Protein AF-A0A2W4RVA9-F1 (afdb_monomer_lite)

Foldseek 3Di:
DLLLLVLLVLLLCCQVPVPFFCLQVCPDVPNDCPDPLVVLCVVQDPPPDRPPHSVVSSVVSLVVCVVLADPVSNVVSVCSNVDHSVVSVLCSLVSNLRSVVSVCVVVPPDAAEDEAEQVCVQPPQDDPDCSCVSCVSVVSNCVSCVSHHYHYYHPDDDPCCVPPVVCPVVDPDDDPDAADLVVLVVVVVVLVVPDPLLSVLQSLQCVRPVVLSLLSSLLCVLVVVPDHDDNVLGHSHNVCSLVSSLVSDDQLLLLLLLLCLLDQKDALVVSLQSCVVVVSVDDSVCPVVSCPRPQWDQDPPRMIGGNVVNSVVSPVPDDPVSSLVSLVSLLVVLVVVVPDVPVVSLVSNLVSCCSNPVVVSVVSLVVVLVVCVVVSHNPPDDDRDDDDDDDPDDPDDDDDDDDDDDDDDDDDDDDDDDDDDDDDDDDDDDDDDDDDDDDDDDDDDDDDDDDDDDDDDDDDDDDDDDDDDDDDDDDDDDDDDDDYDDDDDDDDDDDDDDD

Sequence (499 aa):
QFSAFELAYLTYLQKVEPHKPIKEYRNVPLFDPDSVLAQVVGATLDWASEAVSVVKVINRMRDLIRDHLTRRQYAAIQELPGLEPSEILERLPYFLAADLKNWMQRHPGRPVVICLDSYEALWQRRTDGLEFETDGWVRELIAHLPEVLWVICGREKLRWHERYPEWEPALDQHLVGRMADQDMEVFLTSCGIADPAVRARIIQASEGVPFYLDLAVDTYYEIKRTKEPAPDDFTPVRGEVMDRFLRYLSEPETVTLRVLCVARWWDRSLFEHLVREFQTGYSPAAFDSLVRFSFIRQEAGGRYAMHELMRANLAATTDPELVQRIHRAIADYYAARAGDPAHWMRQEEIYHRMRCDEAAGIARFQETCEHLARLGCAHRLRGPDPRPALQPVRAGRGAGHGGRSHGPPRADPVPPGPRGTGTGRPPRAGGLVAGGAECPPGGACAEHLPGGRRGAARDRGARGPRKGARRRQPAADRAGAARGGAGRTGPEQIGQEQP

pLDDT: mean 71.74, std 26.22, range [22.7, 97.88]

Radius of gyration: 35.74 Å; chains: 1; bounding box: 87×118×91 Å

Secondary structure (DSSP, 8-state):
--HHHHHHHHHHHHHHSTT--GGGGTTSTT--TTSHHHHHHHHH--TT-S---HHHHHHHHHHHHGGGS-HHHHHHHHHGGGS-HHHHHHHHHHHHHHHHHHHHHHSTT---EEEE-SGGGGTTTS-TT-HHHHSHHHHHHHHH-TTSEEEE--SS---GGGT-GGGGGG-------PPPHHHHHHHHHHTT---HHHHHHHHHHHTT-HHHHHHHHHHHHHHHTTS---GGGS-S-GGGHHHHHHTTS-HHHHHHHHHHTTSS-B-HHHHHHHHHHTT-S--GGGHHHHTTSTTEEEETTTEEEE-HHHHHHHHHTS-HHHHHHHHHHHHHHHHTTTTS--HHHHHHHHHHHHHH-HHHHHHHHHHHHHHHHHTT-GGG--PPPPPPP--------------------------------------------------------------------------------------------------------------

Structure (mmCIF, N/CA/C/O backbone):
data_AF-A0A2W4RVA9-F1
#
_entry.id   AF-A0A2W4RVA9-F1
#
loop_
_atom_site.group_PDB
_atom_site.id
_atom_site.type_symbol
_atom_site.label_atom_id
_atom_site.label_alt_id
_atom_site.label_comp_id
_atom_site.label_asym_id
_atom_site.label_entity_id
_atom_site.label_seq_id
_atom_site.pdbx_PDB_ins_code
_atom_site.Cartn_x
_atom_site.Cartn_y
_atom_site.Cartn_z
_atom_site.occupancy
_atom_site.B_iso_or_equiv
_atom_site.auth_seq_id
_atom_site.auth_comp_id
_atom_site.auth_asym_id
_atom_site.auth_atom_id
_atom_site.pdbx_PDB_model_num
ATOM 1 N N . GLN A 1 1 ? -22.250 2.295 11.412 1.00 73.00 1 GLN A N 1
ATOM 2 C CA . GLN A 1 1 ? -22.268 3.184 12.589 1.00 73.00 1 GLN A CA 1
ATOM 3 C C . GLN A 1 1 ? -21.617 2.446 13.740 1.00 73.00 1 GLN A C 1
ATOM 5 O O . GLN A 1 1 ? -22.021 1.316 14.005 1.00 73.00 1 GLN A O 1
ATOM 10 N N . PHE A 1 2 ? -20.605 3.052 14.358 1.00 83.56 2 PHE A N 1
ATOM 11 C CA . PHE A 1 2 ? -19.820 2.455 15.440 1.00 83.56 2 PHE A CA 1
ATOM 12 C C . PHE A 1 2 ? -20.023 3.289 16.708 1.00 83.56 2 PHE A C 1
ATOM 14 O O . PHE A 1 2 ? -19.100 3.896 17.241 1.00 83.56 2 PHE A O 1
ATOM 21 N N . SER A 1 3 ? -21.279 3.405 17.138 1.00 84.25 3 SER A N 1
ATOM 22 C CA . SER A 1 3 ? -21.701 4.451 18.068 1.00 84.25 3 SER A CA 1
ATOM 23 C C . SER A 1 3 ? -21.235 4.227 19.514 1.00 84.25 3 SER A C 1
ATOM 25 O O . SER A 1 3 ? -21.084 5.202 20.253 1.00 84.25 3 SER A O 1
ATOM 27 N N . ALA A 1 4 ? -20.992 2.980 19.937 1.00 88.31 4 ALA A N 1
ATOM 28 C CA . ALA A 1 4 ? -20.363 2.694 21.227 1.00 88.31 4 ALA A CA 1
ATOM 29 C C . ALA A 1 4 ? -18.868 3.042 21.194 1.00 88.31 4 ALA A C 1
ATOM 31 O O . ALA A 1 4 ? -18.364 3.676 22.123 1.00 88.31 4 ALA A O 1
ATOM 32 N N . PHE A 1 5 ? -18.177 2.687 20.106 1.00 89.38 5 PHE A N 1
ATOM 33 C CA . PHE A 1 5 ? -16.775 3.037 19.886 1.00 89.38 5 PHE A CA 1
ATOM 34 C C . PHE A 1 5 ? -16.572 4.551 19.785 1.00 89.38 5 PHE A C 1
ATOM 36 O O . PHE A 1 5 ? -15.713 5.096 20.472 1.00 89.38 5 PHE A O 1
ATOM 43 N N . GLU A 1 6 ? -17.386 5.242 18.983 1.00 84.31 6 GLU A N 1
ATOM 44 C CA . GLU A 1 6 ? -17.390 6.703 18.841 1.00 84.31 6 GLU A CA 1
ATOM 45 C C . GLU A 1 6 ? -17.523 7.382 20.214 1.00 84.31 6 GLU A C 1
ATOM 47 O O . GLU A 1 6 ? -16.756 8.291 20.532 1.00 84.31 6 GLU A O 1
ATOM 52 N N . LEU A 1 7 ? -18.445 6.911 21.064 1.00 87.19 7 LEU A N 1
ATOM 53 C CA . LEU A 1 7 ? -18.653 7.460 22.405 1.00 87.19 7 LEU A CA 1
ATOM 54 C C . LEU A 1 7 ? -17.475 7.190 23.356 1.00 87.19 7 LEU A C 1
ATOM 56 O O . LEU A 1 7 ? -17.060 8.089 24.096 1.00 87.19 7 LEU A O 1
ATOM 60 N N . ALA A 1 8 ? -16.924 5.974 23.342 1.00 90.75 8 ALA A N 1
ATOM 61 C CA . ALA A 1 8 ? -15.754 5.621 24.144 1.00 90.75 8 ALA A CA 1
ATOM 62 C C . ALA A 1 8 ? -14.521 6.433 23.725 1.00 90.75 8 ALA A C 1
ATOM 64 O O . ALA A 1 8 ? -13.850 7.029 24.568 1.00 90.75 8 ALA A O 1
ATOM 65 N N . TYR A 1 9 ? -14.285 6.548 22.420 1.00 87.69 9 TYR A N 1
ATOM 66 C CA . TYR A 1 9 ? -13.175 7.299 21.850 1.00 87.69 9 TYR A CA 1
ATOM 67 C C . TYR A 1 9 ? -13.298 8.813 22.085 1.00 87.69 9 TYR A C 1
ATOM 69 O O . TYR A 1 9 ? -12.310 9.463 22.416 1.00 87.69 9 TYR A O 1
ATOM 77 N N . LEU A 1 10 ? -14.507 9.383 22.027 1.00 84.31 10 LEU A N 1
ATOM 78 C CA . LEU A 1 10 ? -14.747 10.764 22.462 1.00 84.31 10 LEU A CA 1
ATOM 79 C C . LEU A 1 10 ? -14.487 10.969 23.953 1.00 84.31 10 LEU A C 1
ATOM 81 O O . LEU A 1 10 ? -13.965 12.012 24.332 1.00 84.31 10 LEU A O 1
ATOM 85 N N . THR A 1 11 ? -14.846 9.999 24.797 1.00 88.44 11 THR A N 1
ATOM 86 C CA . THR A 1 11 ? -14.601 10.088 26.246 1.00 88.44 11 THR A CA 1
ATOM 87 C C . THR A 1 11 ? -13.103 10.005 26.553 1.00 88.44 11 THR A C 1
ATOM 89 O O . THR A 1 11 ? -12.607 10.766 27.382 1.00 88.44 11 THR A O 1
ATOM 92 N N . TYR A 1 12 ? -12.362 9.165 25.822 1.00 90.06 12 TYR A N 1
ATOM 93 C CA . TYR A 1 12 ? -10.898 9.146 25.821 1.00 90.06 12 TYR A CA 1
ATOM 94 C C . TYR A 1 12 ? -10.311 10.508 25.418 1.00 90.06 12 TYR A C 1
ATOM 96 O O . TYR A 1 12 ? -9.592 11.124 26.203 1.00 90.06 12 TYR A O 1
ATOM 104 N N . LEU A 1 13 ? -10.673 11.026 24.237 1.00 84.50 13 LEU A N 1
ATOM 105 C CA . LEU A 1 13 ? -10.187 12.318 23.737 1.00 84.50 13 LEU A CA 1
ATOM 106 C C . LEU A 1 13 ? -10.519 13.472 24.695 1.00 84.50 13 LEU A C 1
ATOM 108 O O . LEU A 1 13 ? -9.675 14.322 24.953 1.00 84.50 13 LEU A O 1
ATOM 112 N N . GLN A 1 14 ? -11.715 13.473 25.290 1.00 84.62 14 GLN A N 1
ATOM 113 C CA . GLN A 1 14 ? -12.134 14.467 26.280 1.00 84.62 14 GLN A CA 1
ATOM 114 C C . GLN A 1 14 ? -11.299 14.428 27.566 1.00 84.62 14 GLN A C 1
ATOM 116 O O . GLN A 1 14 ? -11.151 15.468 28.205 1.00 84.62 14 GLN A O 1
ATOM 121 N N . LYS A 1 15 ? -10.764 13.269 27.965 1.00 86.88 15 LYS A N 1
ATOM 122 C CA . LYS A 1 15 ? -9.880 13.156 29.135 1.00 86.88 15 LYS A CA 1
ATOM 123 C C . LYS A 1 15 ? -8.418 13.482 28.804 1.00 86.88 15 LYS A C 1
ATOM 125 O O . LYS A 1 15 ? -7.748 14.071 29.644 1.00 86.88 15 LYS A O 1
ATOM 130 N N . VAL A 1 16 ? -7.940 13.160 27.598 1.00 85.88 16 VAL A N 1
ATOM 131 C CA . VAL A 1 16 ? -6.572 13.499 27.145 1.00 85.88 16 VAL A CA 1
ATOM 132 C C . VAL A 1 16 ? -6.432 14.984 26.789 1.00 85.88 16 VAL A C 1
ATOM 134 O O . VAL A 1 16 ? -5.419 15.599 27.106 1.00 85.88 16 VAL A O 1
ATOM 137 N N . GLU A 1 17 ? -7.452 15.588 26.171 1.00 82.69 17 GLU A N 1
ATOM 138 C CA . GLU A 1 17 ? -7.449 16.989 25.724 1.00 82.69 17 GLU A CA 1
ATOM 139 C C . GLU A 1 17 ? -8.693 17.762 26.251 1.00 82.69 17 GLU A C 1
ATOM 141 O O . GLU A 1 17 ? -9.538 18.192 25.458 1.00 82.69 17 GLU A O 1
ATOM 146 N N . PRO A 1 18 ? -8.852 17.990 27.578 1.00 77.44 18 PRO A N 1
ATOM 147 C CA . PRO A 1 18 ? -10.113 18.481 28.166 1.00 77.44 18 PRO A CA 1
ATOM 148 C C . PRO A 1 18 ? -10.587 19.860 27.702 1.00 77.44 18 PRO A C 1
ATOM 150 O O . PRO A 1 18 ? -11.775 20.172 27.793 1.00 77.44 18 PRO A O 1
ATOM 153 N N . HIS A 1 19 ? -9.668 20.694 27.217 1.00 73.81 19 HIS A N 1
ATOM 154 C CA . HIS A 1 19 ? -9.948 22.059 26.768 1.00 73.81 19 HIS A CA 1
ATOM 155 C C . HIS A 1 19 ? -10.283 22.157 25.274 1.00 73.81 19 HIS A C 1
ATOM 157 O O . HIS A 1 19 ? -10.622 23.238 24.795 1.00 73.81 19 HIS A O 1
ATOM 163 N N . LYS A 1 20 ? -10.193 21.051 24.531 1.00 71.44 20 LYS A N 1
ATOM 164 C CA . LYS A 1 20 ? -10.323 21.042 23.075 1.00 71.44 20 LYS A CA 1
ATOM 165 C C . LYS A 1 20 ? -11.800 20.949 22.654 1.00 71.44 20 LYS A C 1
ATOM 167 O O . LYS A 1 20 ? -12.479 19.982 23.015 1.00 71.44 20 LYS A O 1
ATOM 172 N N . PRO A 1 21 ? -12.347 21.944 21.929 1.00 68.19 21 PRO A N 1
ATOM 173 C CA . PRO A 1 21 ? -13.769 21.991 21.598 1.00 68.19 21 PRO A CA 1
ATOM 174 C C . PRO A 1 21 ? -14.153 20.931 20.558 1.00 68.19 21 PRO A C 1
ATOM 176 O O . PRO A 1 21 ? -13.361 20.560 19.698 1.00 68.19 21 PRO A O 1
ATOM 179 N N . ILE A 1 22 ? -15.412 20.475 20.554 1.00 66.62 22 ILE A N 1
ATOM 180 C CA . ILE A 1 22 ? -15.810 19.336 19.703 1.00 66.62 22 ILE A CA 1
ATOM 181 C C . ILE A 1 22 ? -15.705 19.597 18.187 1.00 66.62 22 ILE A C 1
ATOM 183 O O . ILE A 1 22 ? -15.618 18.655 17.395 1.00 66.62 22 ILE A O 1
ATOM 187 N N . LYS A 1 23 ? -15.646 20.869 17.762 1.00 64.12 23 LYS A N 1
ATOM 188 C CA . LYS A 1 23 ? -15.322 21.226 16.370 1.00 64.12 23 LYS A CA 1
ATOM 189 C C . LYS A 1 23 ? -13.980 20.624 15.922 1.00 64.12 23 LYS A C 1
ATOM 191 O O . LYS A 1 23 ? -13.886 20.190 14.775 1.00 64.12 23 LYS A O 1
ATOM 196 N N . GLU A 1 24 ? -13.028 20.461 16.846 1.00 66.19 24 GLU A N 1
ATOM 197 C CA . GLU A 1 24 ? -11.731 19.818 16.604 1.00 66.19 24 GLU A CA 1
ATOM 198 C C . GLU A 1 24 ? -11.741 18.300 16.621 1.00 66.19 24 GLU A C 1
ATOM 200 O O . GLU A 1 24 ? -10.681 17.701 16.535 1.00 66.19 24 GLU A O 1
ATOM 205 N N . TYR A 1 25 ? -12.901 17.653 16.669 1.00 63.50 25 TYR A N 1
ATOM 206 C CA . TYR A 1 25 ? -12.975 16.212 16.435 1.00 63.50 25 TYR A CA 1
ATOM 207 C C . TYR A 1 25 ? -13.737 15.861 15.153 1.00 63.50 25 TYR A C 1
ATOM 209 O O . TYR A 1 25 ? -13.548 14.772 14.624 1.00 63.50 25 TYR A O 1
ATOM 217 N N . ARG A 1 26 ? -14.456 16.820 14.540 1.00 55.75 26 ARG A N 1
ATOM 218 C CA . ARG A 1 26 ? -15.253 16.668 13.294 1.00 55.75 26 ARG A CA 1
ATOM 219 C C . ARG A 1 26 ? -14.550 16.009 12.099 1.00 55.75 26 ARG A C 1
ATOM 221 O O . ARG A 1 26 ? -15.202 15.700 11.114 1.00 55.75 26 ARG A O 1
ATOM 228 N N . ASN A 1 27 ? -13.227 15.888 12.136 1.00 50.34 27 ASN A N 1
ATOM 229 C CA . ASN A 1 27 ? -12.413 15.450 11.009 1.00 50.34 27 ASN A CA 1
ATOM 230 C C . ASN A 1 27 ? -11.470 14.293 11.372 1.00 50.34 27 ASN A C 1
ATOM 232 O O . ASN A 1 27 ? -10.493 14.072 10.658 1.00 50.34 27 ASN A O 1
ATOM 236 N N . VAL A 1 28 ? -11.649 13.640 12.533 1.00 57.88 28 VAL A N 1
ATOM 237 C CA . VAL A 1 28 ? -10.911 12.392 12.790 1.00 57.88 28 VAL A CA 1
ATOM 238 C C . VAL A 1 28 ? -11.482 11.372 11.792 1.00 57.88 28 VAL A C 1
ATOM 240 O O . VAL A 1 28 ? -12.701 11.343 11.638 1.00 57.88 28 VAL A O 1
ATOM 243 N N . PRO A 1 29 ? -10.680 10.529 11.114 1.00 46.59 29 PRO A N 1
ATOM 244 C CA . PRO A 1 29 ? -11.181 9.639 10.054 1.00 46.59 29 PRO A CA 1
ATOM 245 C C . PRO A 1 29 ? -12.304 8.655 10.440 1.00 46.59 29 PRO A C 1
ATOM 247 O O . PRO A 1 29 ? -12.889 8.034 9.565 1.00 46.59 29 PRO A O 1
ATOM 250 N N . LEU A 1 30 ? -12.602 8.516 11.735 1.00 51.69 30 LEU A N 1
ATOM 251 C CA . LEU A 1 30 ? -13.702 7.722 12.294 1.00 51.69 30 LEU A CA 1
ATOM 252 C C . LEU A 1 30 ? -15.070 8.433 12.296 1.00 51.69 30 LEU A C 1
ATOM 254 O O . LEU A 1 30 ? -16.061 7.839 12.707 1.00 51.69 30 LEU A O 1
ATOM 258 N N . PHE A 1 31 ? -15.138 9.698 11.875 1.00 55.38 31 PHE A N 1
ATOM 259 C CA . PHE A 1 31 ? -16.349 10.518 11.934 1.00 55.38 31 PHE A CA 1
ATOM 260 C C . PHE A 1 31 ? -17.102 10.413 10.603 1.00 55.38 31 PHE A C 1
ATOM 262 O O . PHE A 1 31 ? -17.027 11.297 9.751 1.00 55.38 31 PHE A O 1
ATOM 269 N N . ASP A 1 32 ? -17.811 9.298 10.431 1.00 56.50 32 ASP A N 1
ATOM 270 C CA . ASP A 1 32 ? -18.764 9.081 9.339 1.00 56.50 32 ASP A CA 1
ATOM 271 C C . ASP A 1 32 ? -19.843 10.195 9.356 1.00 56.50 32 ASP A C 1
ATOM 273 O O . ASP A 1 32 ? -20.444 10.421 10.413 1.00 56.50 32 ASP A O 1
ATOM 277 N N . PRO A 1 33 ? -20.107 10.914 8.245 1.00 57.38 33 PRO A N 1
ATOM 278 C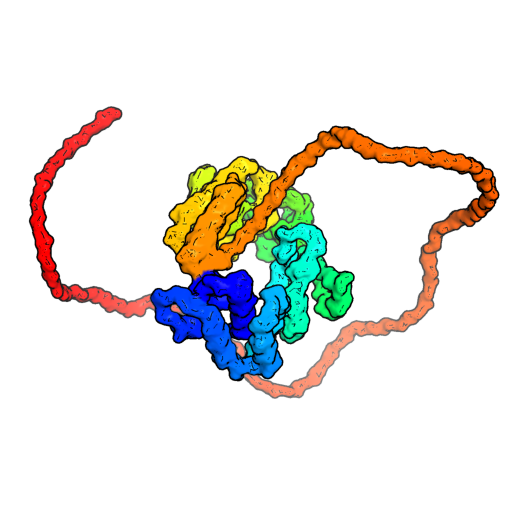 CA . PRO A 1 33 ? -21.174 11.918 8.169 1.00 57.38 33 PRO A CA 1
ATOM 279 C C . PRO A 1 33 ? -22.565 11.397 8.560 1.00 57.38 33 PRO A C 1
ATOM 281 O O . PRO A 1 33 ? -23.378 12.178 9.052 1.00 57.38 33 PRO A O 1
ATOM 284 N N . ASP A 1 34 ? -22.815 10.093 8.407 1.00 59.00 34 ASP A N 1
ATOM 285 C CA . ASP A 1 34 ? -24.081 9.442 8.763 1.00 59.00 34 ASP A CA 1
ATOM 286 C C . ASP A 1 34 ? -24.078 8.853 10.195 1.00 59.00 34 ASP A C 1
ATOM 288 O O . ASP A 1 34 ? -25.052 8.219 10.623 1.00 59.00 34 ASP A O 1
ATOM 292 N N . SER A 1 35 ? -23.004 9.054 10.971 1.00 67.44 35 SER A N 1
ATOM 293 C CA . SER A 1 35 ? -22.871 8.572 12.358 1.00 67.44 35 SER A CA 1
ATOM 294 C C . SER A 1 35 ? -23.864 9.211 13.336 1.00 67.44 35 SER A C 1
ATOM 296 O O . SER A 1 35 ? -24.345 10.331 13.150 1.00 67.44 35 SER A O 1
ATOM 298 N N . VAL A 1 36 ? -24.126 8.523 14.456 1.00 67.06 36 VAL A N 1
ATOM 299 C CA . VAL A 1 36 ? -24.904 9.100 15.570 1.00 67.06 36 VAL A CA 1
ATOM 300 C C . VAL A 1 36 ? -24.180 10.318 16.146 1.00 67.06 36 VAL A C 1
ATOM 302 O O . VAL A 1 36 ? -24.818 11.302 16.515 1.00 67.06 36 VAL A O 1
ATOM 305 N N . LEU A 1 37 ? -22.846 10.295 16.161 1.00 67.50 37 LEU A N 1
ATOM 306 C CA . LEU A 1 37 ? -22.016 11.442 16.500 1.00 67.50 37 LEU A CA 1
ATOM 307 C C . LEU A 1 37 ? -22.283 12.647 15.586 1.00 67.50 37 LEU A C 1
ATOM 309 O O . LEU A 1 37 ? -22.583 13.729 16.091 1.00 67.50 37 LEU A O 1
ATOM 313 N N . ALA A 1 38 ? -22.249 12.473 14.263 1.00 66.31 38 ALA A N 1
ATOM 314 C CA . ALA A 1 38 ? -22.553 13.538 13.308 1.00 66.31 38 ALA A CA 1
ATOM 315 C C . ALA A 1 38 ? -23.983 14.081 13.477 1.00 66.31 38 ALA A C 1
ATOM 317 O O . ALA A 1 38 ? -24.179 15.297 13.444 1.00 66.31 38 ALA A O 1
ATOM 318 N N . GLN A 1 39 ? -24.961 13.215 13.767 1.00 65.00 39 GLN A N 1
ATOM 319 C CA . GLN A 1 39 ? -26.337 13.621 14.076 1.00 65.00 39 GLN A CA 1
ATOM 320 C C . GLN A 1 39 ? -26.433 14.438 15.374 1.00 65.00 39 GLN A C 1
ATOM 322 O O . GLN A 1 39 ? -27.085 15.481 15.388 1.00 65.00 39 GLN A O 1
ATOM 327 N N . VAL A 1 40 ? -25.771 14.020 16.464 1.00 67.06 40 VAL A N 1
ATOM 328 C CA . VAL A 1 40 ? -25.763 14.785 17.727 1.00 67.06 40 VAL A CA 1
ATOM 329 C C . VAL A 1 40 ? -25.056 16.119 17.544 1.00 67.06 40 VAL A C 1
ATOM 331 O O . VAL A 1 40 ? -25.569 17.142 17.992 1.00 67.06 40 VAL A O 1
ATOM 334 N N . VAL A 1 41 ? -23.907 16.127 16.868 1.00 63.66 41 VAL A N 1
ATOM 335 C CA . VAL A 1 41 ? -23.135 17.330 16.536 1.00 63.66 41 VAL A CA 1
ATOM 336 C C . VAL A 1 41 ? -24.005 18.280 15.711 1.00 63.66 41 VAL A C 1
ATOM 338 O O . VAL A 1 41 ? -24.204 19.413 16.133 1.00 63.66 41 VAL A O 1
ATOM 341 N N . GLY A 1 42 ? -24.627 17.819 14.623 1.00 60.44 42 GLY A N 1
ATOM 342 C CA . GLY A 1 42 ? -25.533 18.628 13.801 1.00 60.44 42 GLY A CA 1
ATOM 343 C C . GLY A 1 42 ? -26.749 19.164 14.567 1.00 60.44 42 GLY A C 1
ATOM 344 O O . GLY A 1 42 ? -27.089 20.332 14.428 1.00 60.44 42 GLY A O 1
ATOM 345 N N . ALA A 1 43 ? -27.359 18.356 15.439 1.00 60.47 43 ALA A N 1
ATOM 346 C CA . ALA A 1 43 ? -28.522 18.747 16.242 1.00 60.47 43 ALA A CA 1
ATOM 347 C C . ALA A 1 43 ? -28.191 19.572 17.505 1.00 60.47 43 ALA A C 1
ATOM 349 O O . ALA A 1 43 ? -29.107 20.034 18.186 1.00 60.47 43 ALA A O 1
ATOM 350 N N . THR A 1 44 ? -26.910 19.731 17.861 1.00 56.50 44 THR A N 1
ATOM 351 C CA . THR A 1 44 ? -26.463 20.566 18.998 1.00 56.50 44 THR A CA 1
ATOM 352 C C . THR A 1 44 ? -25.683 21.809 18.574 1.00 56.50 44 THR A C 1
ATOM 354 O O . THR A 1 44 ? -25.410 22.662 19.418 1.00 56.50 44 THR A O 1
ATOM 357 N N . LEU A 1 45 ? -25.351 21.943 17.287 1.00 54.25 45 LEU A N 1
ATOM 358 C CA . LEU A 1 45 ? -24.652 23.092 16.726 1.00 54.25 45 LEU A CA 1
ATOM 359 C C . LEU A 1 45 ? -25.595 24.041 15.988 1.00 54.25 45 LEU A C 1
ATOM 361 O O . LEU A 1 45 ? -25.836 23.889 14.792 1.00 54.25 45 LEU A O 1
ATOM 365 N N . ASP A 1 46 ? -25.941 25.141 16.656 1.00 48.84 46 ASP A N 1
ATOM 366 C CA . ASP A 1 46 ? -25.934 26.415 15.942 1.00 48.84 46 ASP A CA 1
ATOM 367 C C . ASP A 1 46 ? -24.506 26.656 15.436 1.00 48.84 46 ASP A C 1
ATOM 369 O O . ASP A 1 46 ? -23.540 26.706 16.208 1.00 48.84 46 ASP A O 1
ATOM 373 N N . TRP A 1 47 ? -24.381 26.773 14.115 1.00 42.31 47 TRP A N 1
ATOM 374 C CA . TRP A 1 47 ? -23.136 26.739 13.337 1.00 42.31 47 TRP A CA 1
ATOM 375 C C . TRP A 1 47 ? -22.101 27.824 13.691 1.00 42.31 47 TRP A C 1
ATOM 377 O O . TRP A 1 47 ? -20.976 27.763 13.199 1.00 42.31 47 TRP A O 1
ATOM 387 N N . ALA A 1 48 ? -22.463 28.782 14.548 1.00 38.88 48 ALA A N 1
ATOM 388 C CA . ALA A 1 48 ? -21.652 29.931 14.938 1.00 38.88 48 ALA A CA 1
ATOM 389 C C . ALA A 1 48 ? -21.009 29.843 16.342 1.00 38.88 48 ALA A C 1
ATOM 391 O O . ALA A 1 48 ? -20.196 30.704 16.669 1.00 38.88 48 ALA A O 1
ATOM 392 N N . SER A 1 49 ? -21.348 28.861 17.194 1.00 49.78 49 SER A N 1
ATOM 393 C CA . SER A 1 49 ? -20.874 28.854 18.596 1.00 49.78 49 SER A CA 1
ATOM 394 C C . SER A 1 49 ? -19.646 27.965 18.850 1.00 49.78 49 SER A C 1
ATOM 396 O O . SER A 1 49 ? -19.619 26.780 18.519 1.00 49.78 49 SER A O 1
ATOM 398 N N . GLU A 1 50 ? -18.624 28.524 19.505 1.00 51.12 50 GLU A N 1
ATOM 399 C CA . GLU A 1 50 ? -17.396 27.797 19.880 1.00 51.12 50 GLU A CA 1
ATOM 400 C C . GLU A 1 50 ? -17.534 26.977 21.179 1.00 51.12 50 GLU A C 1
ATOM 402 O O . GLU A 1 50 ? -16.647 26.200 21.526 1.00 51.12 50 GLU A O 1
ATOM 407 N N . ALA A 1 51 ? -18.652 27.129 21.896 1.00 52.09 51 ALA A N 1
ATOM 408 C CA . ALA A 1 51 ? -18.817 26.733 23.298 1.00 52.09 51 ALA A CA 1
ATOM 409 C C . ALA A 1 51 ? -19.543 25.385 23.525 1.00 52.09 51 ALA A C 1
ATOM 411 O O . ALA A 1 51 ? -20.072 25.129 24.613 1.00 52.09 51 ALA A O 1
ATOM 412 N N . VAL A 1 52 ? -19.604 24.502 22.520 1.00 60.00 52 VAL A N 1
ATOM 413 C CA . VAL A 1 52 ? -20.254 23.186 22.670 1.00 60.00 52 VAL A CA 1
ATOM 414 C C . VAL A 1 52 ? -19.370 22.246 23.496 1.00 60.00 52 VAL A C 1
ATOM 416 O O . VAL A 1 52 ? -18.423 21.638 22.998 1.00 60.00 52 VAL A O 1
ATOM 419 N N . SER A 1 53 ? -19.707 22.122 24.782 1.00 68.44 53 SER A N 1
ATOM 420 C CA . SER A 1 53 ? -19.057 21.207 25.725 1.00 68.44 53 SER A CA 1
ATOM 421 C C . SER A 1 53 ? -19.136 19.751 25.251 1.00 68.44 53 SER A C 1
ATOM 423 O O . SER A 1 53 ? -20.229 19.206 25.077 1.00 68.44 53 SER A O 1
ATOM 425 N N . VAL A 1 54 ? -17.975 19.098 25.130 1.00 71.25 54 VAL A N 1
ATOM 426 C CA . VAL A 1 54 ? -17.852 17.681 24.742 1.00 71.25 54 VAL A CA 1
ATOM 427 C C . VAL A 1 54 ? -18.661 16.773 25.679 1.00 71.25 54 VAL A C 1
ATOM 429 O O . VAL A 1 54 ? -19.314 15.842 25.220 1.00 71.25 54 VAL A O 1
ATOM 432 N N . VAL A 1 55 ? -18.733 17.103 26.976 1.00 76.00 55 VAL A N 1
ATOM 433 C CA . VAL A 1 55 ? -19.525 16.367 27.982 1.00 76.00 55 VAL A CA 1
ATOM 434 C C . VAL A 1 55 ? -21.024 16.363 27.651 1.00 76.00 55 VAL A C 1
ATOM 436 O O . VAL A 1 55 ? -21.688 15.340 27.820 1.00 76.00 55 VAL A O 1
ATOM 439 N N . LYS A 1 56 ? -21.576 17.469 27.125 1.00 73.75 56 LYS A N 1
ATOM 440 C CA . LYS A 1 56 ? -22.986 17.520 26.691 1.00 73.75 56 LYS A CA 1
ATOM 441 C C . LYS A 1 56 ? -23.241 16.595 25.498 1.00 73.75 56 LYS A C 1
ATOM 443 O O . LYS A 1 56 ? -24.292 15.960 25.446 1.00 73.75 56 LYS A O 1
ATOM 448 N N . VAL A 1 57 ? -22.284 16.495 24.574 1.00 75.50 57 VAL A N 1
ATOM 449 C CA . VAL A 1 57 ? -22.382 15.603 23.408 1.00 75.50 57 VAL A CA 1
ATOM 450 C C . VAL A 1 57 ? -22.231 14.139 23.818 1.00 75.50 57 VAL A C 1
ATOM 452 O O . VAL A 1 57 ? -23.069 13.336 23.425 1.00 75.50 57 VAL A O 1
ATOM 455 N N . ILE A 1 58 ? -21.265 13.807 24.683 1.00 79.56 58 ILE A N 1
ATOM 456 C CA . ILE A 1 58 ? -21.108 12.468 25.282 1.00 79.56 58 ILE A CA 1
ATOM 457 C C . ILE A 1 58 ? -22.414 12.023 25.956 1.00 79.56 58 ILE A C 1
ATOM 459 O O . ILE A 1 58 ? -22.916 10.935 25.680 1.00 79.56 58 ILE A O 1
ATOM 463 N N . ASN A 1 59 ? -23.014 12.873 26.796 1.00 80.94 59 ASN A N 1
ATOM 464 C CA . ASN A 1 59 ? -24.274 12.543 27.465 1.00 80.94 59 ASN A CA 1
ATOM 465 C C . ASN A 1 59 ? -25.424 12.343 26.463 1.00 80.94 59 ASN A C 1
ATOM 467 O O . ASN A 1 59 ? -26.117 11.333 26.534 1.00 80.94 59 ASN A O 1
ATOM 471 N N . ARG A 1 60 ? -25.585 13.235 25.474 1.00 79.00 60 ARG A N 1
ATOM 472 C CA . ARG A 1 60 ? -26.667 13.114 24.484 1.00 79.00 60 ARG A CA 1
ATOM 473 C C . ARG A 1 60 ? -26.488 11.926 23.532 1.00 79.00 60 ARG A C 1
ATOM 475 O O . ARG A 1 60 ? -27.476 11.303 23.159 1.00 79.00 60 ARG A O 1
ATOM 482 N N . MET A 1 61 ? -25.254 11.577 23.169 1.00 78.00 61 MET A N 1
ATOM 483 C CA . MET A 1 61 ? -24.961 10.329 22.462 1.00 78.00 61 MET A CA 1
ATOM 484 C C . MET A 1 61 ? -25.344 9.119 23.310 1.00 78.00 61 MET A C 1
ATOM 486 O O . MET A 1 61 ? -26.053 8.254 22.805 1.00 78.00 61 MET A O 1
ATOM 490 N N . ARG A 1 62 ? -24.935 9.081 24.591 1.00 83.50 62 ARG A N 1
ATOM 491 C CA . ARG A 1 62 ? -25.288 8.002 25.531 1.00 83.50 62 ARG A CA 1
ATOM 492 C C . ARG A 1 62 ? -26.802 7.775 25.574 1.00 83.50 62 ARG A C 1
ATOM 494 O O . ARG A 1 62 ? -27.229 6.626 25.519 1.00 83.50 62 ARG A O 1
ATOM 501 N N . ASP A 1 63 ? -27.592 8.848 25.607 1.00 81.06 63 ASP A N 1
ATOM 502 C CA . ASP A 1 63 ? -29.057 8.772 25.610 1.00 81.06 63 ASP A CA 1
ATOM 503 C C . ASP A 1 63 ? -29.637 8.206 24.301 1.00 81.06 63 ASP A C 1
ATOM 505 O O . ASP A 1 63 ? -30.528 7.361 24.355 1.00 81.06 63 ASP A O 1
ATOM 509 N N . LEU A 1 64 ? -29.128 8.620 23.131 1.00 78.75 64 LEU A N 1
ATOM 510 C CA . LEU A 1 64 ? -29.606 8.126 21.827 1.00 78.75 64 LEU A CA 1
ATOM 511 C C . LEU A 1 64 ? -29.237 6.659 21.560 1.00 78.75 64 LEU A C 1
ATOM 513 O O . LEU A 1 64 ? -30.011 5.917 20.950 1.00 78.75 64 LEU A O 1
ATOM 517 N N . ILE A 1 65 ? -28.047 6.230 21.988 1.00 80.12 65 ILE A N 1
ATOM 518 C CA . ILE A 1 65 ? -27.573 4.863 21.732 1.00 80.12 65 ILE A CA 1
ATOM 519 C C . ILE A 1 65 ? -28.066 3.862 22.778 1.00 80.12 65 ILE A C 1
ATOM 521 O O . ILE A 1 65 ? -28.072 2.671 22.483 1.00 80.12 65 ILE A O 1
ATOM 525 N N . ARG A 1 66 ? -28.506 4.311 23.966 1.00 82.00 66 ARG A N 1
ATOM 526 C CA . ARG A 1 66 ? -28.951 3.458 25.088 1.00 82.00 66 ARG A CA 1
ATOM 527 C C . ARG A 1 66 ? -29.844 2.304 24.640 1.00 82.00 66 ARG A C 1
ATOM 529 O O . ARG A 1 66 ? -29.564 1.154 24.959 1.00 82.00 66 ARG A O 1
ATOM 536 N N . ASP A 1 67 ? -30.883 2.619 23.874 1.00 79.50 67 ASP A N 1
ATOM 537 C CA . ASP A 1 67 ? -31.929 1.662 23.494 1.00 79.50 67 ASP A CA 1
ATOM 538 C C . ASP A 1 67 ? -31.481 0.726 22.343 1.00 79.50 67 ASP A C 1
ATOM 540 O O . ASP A 1 67 ? -32.151 -0.255 22.025 1.00 79.50 67 ASP A O 1
ATOM 544 N N . HIS A 1 68 ? -30.308 0.990 21.752 1.00 75.56 68 HIS A N 1
ATOM 545 C CA . HIS A 1 68 ? -29.669 0.205 20.690 1.00 75.56 68 HIS A CA 1
ATOM 546 C C . HIS A 1 68 ? -28.537 -0.710 21.190 1.00 75.56 68 HIS A C 1
ATOM 548 O O . HIS A 1 68 ? -27.958 -1.448 20.383 1.00 75.56 68 HIS A O 1
ATOM 554 N N . LEU A 1 69 ? -28.217 -0.657 22.488 1.00 80.31 69 LEU A N 1
ATOM 555 C CA . LEU A 1 69 ? -27.137 -1.403 23.131 1.00 80.31 69 LEU A CA 1
ATOM 556 C C . LEU A 1 69 ? -27.666 -2.524 24.026 1.00 80.31 69 LEU A C 1
ATOM 558 O O . LEU A 1 69 ? -28.721 -2.431 24.653 1.00 80.31 69 LEU A O 1
ATOM 562 N N . THR A 1 70 ? -26.877 -3.587 24.158 1.00 81.75 70 THR A N 1
ATOM 563 C CA . THR A 1 70 ? -27.125 -4.611 25.180 1.00 81.75 70 THR A CA 1
ATOM 564 C C . THR A 1 70 ? -26.854 -4.055 26.583 1.00 81.75 70 THR A C 1
ATOM 566 O O . THR A 1 70 ? -26.022 -3.165 26.767 1.00 81.75 70 THR A O 1
ATOM 569 N N . ARG A 1 71 ? -27.482 -4.643 27.614 1.00 84.00 71 ARG A N 1
ATOM 570 C CA . ARG A 1 71 ? -27.265 -4.247 29.023 1.00 84.00 71 ARG A CA 1
ATOM 571 C C . ARG A 1 71 ? -25.782 -4.223 29.428 1.00 84.00 71 ARG A C 1
ATOM 573 O O . ARG A 1 71 ? -25.383 -3.344 30.182 1.00 84.00 71 ARG A O 1
ATOM 580 N N . ARG A 1 72 ? -24.971 -5.162 28.915 1.00 83.38 72 ARG A N 1
ATOM 581 C CA . ARG A 1 72 ? -23.521 -5.232 29.184 1.00 83.38 72 ARG A CA 1
ATOM 582 C C . ARG A 1 72 ? -22.759 -4.073 28.534 1.00 83.38 72 ARG A C 1
ATOM 584 O O . ARG A 1 72 ? -21.976 -3.419 29.210 1.00 83.38 72 ARG A O 1
ATOM 591 N N . GLN A 1 73 ? -23.035 -3.786 27.261 1.00 84.19 73 GLN A N 1
ATOM 592 C CA . GLN A 1 73 ? -22.426 -2.657 26.544 1.00 84.19 73 GLN A CA 1
ATOM 593 C C . GLN A 1 73 ? -22.788 -1.318 27.201 1.00 84.19 73 GLN A C 1
ATOM 595 O O . GLN A 1 73 ? -21.923 -0.467 27.378 1.00 84.19 73 GLN A O 1
ATOM 600 N N . TYR A 1 74 ? -24.050 -1.142 27.609 1.00 86.12 74 TYR A N 1
ATOM 601 C CA . TYR A 1 74 ? -24.482 0.083 28.281 1.00 86.12 74 TYR A CA 1
ATOM 602 C C . TYR A 1 74 ? -23.809 0.266 29.652 1.00 86.12 74 TYR A C 1
ATOM 604 O O . TYR A 1 74 ? -23.344 1.364 29.944 1.00 86.12 74 TYR A O 1
ATOM 612 N N . ALA A 1 75 ? -23.671 -0.801 30.449 1.00 87.75 75 ALA A N 1
ATOM 613 C CA . ALA A 1 75 ? -22.925 -0.758 31.711 1.00 87.75 75 ALA A CA 1
ATOM 614 C C . ALA A 1 75 ? -21.453 -0.351 31.495 1.00 87.75 75 ALA A C 1
ATOM 616 O O . ALA A 1 75 ? -20.982 0.589 32.131 1.00 87.75 75 ALA A O 1
ATOM 617 N N . ALA A 1 76 ? -20.765 -0.952 30.516 1.00 89.31 76 ALA A N 1
ATOM 618 C CA . ALA A 1 76 ? -19.391 -0.578 30.167 1.00 89.31 76 ALA A CA 1
ATOM 619 C C . ALA A 1 76 ? -19.258 0.904 29.749 1.00 89.31 76 ALA A C 1
ATOM 621 O O . ALA A 1 76 ? -18.260 1.550 30.060 1.00 89.31 76 ALA A O 1
ATOM 622 N N . ILE A 1 77 ? -20.278 1.477 29.096 1.00 90.12 77 ILE A N 1
ATOM 623 C CA . ILE A 1 77 ? -20.338 2.910 28.749 1.00 90.12 77 ILE A CA 1
ATOM 624 C C . ILE A 1 77 ? -20.610 3.809 29.969 1.00 90.12 77 ILE A C 1
ATOM 626 O O . ILE A 1 77 ? -20.203 4.976 29.981 1.00 90.12 77 ILE A O 1
ATOM 630 N N . GLN A 1 78 ? -21.301 3.302 30.992 1.00 89.19 78 GLN A N 1
ATOM 631 C CA . GLN A 1 78 ? -21.517 4.021 32.251 1.00 89.19 78 GLN A CA 1
ATOM 632 C C . GLN A 1 78 ? -20.255 4.071 33.125 1.00 89.19 78 GLN A C 1
ATOM 634 O O . GLN A 1 78 ? -20.108 5.025 33.883 1.00 89.19 78 GLN A O 1
ATOM 639 N N . GLU A 1 79 ? -19.335 3.111 32.985 1.00 92.50 79 GLU A N 1
ATOM 640 C CA . GLU A 1 79 ? -18.037 3.106 33.680 1.00 92.50 79 GLU A CA 1
ATOM 641 C C . GLU A 1 79 ? -17.048 4.143 33.118 1.00 92.50 79 GLU A C 1
ATOM 643 O O . GLU A 1 79 ? -16.295 4.740 33.885 1.00 92.50 79 GLU A O 1
ATOM 648 N N . LEU A 1 80 ? -17.086 4.418 31.804 1.00 92.00 80 LEU A N 1
ATOM 649 C CA . LEU A 1 80 ? -16.141 5.303 31.093 1.00 92.00 80 LEU A CA 1
ATOM 650 C C . LEU A 1 80 ? -15.773 6.630 31.798 1.00 92.00 80 LEU A C 1
ATOM 652 O O . LEU A 1 80 ? -14.599 6.999 31.760 1.00 92.00 80 LEU A O 1
ATOM 656 N N . PRO A 1 81 ? -16.696 7.388 32.432 1.00 89.38 81 PRO A N 1
ATOM 657 C CA . PRO A 1 81 ? -16.337 8.638 33.105 1.00 89.38 81 PRO A CA 1
ATOM 658 C C . PRO A 1 81 ? -15.383 8.446 34.293 1.00 89.38 81 PRO A C 1
ATOM 660 O O . PRO A 1 81 ? -14.611 9.359 34.590 1.00 89.38 81 PRO A O 1
ATOM 663 N N . GLY A 1 82 ? -15.427 7.284 34.953 1.00 90.94 82 GLY A N 1
ATOM 664 C CA . GLY A 1 82 ? -14.601 6.947 36.116 1.00 90.94 82 GLY A CA 1
ATOM 665 C C . GLY A 1 82 ? -13.238 6.334 35.787 1.00 90.94 82 GLY A C 1
ATOM 666 O O . GLY A 1 82 ? -12.435 6.190 36.699 1.00 90.94 82 GLY A O 1
ATOM 667 N N . LEU A 1 83 ? -12.977 5.997 34.520 1.00 94.31 83 LEU A N 1
ATOM 668 C CA . LEU A 1 83 ? -11.730 5.368 34.069 1.00 94.31 83 LEU A CA 1
ATOM 669 C C . LEU A 1 83 ? -10.663 6.397 33.673 1.00 94.31 83 LEU A C 1
ATOM 671 O O . LEU A 1 83 ? -10.987 7.477 33.168 1.00 94.31 83 LEU A O 1
ATOM 675 N N . GLU A 1 84 ? -9.394 6.046 33.828 1.00 93.94 84 GLU A N 1
ATOM 676 C CA . GLU A 1 84 ? -8.257 6.812 33.314 1.00 93.94 84 GLU A CA 1
ATOM 677 C C . GLU A 1 84 ? -8.120 6.685 31.780 1.00 93.94 84 GLU A C 1
ATOM 679 O O . GLU A 1 84 ? -8.617 5.725 31.180 1.00 93.94 84 GLU A O 1
ATOM 684 N N . PRO A 1 85 ? -7.448 7.631 31.088 1.00 91.69 85 PRO A N 1
ATOM 685 C CA . PRO A 1 85 ? -7.307 7.591 29.631 1.00 91.69 85 PRO A CA 1
ATOM 686 C C . PRO A 1 85 ? -6.716 6.286 29.085 1.00 91.69 85 PRO A C 1
ATOM 688 O O . PRO A 1 85 ? -7.176 5.803 28.053 1.00 91.69 85 PRO A O 1
ATOM 691 N N . SER A 1 86 ? -5.726 5.700 29.765 1.00 90.25 86 SER A N 1
ATOM 692 C CA . SER A 1 86 ? -5.121 4.419 29.372 1.00 90.25 86 SER A CA 1
ATOM 693 C C . SER A 1 86 ? -6.123 3.266 29.438 1.00 90.25 86 SER A C 1
ATOM 695 O O . SER A 1 86 ? -6.240 2.508 28.481 1.00 90.25 86 SER A O 1
ATOM 697 N N . GLU A 1 87 ? -6.923 3.191 30.502 1.00 93.69 87 GLU A N 1
ATOM 698 C CA . GLU A 1 87 ? -7.950 2.156 30.671 1.00 93.69 87 GLU A CA 1
ATOM 699 C C . GLU A 1 87 ? -9.057 2.267 29.610 1.00 93.69 87 GLU A C 1
ATOM 701 O O . GLU A 1 87 ? -9.599 1.262 29.152 1.00 93.69 87 GLU A O 1
ATOM 706 N N . ILE A 1 88 ? -9.405 3.488 29.182 1.00 92.56 88 ILE A N 1
ATOM 707 C CA . ILE A 1 88 ? -10.356 3.679 28.076 1.00 92.56 88 ILE A CA 1
ATOM 708 C C . ILE A 1 88 ? -9.721 3.269 26.743 1.00 92.56 88 ILE A C 1
ATOM 710 O O . ILE A 1 88 ? -10.394 2.629 25.935 1.00 92.56 88 ILE A O 1
ATOM 714 N N . LEU A 1 89 ? -8.445 3.610 26.517 1.00 89.88 89 LEU A N 1
ATOM 715 C CA . LEU A 1 89 ? -7.697 3.246 25.311 1.00 89.88 89 LEU A CA 1
ATOM 716 C C . LEU A 1 89 ? -7.630 1.720 25.134 1.00 89.88 89 LEU A C 1
ATOM 718 O O . LEU A 1 89 ? -7.931 1.217 24.052 1.00 89.88 89 LEU A O 1
ATOM 722 N N . GLU A 1 90 ? -7.319 0.995 26.211 1.00 90.94 90 GLU A N 1
ATOM 723 C CA . GLU A 1 90 ? -7.303 -0.474 26.270 1.00 90.94 90 GLU A CA 1
ATOM 724 C C . GLU A 1 90 ? -8.682 -1.096 26.001 1.00 90.94 90 GLU A C 1
ATOM 726 O O . GLU A 1 90 ? -8.770 -2.161 25.397 1.00 90.94 90 GLU A O 1
ATOM 731 N N . ARG A 1 91 ? -9.775 -0.414 26.373 1.00 93.75 91 ARG A N 1
ATOM 732 C CA . ARG A 1 91 ? -11.154 -0.867 26.115 1.00 93.75 91 ARG A CA 1
ATOM 733 C C . ARG A 1 91 ? -11.698 -0.489 24.730 1.00 93.75 91 ARG A C 1
ATOM 735 O O . ARG A 1 91 ? -12.792 -0.932 24.381 1.00 93.75 91 ARG A O 1
ATOM 742 N N . LEU A 1 92 ? -10.998 0.296 23.906 1.00 92.56 92 LEU A N 1
ATOM 743 C CA . LEU A 1 92 ? -11.498 0.653 22.566 1.00 92.56 92 LEU A CA 1
ATOM 744 C C . LEU A 1 92 ? -11.775 -0.567 21.651 1.00 92.56 92 LEU A C 1
ATOM 746 O O . LEU A 1 92 ? -12.828 -0.564 21.005 1.00 92.56 92 LEU A O 1
ATOM 750 N N . PRO A 1 93 ? -10.941 -1.630 21.612 1.00 94.38 93 PRO A N 1
ATOM 751 C CA . PRO A 1 93 ? -11.250 -2.868 20.889 1.00 94.38 93 PRO A CA 1
ATOM 752 C C . PRO A 1 93 ? -12.594 -3.497 21.286 1.00 94.38 93 PRO A C 1
ATOM 754 O O . PRO A 1 93 ? -13.353 -3.913 20.410 1.00 94.38 93 PRO A O 1
ATOM 757 N N . TYR A 1 94 ? -12.938 -3.493 22.581 1.00 94.00 94 TYR A N 1
ATOM 758 C CA . TYR A 1 94 ? -14.226 -3.987 23.083 1.00 94.00 94 TYR A CA 1
ATOM 759 C C . TYR A 1 94 ? -15.411 -3.236 22.479 1.00 94.00 94 TYR A C 1
ATOM 761 O O . TYR A 1 94 ? -16.365 -3.857 22.009 1.00 94.00 94 TYR A O 1
ATOM 769 N N . PHE A 1 95 ? -15.358 -1.903 22.455 1.00 92.88 95 PHE A N 1
ATOM 770 C CA . PHE A 1 95 ? -16.457 -1.107 21.910 1.00 92.88 95 PHE A CA 1
ATOM 771 C C . PHE A 1 95 ? -16.579 -1.248 20.384 1.00 92.88 95 PHE A C 1
ATOM 773 O O . PHE A 1 95 ? -17.697 -1.316 19.873 1.00 92.88 95 PHE A O 1
ATOM 780 N N . LEU A 1 96 ? -15.459 -1.394 19.664 1.00 92.12 96 LEU A N 1
ATOM 781 C CA . LEU A 1 96 ? -15.468 -1.671 18.222 1.00 92.12 96 LEU A CA 1
ATOM 782 C C . LEU A 1 96 ? -16.111 -3.031 17.918 1.00 92.12 96 LEU A C 1
ATOM 784 O O . LEU A 1 96 ? -16.989 -3.136 17.058 1.00 92.12 96 LEU A O 1
ATOM 788 N N . ALA A 1 97 ? -15.714 -4.064 18.666 1.00 93.62 97 ALA A N 1
ATOM 789 C CA . ALA A 1 97 ? -16.295 -5.395 18.568 1.00 93.62 97 ALA A CA 1
ATOM 790 C C . ALA A 1 97 ? -17.789 -5.402 18.918 1.00 93.62 97 ALA A C 1
ATOM 792 O O . ALA A 1 97 ? -18.589 -6.026 18.222 1.00 93.62 97 ALA A O 1
ATOM 793 N N . ALA A 1 98 ? -18.182 -4.685 19.972 1.00 91.50 98 ALA A N 1
ATOM 794 C CA . ALA A 1 98 ? -19.567 -4.556 20.407 1.00 91.50 98 ALA A CA 1
ATOM 795 C C . ALA A 1 98 ? -20.480 -4.005 19.300 1.00 91.50 98 ALA A C 1
ATOM 797 O O . ALA A 1 98 ? -21.537 -4.584 19.034 1.00 91.50 98 ALA A O 1
ATOM 798 N N . ASP A 1 99 ? -20.064 -2.928 18.632 1.00 89.69 99 ASP A N 1
ATOM 799 C CA . ASP A 1 99 ? -20.810 -2.347 17.515 1.00 89.69 99 ASP A CA 1
ATOM 800 C C . ASP A 1 99 ? -20.873 -3.291 16.305 1.00 89.69 99 ASP A C 1
ATOM 802 O O . ASP A 1 99 ? -21.945 -3.463 15.714 1.00 89.69 99 ASP A O 1
ATOM 806 N N . LEU A 1 100 ? -19.768 -3.971 15.970 1.00 90.75 100 LEU A N 1
ATOM 807 C CA . LEU A 1 100 ? -19.747 -4.937 14.869 1.00 90.75 100 LEU A CA 1
ATOM 808 C C . LEU A 1 100 ? -20.659 -6.146 15.144 1.00 90.75 100 LEU A C 1
ATOM 810 O O . LEU A 1 100 ? -21.425 -6.537 14.264 1.00 90.75 100 LEU A O 1
ATOM 814 N N . LYS A 1 101 ? -20.684 -6.685 16.371 1.00 89.88 101 LYS A N 1
ATOM 815 C CA . LYS A 1 101 ? -21.637 -7.747 16.749 1.00 89.88 101 LYS A CA 1
ATOM 816 C C . LYS A 1 101 ? -23.083 -7.283 16.669 1.00 89.88 101 LYS A C 1
ATOM 818 O O . LYS A 1 101 ? -23.927 -8.011 16.150 1.00 89.88 101 LYS A O 1
ATOM 823 N N . ASN A 1 102 ? -23.372 -6.067 17.132 1.00 87.81 102 ASN A N 1
ATOM 824 C CA . ASN A 1 102 ? -24.707 -5.480 17.026 1.00 87.81 102 ASN A CA 1
ATOM 825 C C . ASN A 1 102 ? -25.135 -5.314 15.551 1.00 87.81 102 ASN A C 1
ATOM 827 O O . ASN A 1 102 ? -26.319 -5.436 15.237 1.00 87.81 102 ASN A O 1
ATOM 831 N N . TRP A 1 103 ? -24.195 -5.059 14.633 1.00 87.50 103 TRP A N 1
ATOM 832 C CA . TRP A 1 103 ? -24.449 -5.073 13.188 1.00 87.50 103 TRP A CA 1
ATOM 833 C C . TRP A 1 103 ? -24.702 -6.496 12.664 1.00 87.50 103 TRP A C 1
ATOM 835 O O . TRP A 1 103 ? -25.731 -6.730 12.031 1.00 87.50 103 TRP A O 1
ATOM 845 N N . MET A 1 104 ? -23.838 -7.464 12.986 1.00 89.06 104 MET A N 1
ATOM 846 C CA . MET A 1 104 ? -23.973 -8.864 12.545 1.00 89.06 104 MET A CA 1
ATOM 847 C C . MET A 1 104 ? -25.303 -9.490 12.994 1.00 89.06 104 MET A C 1
ATOM 849 O O . MET A 1 104 ? -25.969 -10.158 12.207 1.00 89.06 104 MET A O 1
ATOM 853 N N . GLN A 1 105 ? -25.751 -9.207 14.222 1.00 88.69 105 GLN A N 1
ATOM 854 C CA . GLN A 1 105 ? -27.048 -9.662 14.746 1.00 88.69 105 GLN A CA 1
ATOM 855 C C . GLN A 1 105 ? -28.250 -9.088 13.978 1.00 88.69 105 GLN A C 1
ATOM 857 O O . GLN A 1 105 ? -29.264 -9.768 13.829 1.00 88.69 105 GLN A O 1
ATOM 862 N N . ARG A 1 106 ? -28.150 -7.851 13.471 1.00 88.94 106 ARG A N 1
ATOM 863 C CA . ARG A 1 106 ? -29.187 -7.211 12.636 1.00 88.94 106 ARG A CA 1
ATOM 864 C C . ARG A 1 106 ? -29.133 -7.659 11.172 1.00 88.94 106 ARG A C 1
ATOM 866 O O . ARG A 1 106 ? -30.088 -7.432 10.430 1.00 88.94 106 ARG A O 1
ATOM 873 N N . HIS A 1 107 ? -28.044 -8.303 10.759 1.00 89.06 107 HIS A N 1
ATOM 874 C CA . HIS A 1 107 ? -27.813 -8.769 9.394 1.00 89.06 107 HIS A CA 1
ATOM 875 C C . HIS A 1 107 ? -27.447 -10.265 9.347 1.00 89.06 107 HIS A C 1
ATOM 877 O O . HIS A 1 107 ? -26.384 -10.625 8.831 1.00 89.06 107 HIS A O 1
ATOM 883 N N . PRO A 1 108 ? -28.326 -11.158 9.851 1.00 89.94 108 PRO A N 1
ATOM 884 C CA . PRO A 1 108 ? -28.081 -12.596 9.830 1.00 89.94 108 PRO A CA 1
ATOM 885 C C . PRO A 1 108 ? -27.849 -13.090 8.396 1.00 89.94 108 PRO A C 1
ATOM 887 O O . PRO A 1 108 ? -28.504 -12.648 7.451 1.00 89.94 108 PRO A O 1
ATOM 890 N N . GLY A 1 109 ? -26.894 -14.007 8.234 1.00 89.00 109 GLY A N 1
ATOM 891 C CA . GLY A 1 109 ? -26.489 -14.529 6.924 1.00 89.00 109 GLY A CA 1
ATOM 892 C C . GLY A 1 109 ? -25.507 -13.647 6.142 1.00 89.00 109 GLY A C 1
ATOM 893 O O . GLY A 1 109 ? -25.155 -14.009 5.022 1.00 89.00 109 GLY A O 1
ATOM 894 N N . ARG A 1 110 ? -25.029 -12.523 6.701 1.00 90.62 110 ARG A N 1
ATOM 895 C CA . ARG A 1 110 ? -23.901 -11.755 6.143 1.00 90.62 110 ARG A CA 1
ATOM 896 C C . ARG A 1 110 ? -22.613 -12.051 6.927 1.00 90.62 110 ARG A C 1
ATOM 898 O O . ARG A 1 110 ? -22.420 -11.447 7.982 1.00 90.62 110 ARG A O 1
ATOM 905 N N . PRO A 1 111 ? -21.746 -12.972 6.462 1.00 89.31 111 PRO A N 1
ATOM 906 C CA . PRO A 1 111 ? -20.453 -13.196 7.100 1.00 89.31 111 PRO A CA 1
ATOM 907 C C . PRO A 1 111 ? -19.575 -11.947 6.973 1.00 89.31 111 PRO A C 1
ATOM 909 O O . PRO A 1 111 ? -19.661 -11.212 5.987 1.00 89.31 111 PRO A O 1
ATOM 912 N N . VAL A 1 112 ? -18.722 -11.724 7.970 1.00 89.88 112 VAL A N 1
ATOM 913 C CA . VAL A 1 112 ? -17.750 -10.627 7.988 1.00 89.88 112 VAL A CA 1
ATOM 914 C C . VAL A 1 112 ? -16.352 -11.222 7.883 1.00 89.88 112 VAL A C 1
ATOM 916 O O . VAL A 1 112 ? -16.024 -12.175 8.591 1.00 89.88 112 VAL A O 1
ATOM 919 N N . VAL A 1 113 ? -15.540 -10.642 7.002 1.00 93.31 113 VAL A N 1
ATOM 920 C CA . VAL A 1 113 ? -14.121 -10.961 6.837 1.00 93.31 113 VAL A CA 1
ATOM 921 C C . VAL A 1 113 ? -13.334 -9.676 7.065 1.00 93.31 113 VAL A C 1
ATOM 923 O O . VAL A 1 113 ? -13.693 -8.642 6.498 1.00 93.31 113 VAL A O 1
ATOM 926 N N . ILE A 1 114 ? -12.286 -9.725 7.886 1.00 92.06 114 ILE A N 1
ATOM 927 C CA . ILE A 1 114 ? -11.363 -8.603 8.086 1.00 92.06 114 ILE A CA 1
ATOM 928 C C . ILE A 1 114 ? -9.972 -9.042 7.637 1.00 92.06 114 ILE A C 1
ATOM 930 O O . ILE A 1 114 ? -9.398 -9.983 8.185 1.00 92.06 114 ILE A O 1
ATOM 934 N N . CYS A 1 115 ? -9.443 -8.339 6.636 1.00 92.31 115 CYS A N 1
ATOM 935 C CA . CYS A 1 115 ? -8.111 -8.571 6.095 1.00 92.31 115 CYS A CA 1
ATOM 936 C C . CYS A 1 115 ? -7.141 -7.505 6.618 1.00 92.31 115 CYS A C 1
ATOM 938 O O . CYS A 1 115 ? -7.386 -6.310 6.441 1.00 92.31 115 CYS A O 1
ATOM 940 N N . LEU A 1 116 ? -6.036 -7.935 7.223 1.00 90.81 116 LEU A N 1
ATOM 941 C CA . LEU A 1 116 ? -4.906 -7.088 7.598 1.00 90.81 116 LEU A CA 1
ATOM 942 C C . LEU A 1 116 ? -3.742 -7.418 6.662 1.00 90.81 116 LEU A C 1
ATOM 944 O O . LEU A 1 116 ? -3.176 -8.503 6.754 1.00 90.81 116 LEU A O 1
ATOM 948 N N . ASP A 1 117 ? -3.409 -6.506 5.751 1.00 88.38 117 ASP A N 1
ATOM 949 C CA . ASP A 1 117 ? -2.279 -6.657 4.828 1.00 88.38 117 ASP A CA 1
ATOM 950 C C . ASP A 1 117 ? -1.036 -5.911 5.336 1.00 88.38 117 ASP A C 1
ATOM 952 O O . ASP A 1 117 ? -1.150 -4.868 5.984 1.00 88.38 117 ASP A O 1
ATOM 956 N N . SER A 1 118 ? 0.148 -6.449 5.027 1.00 86.88 118 SER A N 1
ATOM 957 C CA . SER A 1 118 ? 1.455 -5.972 5.494 1.00 86.88 118 SER A CA 1
ATOM 958 C C . SER A 1 118 ? 1.499 -5.765 7.015 1.00 86.88 118 SER A C 1
ATOM 960 O O . SER A 1 118 ? 1.866 -4.690 7.493 1.00 86.88 118 SER A O 1
ATOM 962 N N . TYR A 1 119 ? 1.089 -6.784 7.782 1.00 89.06 119 TYR A N 1
ATOM 963 C CA . TYR A 1 119 ? 0.885 -6.716 9.236 1.00 89.06 119 TYR A CA 1
ATOM 964 C C . TYR A 1 119 ? 2.080 -6.129 10.012 1.00 89.06 119 TYR A C 1
ATOM 966 O O . TYR A 1 119 ? 1.888 -5.355 10.952 1.00 89.06 119 TYR A O 1
ATOM 974 N N . GLU A 1 120 ? 3.311 -6.393 9.559 1.00 84.25 120 GLU A N 1
ATOM 975 C CA . GLU A 1 120 ? 4.535 -5.842 10.152 1.00 84.25 120 GLU A CA 1
ATOM 976 C C . GLU A 1 120 ? 4.600 -4.298 10.164 1.00 84.25 120 GLU A C 1
ATOM 978 O O . GLU A 1 120 ? 5.307 -3.696 10.978 1.00 84.25 120 GLU A O 1
ATOM 983 N N . ALA A 1 121 ? 3.827 -3.618 9.308 1.00 82.88 121 ALA A N 1
ATOM 984 C CA . ALA A 1 121 ? 3.747 -2.159 9.252 1.00 82.88 121 ALA A CA 1
ATOM 985 C C . ALA A 1 121 ? 3.247 -1.519 10.564 1.00 82.88 121 ALA A C 1
ATOM 987 O O . ALA A 1 121 ? 3.460 -0.322 10.776 1.00 82.88 121 ALA A O 1
ATOM 988 N N . LEU A 1 122 ? 2.630 -2.302 11.460 1.00 81.56 122 LEU A N 1
ATOM 989 C CA . LEU A 1 122 ? 2.272 -1.870 12.812 1.00 81.56 122 LEU A CA 1
ATOM 990 C C . LEU A 1 122 ? 3.501 -1.501 13.662 1.00 81.56 122 LEU A C 1
ATOM 992 O O . LEU A 1 122 ? 3.433 -0.530 14.418 1.00 81.56 122 LEU A O 1
ATOM 996 N N . TRP A 1 123 ? 4.623 -2.220 13.523 1.00 74.88 123 TRP A N 1
ATOM 997 C CA . TRP A 1 123 ? 5.832 -2.017 14.337 1.00 74.88 123 TRP A CA 1
ATOM 998 C C . TRP A 1 123 ? 7.083 -1.586 13.561 1.00 74.88 123 TRP A C 1
ATOM 1000 O O . TRP A 1 123 ? 8.035 -1.152 14.202 1.00 74.88 123 TRP A O 1
ATOM 1010 N N . GLN A 1 124 ? 7.061 -1.534 12.220 1.00 63.12 124 GLN A N 1
ATOM 1011 C CA . GLN A 1 124 ? 8.134 -0.982 11.352 1.00 63.12 124 GLN A CA 1
ATOM 1012 C C . GLN A 1 124 ? 8.673 0.425 11.729 1.00 63.12 124 GLN A C 1
ATOM 1014 O O . GLN A 1 124 ? 9.623 0.915 11.117 1.00 63.12 124 GLN A O 1
ATOM 1019 N N . ARG A 1 125 ? 8.047 1.125 12.683 1.00 52.53 125 ARG A N 1
ATOM 1020 C CA . ARG A 1 125 ? 8.431 2.461 13.174 1.00 52.53 125 ARG A CA 1
ATOM 1021 C C . ARG A 1 125 ? 8.856 2.497 14.646 1.00 52.53 125 ARG A C 1
ATOM 1023 O O . ARG A 1 125 ? 9.073 3.587 15.165 1.00 52.53 125 ARG A O 1
ATOM 1030 N N . ARG A 1 126 ? 8.938 1.353 15.326 1.00 52.16 126 ARG A N 1
ATOM 1031 C CA . ARG A 1 126 ? 9.337 1.245 16.737 1.00 52.16 126 ARG A CA 1
ATOM 1032 C C . ARG A 1 126 ? 10.635 0.454 16.855 1.00 52.16 126 ARG A C 1
ATOM 1034 O O . ARG A 1 126 ? 10.936 -0.370 16.002 1.00 52.16 126 ARG A O 1
ATOM 1041 N N . THR A 1 127 ? 11.409 0.745 17.895 1.00 48.84 127 THR A N 1
ATOM 1042 C CA . THR A 1 127 ? 12.629 0.004 18.228 1.00 48.84 127 THR A CA 1
ATOM 1043 C C . THR A 1 127 ? 12.322 -1.447 18.591 1.00 48.84 127 THR A C 1
ATOM 1045 O O . THR A 1 127 ? 11.276 -1.747 19.172 1.00 48.84 127 THR A O 1
ATOM 1048 N N . ASP A 1 128 ? 13.265 -2.323 18.251 1.00 51.16 128 ASP A N 1
ATOM 1049 C CA . ASP A 1 128 ? 13.157 -3.777 18.358 1.00 51.16 128 ASP A CA 1
ATOM 1050 C C . ASP A 1 128 ? 12.717 -4.245 19.761 1.00 51.16 128 ASP A C 1
ATOM 1052 O O . ASP A 1 128 ? 13.219 -3.765 20.781 1.00 51.16 128 ASP A O 1
ATOM 1056 N N . GLY A 1 129 ? 11.794 -5.215 19.812 1.00 54.56 129 GLY A N 1
ATOM 1057 C CA . GLY A 1 129 ? 11.359 -5.892 21.045 1.00 54.56 129 GLY A CA 1
ATOM 1058 C C . GLY A 1 129 ? 9.957 -5.545 21.572 1.00 54.56 129 GLY A C 1
ATOM 1059 O O . GLY A 1 129 ? 9.468 -6.242 22.458 1.00 54.56 129 GLY A O 1
ATOM 1060 N N . LEU A 1 130 ? 9.273 -4.533 21.021 1.00 58.97 130 LEU A N 1
ATOM 1061 C CA . LEU A 1 130 ? 7.928 -4.097 21.460 1.00 58.97 130 LEU A CA 1
ATOM 1062 C C . LEU A 1 130 ? 6.774 -4.578 20.553 1.00 58.97 130 LEU A C 1
ATOM 1064 O O . LEU A 1 130 ? 5.687 -3.993 20.549 1.00 58.97 130 LEU A O 1
ATOM 1068 N N . GLU A 1 131 ? 6.991 -5.637 19.773 1.00 61.38 131 GLU A N 1
ATOM 1069 C CA . GLU A 1 131 ? 6.024 -6.186 18.805 1.00 61.38 131 GLU A CA 1
ATOM 1070 C C . GLU A 1 131 ? 4.720 -6.613 19.499 1.00 61.38 131 GLU A C 1
ATOM 1072 O O . GLU A 1 131 ? 3.657 -6.057 19.218 1.00 61.38 131 GLU A O 1
ATOM 1077 N N . PHE A 1 132 ? 4.833 -7.488 20.508 1.00 68.31 132 PHE A N 1
ATOM 1078 C CA . PHE A 1 132 ? 3.718 -7.984 21.329 1.00 68.31 132 PHE A CA 1
ATOM 1079 C C . PHE A 1 132 ? 2.915 -6.883 22.045 1.00 68.31 132 PHE A C 1
ATOM 1081 O O . PHE A 1 132 ? 1.759 -7.100 22.404 1.00 68.31 132 PHE A O 1
ATOM 1088 N N . GLU A 1 133 ? 3.517 -5.723 22.311 1.00 72.31 133 GLU A N 1
ATOM 1089 C CA . GLU A 1 133 ? 2.839 -4.591 22.963 1.00 72.31 133 GLU A CA 1
ATOM 1090 C C . GLU A 1 133 ? 2.170 -3.671 21.940 1.00 72.31 133 GLU A C 1
ATOM 1092 O O . GLU A 1 133 ? 1.118 -3.090 22.197 1.00 72.31 133 GLU A O 1
ATOM 1097 N N . THR A 1 134 ? 2.755 -3.567 20.748 1.00 79.31 134 THR A N 1
ATOM 1098 C CA . THR A 1 134 ? 2.224 -2.756 19.648 1.00 79.31 134 THR A CA 1
ATOM 1099 C C . THR A 1 134 ? 0.997 -3.405 19.002 1.00 79.31 134 THR A C 1
ATOM 1101 O O . THR A 1 134 ? 0.118 -2.697 18.508 1.00 79.31 134 THR A O 1
ATOM 1104 N N . ASP A 1 135 ? 0.908 -4.735 19.046 1.00 87.19 135 ASP A N 1
ATOM 1105 C CA . ASP A 1 135 ? -0.150 -5.516 18.407 1.00 87.19 135 ASP A CA 1
ATOM 1106 C C . ASP A 1 135 ? -1.271 -5.998 19.351 1.00 87.19 135 ASP A C 1
ATOM 1108 O O . ASP A 1 135 ? -2.289 -6.519 18.893 1.00 87.19 135 ASP A O 1
ATOM 1112 N N . GLY A 1 136 ? -1.136 -5.774 20.665 1.00 88.62 136 GLY A N 1
ATOM 1113 C CA . GLY A 1 136 ? -2.073 -6.281 21.676 1.00 88.62 136 GLY A CA 1
ATOM 1114 C C . GLY A 1 136 ? -3.533 -5.870 21.446 1.00 88.62 136 GLY A C 1
ATOM 1115 O O . GLY A 1 136 ? -4.436 -6.677 21.649 1.00 88.62 136 GLY A O 1
ATOM 1116 N N . TRP A 1 137 ? -3.773 -4.661 20.927 1.00 89.44 137 TRP A N 1
ATOM 1117 C CA . TRP A 1 137 ? -5.121 -4.185 20.586 1.00 89.44 137 TRP A CA 1
ATOM 1118 C C . TRP A 1 137 ? -5.774 -4.979 19.439 1.00 89.44 137 TRP A C 1
ATOM 1120 O O . TRP A 1 137 ? -6.999 -5.090 19.402 1.00 89.44 137 TRP A O 1
ATOM 1130 N N . VAL A 1 138 ? -4.978 -5.538 18.516 1.00 92.94 138 VAL A N 1
ATOM 1131 C CA . VAL A 1 138 ? -5.466 -6.410 17.435 1.00 92.94 138 VAL A CA 1
ATOM 1132 C C . VAL A 1 138 ? -5.908 -7.740 18.028 1.00 92.94 138 VAL A C 1
ATOM 1134 O O . VAL A 1 138 ? -6.996 -8.222 17.727 1.00 92.94 138 VAL A O 1
ATOM 1137 N N . ARG A 1 139 ? -5.085 -8.308 18.914 1.00 92.00 139 ARG A N 1
ATOM 1138 C CA . ARG A 1 139 ? -5.360 -9.588 19.577 1.00 92.00 139 ARG A CA 1
ATOM 1139 C C . ARG A 1 139 ? -6.604 -9.503 20.465 1.00 92.00 139 ARG A C 1
ATOM 1141 O O . ARG A 1 139 ? -7.448 -10.390 20.388 1.00 92.00 139 ARG A O 1
ATOM 1148 N N . GLU A 1 140 ? -6.788 -8.400 21.193 1.00 92.81 140 GLU A N 1
ATOM 1149 C CA . GLU A 1 140 ? -8.018 -8.132 21.956 1.00 92.81 140 GLU A CA 1
ATOM 1150 C C . GLU A 1 140 ? -9.249 -7.994 21.040 1.00 92.81 140 GLU A C 1
ATOM 1152 O O . GLU A 1 140 ? -10.308 -8.563 21.308 1.00 92.81 140 GLU A O 1
ATOM 1157 N N . LEU A 1 141 ? -9.111 -7.295 19.905 1.00 94.69 141 LEU A N 1
ATOM 1158 C CA . LEU A 1 141 ? -10.190 -7.148 18.925 1.00 94.69 141 LEU A CA 1
ATOM 1159 C C . LEU A 1 141 ? -10.609 -8.500 18.318 1.00 94.69 141 LEU A C 1
ATOM 1161 O O . LEU A 1 141 ? -11.806 -8.756 18.180 1.00 94.69 141 LEU A O 1
ATOM 1165 N N . ILE A 1 142 ? -9.644 -9.369 17.998 1.00 94.94 142 ILE A N 1
ATOM 1166 C CA . ILE A 1 142 ? -9.884 -10.734 17.503 1.00 94.94 142 ILE A CA 1
ATOM 1167 C C . ILE A 1 142 ? -10.538 -11.595 18.590 1.00 94.94 142 ILE A C 1
ATOM 1169 O O . ILE A 1 142 ? -11.544 -12.248 18.319 1.00 94.94 142 ILE A O 1
ATOM 1173 N N . ALA A 1 143 ? -10.028 -11.562 19.827 1.00 93.31 143 ALA A N 1
ATOM 1174 C CA . ALA A 1 143 ? -10.586 -12.313 20.955 1.00 93.31 143 ALA A CA 1
ATOM 1175 C C . ALA A 1 143 ? -12.041 -11.915 21.257 1.00 93.31 143 ALA A C 1
ATOM 1177 O O . ALA A 1 143 ? -12.869 -12.750 21.631 1.00 93.31 143 ALA A O 1
ATOM 1178 N N . HIS A 1 144 ? -12.389 -10.647 21.039 1.00 94.19 144 HIS A N 1
ATOM 1179 C CA . HIS A 1 144 ? -13.770 -10.193 21.099 1.00 94.19 144 HIS A CA 1
ATOM 1180 C C . HIS A 1 144 ? -14.611 -10.547 19.870 1.00 94.19 144 HIS A C 1
ATOM 1182 O O . HIS A 1 144 ? -15.831 -10.516 19.998 1.00 94.19 144 HIS A O 1
ATOM 1188 N N . LEU A 1 145 ? -14.035 -10.903 18.719 1.00 94.38 145 LEU A N 1
ATOM 1189 C CA . LEU A 1 145 ? -14.735 -11.188 17.455 1.00 94.38 145 LEU A CA 1
ATOM 1190 C C . LEU A 1 145 ? -14.418 -12.592 16.883 1.00 94.38 145 LEU A C 1
ATOM 1192 O O . LEU A 1 145 ? -13.987 -12.692 15.730 1.00 94.38 145 LEU A O 1
ATOM 1196 N N . PRO A 1 146 ? -14.675 -13.688 17.628 1.00 91.88 146 PRO A N 1
ATOM 1197 C CA . PRO A 1 146 ? -14.512 -15.054 17.122 1.00 91.88 146 PRO A CA 1
ATOM 1198 C C . PRO A 1 146 ? -15.503 -15.416 16.001 1.00 91.88 146 PRO A C 1
ATOM 1200 O O . PRO A 1 146 ? -15.337 -16.432 15.336 1.00 91.88 146 PRO A O 1
ATOM 1203 N N . GLU A 1 147 ? -16.553 -14.615 15.786 1.00 89.81 147 GLU A N 1
ATOM 1204 C CA . GLU A 1 147 ? -17.531 -14.806 14.706 1.00 89.81 147 GLU A CA 1
ATOM 1205 C C . GLU A 1 147 ? -17.074 -14.224 13.351 1.00 89.81 147 GLU A C 1
ATOM 1207 O O . GLU A 1 147 ? -17.778 -14.369 12.349 1.00 89.81 147 GLU A O 1
ATOM 1212 N N . VAL A 1 148 ? -15.933 -13.528 13.319 1.00 93.38 148 VAL A N 1
ATOM 1213 C CA . VAL A 1 148 ? -15.348 -12.893 12.129 1.00 93.38 148 VAL A CA 1
ATOM 1214 C C . VAL A 1 148 ? -14.231 -13.775 11.575 1.00 93.38 148 VAL A C 1
ATOM 1216 O O . VAL A 1 148 ? -13.398 -14.271 12.331 1.00 93.38 148 VAL A O 1
ATOM 1219 N N . LEU A 1 149 ? -14.164 -13.931 10.249 1.00 93.75 149 LEU A N 1
ATOM 1220 C CA . LEU A 1 149 ? -12.990 -14.530 9.614 1.00 93.75 149 LEU A CA 1
ATOM 1221 C C . LEU A 1 149 ? -11.873 -13.485 9.529 1.00 93.75 149 LEU A C 1
ATOM 1223 O O . LEU A 1 149 ? -12.008 -12.473 8.838 1.00 93.75 149 LEU A O 1
ATOM 1227 N N . TRP A 1 150 ? -10.766 -13.746 10.210 1.00 95.06 150 TRP A N 1
ATOM 1228 C CA . TRP A 1 150 ? -9.577 -12.903 10.174 1.00 95.06 150 TRP A CA 1
ATOM 1229 C C . TRP A 1 150 ? -8.564 -13.463 9.182 1.00 95.06 150 TRP A C 1
ATOM 1231 O O . TRP A 1 150 ? -8.222 -14.641 9.237 1.00 95.06 150 TRP A O 1
ATOM 1241 N N . VAL A 1 151 ? -8.077 -12.612 8.281 1.00 95.88 151 VAL A N 1
ATOM 1242 C CA . VAL A 1 151 ? -7.013 -12.945 7.327 1.00 95.88 151 VAL A CA 1
ATOM 1243 C C . VAL A 1 151 ? -5.870 -11.971 7.562 1.00 95.88 151 VAL A C 1
ATOM 1245 O O . VAL A 1 151 ? -6.046 -10.765 7.407 1.00 95.88 151 VAL A O 1
ATOM 1248 N N . ILE A 1 152 ? -4.707 -12.477 7.965 1.00 93.75 152 ILE A N 1
ATOM 1249 C CA . ILE A 1 152 ? -3.534 -11.651 8.263 1.00 93.75 152 ILE A CA 1
ATOM 1250 C C . ILE A 1 152 ? -2.425 -12.024 7.283 1.00 93.75 152 ILE A C 1
ATOM 1252 O O . ILE A 1 152 ? -1.967 -13.165 7.254 1.00 93.75 152 ILE A O 1
ATOM 1256 N N . CYS A 1 153 ? -2.012 -11.056 6.473 1.00 93.31 153 CYS A N 1
ATOM 1257 C CA . CYS A 1 153 ? -0.915 -11.171 5.525 1.00 93.31 153 CYS A CA 1
ATOM 1258 C C . CYS A 1 153 ? 0.269 -10.339 6.026 1.00 93.31 153 CYS A C 1
ATOM 1260 O O . CYS A 1 153 ? 0.122 -9.176 6.404 1.00 93.31 153 CYS A O 1
ATOM 1262 N N . GLY A 1 154 ? 1.457 -10.933 6.019 1.00 89.50 154 GLY A N 1
ATOM 1263 C CA . GLY A 1 154 ? 2.694 -10.288 6.442 1.00 89.50 154 GLY A CA 1
ATOM 1264 C C . GLY A 1 154 ? 3.907 -11.099 6.006 1.00 89.50 154 GLY A C 1
ATOM 1265 O O . GLY A 1 154 ? 3.774 -12.208 5.485 1.00 89.50 154 GLY A O 1
ATOM 1266 N N . ARG A 1 155 ? 5.101 -10.536 6.198 1.00 85.19 155 ARG A N 1
ATOM 1267 C CA . ARG A 1 155 ? 6.370 -11.190 5.812 1.00 85.19 155 ARG A CA 1
ATOM 1268 C C . ARG A 1 155 ? 6.812 -12.302 6.757 1.00 85.19 155 ARG A C 1
ATOM 1270 O O . ARG A 1 155 ? 7.613 -13.148 6.368 1.00 85.19 155 ARG A O 1
ATOM 1277 N N . GLU A 1 156 ? 6.318 -12.279 7.988 1.00 85.00 156 GLU A N 1
ATOM 1278 C CA . GLU A 1 156 ? 6.738 -13.163 9.071 1.00 85.00 156 GLU A CA 1
ATOM 1279 C C . GLU A 1 156 ? 5.535 -13.898 9.665 1.00 85.00 156 GLU A C 1
ATOM 1281 O O . GLU A 1 156 ? 4.401 -13.419 9.607 1.00 85.00 156 GLU A O 1
ATOM 1286 N N . LYS A 1 157 ? 5.783 -15.080 10.240 1.00 89.88 157 LYS A N 1
ATOM 1287 C CA . LYS A 1 157 ? 4.757 -15.813 10.988 1.00 89.88 157 LYS A CA 1
ATOM 1288 C C . LYS A 1 157 ? 4.388 -15.055 12.260 1.00 89.88 157 LYS A C 1
ATOM 1290 O O . LYS A 1 157 ? 5.248 -14.471 12.912 1.00 89.88 157 LYS A O 1
ATOM 1295 N N . LEU A 1 158 ? 3.124 -15.145 12.660 1.00 90.75 158 LEU A N 1
ATOM 1296 C CA . LEU A 1 158 ? 2.650 -14.640 13.941 1.00 90.75 158 LEU A CA 1
ATOM 1297 C C . LEU A 1 158 ? 3.222 -15.502 15.071 1.00 90.75 158 LEU A C 1
ATOM 1299 O O . LEU A 1 158 ? 2.994 -16.712 15.123 1.00 90.75 158 LEU A O 1
ATOM 1303 N N . ARG A 1 159 ? 3.953 -14.858 15.985 1.00 89.38 159 ARG A N 1
ATOM 1304 C CA . ARG A 1 159 ? 4.656 -15.481 17.123 1.00 89.38 159 ARG A CA 1
ATOM 1305 C C . ARG A 1 159 ? 3.879 -15.363 18.440 1.00 89.38 159 ARG A C 1
ATOM 1307 O O . ARG A 1 159 ? 4.451 -15.451 19.522 1.00 89.38 159 ARG A O 1
ATOM 1314 N N . TRP A 1 160 ? 2.563 -15.137 18.369 1.00 91.50 160 TRP A N 1
ATOM 1315 C CA . TRP A 1 160 ? 1.717 -14.842 19.534 1.00 91.50 160 TRP A CA 1
ATOM 1316 C C . TRP A 1 160 ? 1.787 -15.922 20.622 1.00 91.50 160 TRP A C 1
ATOM 1318 O O . TRP A 1 160 ? 1.818 -15.579 21.805 1.00 91.50 160 TRP A O 1
ATOM 1328 N N . HIS A 1 161 ? 1.912 -17.195 20.228 1.00 89.62 161 HIS A N 1
ATOM 1329 C CA . HIS A 1 161 ? 2.041 -18.330 21.145 1.00 89.62 161 HIS A CA 1
ATOM 1330 C C . HIS A 1 161 ? 3.239 -18.237 22.100 1.00 89.62 161 HIS A C 1
ATOM 1332 O O . HIS A 1 161 ? 3.188 -18.809 23.184 1.00 89.62 161 HIS A O 1
ATOM 1338 N N . GLU A 1 162 ? 4.312 -17.522 21.735 1.00 89.94 162 GLU A N 1
ATOM 1339 C CA . GLU A 1 162 ? 5.538 -17.459 22.547 1.00 89.94 162 GLU A CA 1
ATOM 1340 C C . GLU A 1 162 ? 5.317 -16.735 23.880 1.00 89.94 162 GLU A C 1
ATOM 1342 O O . GLU A 1 162 ? 5.989 -17.029 24.868 1.00 89.94 162 GLU A O 1
ATOM 1347 N N . ARG A 1 163 ? 4.357 -15.800 23.914 1.00 87.88 163 ARG A N 1
ATOM 1348 C CA . ARG A 1 163 ? 3.946 -15.068 25.122 1.00 87.88 163 ARG A CA 1
ATOM 1349 C C . ARG A 1 163 ? 2.534 -15.442 25.591 1.00 87.88 163 ARG A C 1
ATOM 1351 O O . ARG A 1 163 ? 2.235 -15.261 26.767 1.00 87.88 163 ARG A O 1
ATOM 1358 N N . TYR A 1 164 ? 1.698 -15.967 24.693 1.00 90.12 164 TYR A N 1
ATOM 1359 C CA . TYR A 1 164 ? 0.284 -16.280 24.916 1.00 90.12 164 TYR A CA 1
ATOM 1360 C C . TYR A 1 164 ? -0.077 -17.629 24.252 1.00 90.12 164 TYR A C 1
ATOM 1362 O O . TYR A 1 164 ? -0.640 -17.641 23.151 1.00 90.12 164 TYR A O 1
ATOM 1370 N N . PRO A 1 165 ? 0.293 -18.777 24.860 1.00 92.25 165 PRO A N 1
ATOM 1371 C CA . PRO A 1 165 ? 0.183 -20.107 24.244 1.00 92.25 165 PRO A CA 1
ATOM 1372 C C . PRO A 1 165 ? -1.226 -20.501 23.777 1.00 92.25 165 PRO A C 1
ATOM 1374 O O . PRO A 1 165 ? -1.367 -21.342 22.891 1.00 92.25 165 PRO A O 1
ATOM 1377 N N . GLU A 1 166 ? -2.270 -19.883 24.332 1.00 91.19 166 GLU A N 1
ATOM 1378 C CA . GLU A 1 166 ? -3.666 -20.063 23.932 1.00 91.19 166 GLU A CA 1
ATOM 1379 C C . GLU A 1 166 ? -3.958 -19.673 22.472 1.00 91.19 166 GLU A C 1
ATOM 1381 O O . GLU A 1 166 ? -4.956 -20.129 21.914 1.00 91.19 166 GLU A O 1
ATOM 1386 N N . TRP A 1 167 ? -3.086 -18.883 21.834 1.00 92.38 167 TRP A N 1
ATOM 1387 C CA . TRP A 1 167 ? -3.218 -18.514 20.421 1.00 92.38 167 TRP A CA 1
ATOM 1388 C C . TRP A 1 167 ? -2.753 -19.596 19.446 1.00 92.38 167 TRP A C 1
ATOM 1390 O O . TRP A 1 167 ? -3.202 -19.584 18.304 1.00 92.38 167 TRP A O 1
ATOM 1400 N N . GLU A 1 168 ? -1.905 -20.543 19.857 1.00 90.75 168 GLU A N 1
ATOM 1401 C CA . GLU A 1 168 ? -1.396 -21.586 18.952 1.00 90.75 168 GLU A CA 1
ATOM 1402 C C . GLU A 1 168 ? -2.514 -22.396 18.257 1.00 90.75 168 GLU A C 1
ATOM 1404 O O . GLU A 1 168 ? -2.504 -22.472 17.030 1.00 90.75 168 GLU A O 1
ATOM 1409 N N . PRO A 1 169 ? -3.540 -22.933 18.957 1.00 91.25 169 PRO A N 1
ATOM 1410 C CA . PRO A 1 169 ? -4.648 -23.633 18.296 1.00 91.25 169 PRO A CA 1
ATOM 1411 C C . PRO A 1 169 ? -5.611 -22.712 17.524 1.00 91.25 169 PRO A C 1
ATOM 1413 O O . PRO A 1 169 ? -6.490 -23.217 16.828 1.00 91.25 169 PRO A O 1
ATOM 1416 N N . ALA A 1 170 ? -5.490 -21.386 17.657 1.00 89.38 170 ALA A N 1
ATOM 1417 C CA . ALA A 1 170 ? -6.329 -20.405 16.965 1.00 89.38 170 ALA A CA 1
ATOM 1418 C C . ALA A 1 170 ? -5.695 -19.871 15.663 1.00 89.38 170 ALA A C 1
ATOM 1420 O O . ALA A 1 170 ? -6.358 -19.160 14.909 1.00 89.38 170 ALA A O 1
ATOM 1421 N N . LEU A 1 171 ? -4.423 -20.193 15.399 1.00 92.75 171 LEU A N 1
ATOM 1422 C CA . LEU A 1 171 ? -3.634 -19.643 14.298 1.00 92.75 171 LEU A CA 1
ATOM 1423 C C . LEU A 1 171 ? -3.349 -20.688 13.208 1.00 92.75 171 LEU A C 1
ATOM 1425 O O . LEU A 1 171 ? -2.345 -21.397 13.257 1.00 92.75 171 LEU A O 1
ATOM 1429 N N . ASP A 1 172 ? -4.182 -20.722 12.166 1.00 94.19 172 ASP A N 1
ATOM 1430 C CA . ASP A 1 172 ? -3.896 -21.492 10.948 1.00 94.19 172 ASP A CA 1
ATOM 1431 C C . ASP A 1 172 ? -2.967 -20.695 10.008 1.00 94.19 172 ASP A C 1
ATOM 1433 O O . ASP A 1 172 ? -3.396 -19.773 9.311 1.00 94.19 172 ASP A O 1
ATOM 1437 N N . GLN A 1 173 ? -1.663 -20.997 10.041 1.00 94.06 173 GLN A N 1
ATOM 1438 C CA . GLN A 1 173 ? -0.620 -20.194 9.385 1.00 94.06 173 GLN A CA 1
ATOM 1439 C C . GLN A 1 173 ? 0.045 -20.905 8.201 1.00 94.06 173 GLN A C 1
ATOM 1441 O O . GLN A 1 173 ? 0.876 -21.804 8.374 1.00 94.06 173 GLN A O 1
ATOM 1446 N N . HIS A 1 174 ? -0.216 -20.401 6.994 1.00 93.38 174 HIS A N 1
ATOM 1447 C CA . HIS A 1 174 ? 0.331 -20.926 5.739 1.00 93.38 174 HIS A CA 1
ATOM 1448 C C . HIS A 1 174 ? 1.447 -20.038 5.190 1.00 93.38 174 HIS A C 1
ATOM 1450 O O . HIS A 1 174 ? 1.298 -18.822 5.086 1.00 93.38 174 HIS A O 1
ATOM 1456 N N . LEU A 1 175 ? 2.569 -20.644 4.793 1.00 91.06 175 LEU A N 1
ATOM 1457 C CA . LEU A 1 175 ? 3.613 -19.935 4.054 1.00 91.06 175 LEU A CA 1
ATOM 1458 C C . LEU A 1 175 ? 3.206 -19.844 2.579 1.00 91.06 175 LEU A C 1
ATOM 1460 O O . LEU A 1 175 ? 3.241 -20.849 1.870 1.00 91.06 175 LEU A O 1
ATOM 1464 N N . VAL A 1 176 ? 2.888 -18.638 2.105 1.00 89.19 176 VAL A N 1
ATOM 1465 C CA . VAL A 1 176 ? 2.782 -18.361 0.665 1.00 89.19 176 VAL A CA 1
ATOM 1466 C C . VAL A 1 176 ? 4.198 -18.358 0.088 1.00 89.19 176 VAL A C 1
ATOM 1468 O O . VAL A 1 176 ? 4.922 -17.367 0.155 1.00 89.19 176 VAL A O 1
ATOM 1471 N N . GLY A 1 177 ? 4.626 -19.534 -0.367 1.00 84.94 177 GLY A N 1
ATOM 1472 C CA . GLY A 1 177 ? 5.962 -19.769 -0.899 1.00 84.94 177 GLY A CA 1
ATOM 1473 C C . GLY A 1 177 ? 6.152 -19.251 -2.326 1.00 84.94 177 GLY A C 1
ATOM 1474 O O . GLY A 1 177 ? 5.413 -18.409 -2.830 1.00 84.94 177 GLY A O 1
ATOM 1475 N N . ARG A 1 178 ? 7.174 -19.794 -2.989 1.00 91.00 178 ARG A N 1
ATOM 1476 C CA . ARG A 1 178 ? 7.435 -19.562 -4.414 1.00 91.00 178 ARG A CA 1
ATOM 1477 C C . ARG A 1 178 ? 6.313 -20.167 -5.262 1.00 91.00 178 ARG A C 1
ATOM 1479 O O . ARG A 1 178 ? 5.854 -21.269 -4.967 1.00 91.00 178 ARG A O 1
ATOM 1486 N N . MET A 1 179 ? 5.925 -19.469 -6.324 1.00 93.50 179 MET A N 1
ATOM 1487 C CA . MET A 1 179 ? 5.061 -19.995 -7.382 1.00 93.50 179 MET A CA 1
ATOM 1488 C C . MET A 1 179 ? 5.730 -21.212 -8.034 1.00 93.50 179 MET A C 1
ATOM 1490 O O . MET A 1 179 ? 6.944 -21.197 -8.247 1.00 93.50 179 MET A O 1
ATOM 1494 N N . ALA A 1 180 ? 4.968 -22.269 -8.321 1.00 94.19 180 ALA A N 1
ATOM 1495 C CA . ALA A 1 180 ? 5.525 -23.484 -8.907 1.00 94.19 180 ALA A CA 1
ATOM 1496 C C . ALA A 1 180 ? 5.858 -23.286 -10.394 1.00 94.19 180 ALA A C 1
ATOM 1498 O O . ALA A 1 180 ? 5.153 -22.573 -11.109 1.00 94.19 180 ALA A O 1
ATOM 1499 N N . ASP A 1 181 ? 6.891 -23.977 -10.883 1.00 94.44 181 ASP A N 1
ATOM 1500 C CA . ASP A 1 181 ? 7.347 -23.882 -12.279 1.00 94.44 181 ASP A CA 1
ATOM 1501 C C . ASP A 1 181 ? 6.227 -24.163 -13.294 1.00 94.44 181 ASP A C 1
ATOM 1503 O O . ASP A 1 181 ? 6.151 -23.512 -14.333 1.00 94.44 181 ASP A O 1
ATOM 1507 N N . GLN A 1 182 ? 5.311 -25.082 -12.970 1.00 95.25 182 GLN A N 1
ATOM 1508 C CA . GLN A 1 182 ? 4.151 -25.389 -13.808 1.00 95.25 182 GLN A CA 1
ATOM 1509 C C . GLN A 1 182 ? 3.148 -24.226 -13.883 1.00 95.25 182 GLN A C 1
ATOM 1511 O O . GLN A 1 182 ? 2.625 -23.946 -14.962 1.00 95.25 182 GLN A O 1
ATOM 1516 N N . ASP A 1 183 ? 2.904 -23.525 -12.775 1.00 96.56 183 ASP A N 1
ATOM 1517 C CA . ASP A 1 183 ? 2.009 -22.364 -12.755 1.00 96.56 183 ASP A CA 1
ATOM 1518 C C . ASP A 1 183 ? 2.636 -21.188 -13.515 1.00 96.56 183 ASP A C 1
ATOM 1520 O O . ASP A 1 183 ? 1.945 -20.474 -14.244 1.00 96.56 183 ASP A O 1
ATOM 1524 N N . MET A 1 184 ? 3.957 -21.009 -13.396 1.00 96.88 184 MET A N 1
ATOM 1525 C CA . MET A 1 184 ? 4.699 -20.005 -14.162 1.00 96.88 184 MET A CA 1
ATOM 1526 C C . MET A 1 184 ? 4.686 -20.301 -15.667 1.00 96.88 184 MET A C 1
ATOM 1528 O O . MET A 1 184 ? 4.494 -19.388 -16.465 1.00 96.88 184 MET A O 1
ATOM 1532 N N . GLU A 1 185 ? 4.827 -21.565 -16.071 1.00 97.19 185 GLU A N 1
ATOM 1533 C CA . GLU A 1 185 ? 4.726 -21.985 -17.475 1.00 97.19 185 GLU A CA 1
ATOM 1534 C C . GLU A 1 185 ? 3.325 -21.700 -18.052 1.00 97.19 185 GLU A C 1
ATOM 1536 O O . GLU A 1 185 ? 3.202 -21.177 -19.165 1.00 97.19 185 GLU A O 1
ATOM 1541 N N . VAL A 1 186 ? 2.263 -21.965 -17.277 1.00 97.25 186 VAL A N 1
ATOM 1542 C CA . VAL A 1 186 ? 0.875 -21.611 -17.633 1.00 97.25 186 VAL A CA 1
ATOM 1543 C C . VAL A 1 186 ? 0.707 -20.094 -17.751 1.00 97.25 186 VAL A C 1
ATOM 1545 O O . VAL A 1 186 ? 0.155 -19.620 -18.748 1.00 97.25 186 VAL A O 1
ATOM 1548 N N . PHE A 1 187 ? 1.219 -19.325 -16.785 1.00 97.12 187 PHE A N 1
ATOM 1549 C CA . PHE A 1 187 ? 1.177 -17.863 -16.803 1.00 97.12 187 PHE A CA 1
ATOM 1550 C C . PHE A 1 187 ? 1.872 -17.287 -18.045 1.00 97.12 187 PHE A C 1
ATOM 1552 O O . PHE A 1 187 ? 1.228 -16.601 -18.837 1.00 97.12 187 PHE A O 1
ATOM 1559 N N . LEU A 1 188 ? 3.140 -17.631 -18.285 1.00 97.88 188 LEU A N 1
ATOM 1560 C CA . LEU A 1 188 ? 3.925 -17.117 -19.415 1.00 97.88 188 LEU A CA 1
ATOM 1561 C C . LEU A 1 188 ? 3.324 -17.515 -20.773 1.00 97.88 188 LEU A C 1
ATOM 1563 O O . LEU A 1 188 ? 3.353 -16.729 -21.723 1.00 97.88 188 LEU A O 1
ATOM 1567 N N . THR A 1 189 ? 2.723 -18.706 -20.860 1.00 97.19 189 THR A N 1
ATOM 1568 C CA . THR A 1 189 ? 1.959 -19.133 -22.042 1.00 97.19 189 THR A CA 1
ATOM 1569 C C . THR A 1 189 ? 0.709 -18.267 -22.239 1.00 97.19 189 THR A C 1
ATOM 1571 O O . THR A 1 189 ? 0.429 -17.846 -23.362 1.00 97.19 189 THR A O 1
ATOM 1574 N N . SER A 1 190 ? -0.017 -17.937 -21.162 1.00 97.00 190 SER A N 1
ATOM 1575 C CA . SER A 1 190 ? -1.177 -17.030 -21.208 1.00 97.00 190 SER A CA 1
ATOM 1576 C C . SER A 1 190 ? -0.795 -15.592 -21.591 1.00 97.00 190 SER A C 1
ATOM 1578 O O . SER A 1 190 ? -1.547 -14.927 -22.302 1.00 97.00 190 SER A O 1
ATOM 1580 N N . CYS A 1 191 ? 0.420 -15.157 -21.238 1.00 96.38 191 CYS A N 1
ATOM 1581 C CA . CYS A 1 191 ? 1.035 -13.909 -21.696 1.00 96.38 191 CYS A CA 1
ATOM 1582 C C . CYS A 1 191 ? 1.515 -13.957 -23.161 1.00 96.38 191 CYS A C 1
ATOM 1584 O O . CYS A 1 191 ? 2.139 -13.009 -23.619 1.00 96.38 191 CYS A O 1
ATOM 1586 N N . GLY A 1 192 ? 1.274 -15.039 -23.910 1.00 96.88 192 GLY A N 1
ATOM 1587 C CA . GLY A 1 192 ? 1.628 -15.135 -25.330 1.00 96.88 192 GLY A CA 1
ATOM 1588 C C . GLY A 1 192 ? 3.113 -15.386 -25.627 1.00 96.88 192 GLY A C 1
ATOM 1589 O O . GLY A 1 192 ? 3.524 -15.280 -26.785 1.00 96.88 192 GLY A O 1
ATOM 1590 N N . ILE A 1 193 ? 3.925 -15.743 -24.625 1.00 97.25 193 ILE A N 1
ATOM 1591 C CA . ILE A 1 193 ? 5.350 -16.058 -24.805 1.00 97.25 193 ILE A CA 1
ATOM 1592 C C . ILE A 1 193 ? 5.475 -17.497 -25.321 1.00 97.25 193 ILE A C 1
ATOM 1594 O O . ILE A 1 193 ? 5.561 -18.457 -24.558 1.00 97.25 193 ILE A O 1
ATOM 1598 N N . ALA A 1 194 ? 5.438 -17.655 -26.646 1.00 93.56 194 ALA A N 1
ATOM 1599 C CA . ALA A 1 194 ? 5.328 -18.961 -27.300 1.00 93.56 194 ALA A CA 1
ATOM 1600 C C . ALA A 1 194 ? 6.608 -19.822 -27.259 1.00 93.56 194 ALA A C 1
ATOM 1602 O O . ALA A 1 194 ? 6.496 -21.049 -27.237 1.00 93.56 194 ALA A O 1
ATOM 1603 N N . ASP A 1 195 ? 7.802 -19.219 -27.220 1.00 96.44 195 ASP A N 1
ATOM 1604 C CA . ASP A 1 195 ? 9.084 -19.944 -27.212 1.00 96.44 195 ASP A CA 1
ATOM 1605 C C . ASP A 1 195 ? 9.358 -20.602 -25.835 1.00 96.44 195 ASP A C 1
ATOM 1607 O O . ASP A 1 195 ? 9.549 -19.883 -24.846 1.00 96.44 195 ASP A O 1
ATOM 1611 N N . PRO A 1 196 ? 9.423 -21.949 -25.743 1.00 96.38 196 PRO A N 1
ATOM 1612 C CA . PRO A 1 196 ? 9.721 -22.647 -24.492 1.00 96.38 196 PRO A CA 1
ATOM 1613 C C . PRO A 1 196 ? 11.113 -22.343 -23.926 1.00 96.38 196 PRO A C 1
ATOM 1615 O O . PRO A 1 196 ? 11.290 -22.360 -22.711 1.00 96.38 196 PRO A O 1
ATOM 1618 N N . ALA A 1 197 ? 12.108 -22.052 -24.771 1.00 96.31 197 ALA A N 1
ATOM 1619 C CA . ALA A 1 197 ? 13.461 -21.740 -24.316 1.00 96.31 197 ALA A CA 1
ATOM 1620 C C . ALA A 1 197 ? 13.526 -20.351 -23.660 1.00 96.31 197 ALA A C 1
ATOM 1622 O O . ALA A 1 197 ? 14.224 -20.174 -22.661 1.00 96.31 197 ALA A O 1
ATOM 1623 N N . VAL A 1 198 ? 12.745 -19.387 -24.163 1.00 96.75 198 VAL A N 1
ATOM 1624 C CA . VAL A 1 198 ? 12.549 -18.086 -23.504 1.00 96.75 198 VAL A CA 1
ATOM 1625 C C . VAL A 1 198 ? 11.813 -18.266 -22.176 1.00 96.75 198 VAL A C 1
ATOM 1627 O O . VAL A 1 198 ? 12.288 -17.769 -21.154 1.00 96.75 198 VAL A O 1
ATOM 1630 N N . ARG A 1 199 ? 10.706 -19.026 -22.143 1.00 97.06 199 ARG A N 1
ATOM 1631 C CA . ARG A 1 199 ? 9.973 -19.280 -20.887 1.00 97.06 199 ARG A CA 1
ATOM 1632 C C . ARG A 1 199 ? 10.844 -19.951 -19.827 1.00 97.06 199 ARG A C 1
ATOM 1634 O O . ARG A 1 199 ? 10.859 -19.487 -18.692 1.00 97.06 199 ARG A O 1
ATOM 1641 N N . ALA A 1 200 ? 11.638 -20.958 -20.195 1.00 95.88 200 ALA A N 1
ATOM 1642 C CA . ALA A 1 200 ? 12.553 -21.637 -19.276 1.00 95.88 200 ALA A CA 1
ATOM 1643 C C . ALA A 1 200 ? 13.579 -20.680 -18.636 1.00 95.88 200 ALA A C 1
ATOM 1645 O O . ALA A 1 200 ? 13.846 -20.775 -17.436 1.00 95.88 200 ALA A O 1
ATOM 1646 N N . ARG A 1 201 ? 14.118 -19.720 -19.404 1.00 95.56 201 ARG A N 1
ATOM 1647 C CA . ARG A 1 201 ? 15.004 -18.669 -18.870 1.00 95.56 201 ARG A CA 1
ATOM 1648 C C . ARG A 1 201 ? 14.274 -17.750 -17.896 1.00 95.56 201 ARG A C 1
ATOM 1650 O O . ARG A 1 201 ? 14.806 -17.473 -16.826 1.00 95.56 201 ARG A O 1
ATOM 1657 N N . ILE A 1 202 ? 13.064 -17.310 -18.243 1.00 95.69 202 ILE A N 1
ATOM 1658 C CA . ILE A 1 202 ? 12.243 -16.436 -17.393 1.00 95.69 202 ILE A CA 1
ATOM 1659 C C . ILE A 1 202 ? 11.865 -17.138 -16.075 1.00 95.69 202 ILE A C 1
ATOM 1661 O O . ILE A 1 202 ? 12.026 -16.554 -15.003 1.00 95.69 202 ILE A O 1
ATOM 1665 N N . ILE A 1 203 ? 11.439 -18.403 -16.138 1.00 95.75 203 ILE A N 1
ATOM 1666 C CA . ILE A 1 203 ? 11.151 -19.253 -14.972 1.00 95.75 203 ILE A CA 1
ATOM 1667 C C . ILE A 1 203 ? 12.371 -19.310 -14.047 1.00 95.75 203 ILE A C 1
ATOM 1669 O O . ILE A 1 203 ? 12.268 -18.926 -12.879 1.00 95.75 203 ILE A O 1
ATOM 1673 N N . GLN A 1 204 ? 13.539 -19.678 -14.587 1.00 93.94 204 GLN A N 1
ATOM 1674 C CA . GLN A 1 204 ? 14.793 -19.749 -13.833 1.00 93.94 204 GLN A CA 1
ATOM 1675 C C . GLN A 1 204 ? 15.146 -18.410 -13.164 1.00 93.94 204 GLN A C 1
ATOM 1677 O O . GLN A 1 204 ? 15.503 -18.385 -11.986 1.00 93.94 204 GLN A O 1
ATOM 1682 N N . ALA A 1 205 ? 15.017 -17.304 -13.899 1.00 92.12 205 ALA A N 1
ATOM 1683 C CA . ALA A 1 205 ? 15.343 -15.961 -13.429 1.00 92.12 205 ALA A CA 1
ATOM 1684 C C . ALA A 1 205 ? 14.402 -15.456 -12.328 1.00 92.12 205 ALA A C 1
ATOM 1686 O O . ALA A 1 205 ? 14.831 -14.766 -11.406 1.00 92.12 205 ALA A O 1
ATOM 1687 N N . SER A 1 206 ? 13.111 -15.780 -12.424 1.00 92.88 206 SER A N 1
ATOM 1688 C CA . SER A 1 206 ? 12.096 -15.296 -11.485 1.00 92.88 206 SER A CA 1
ATOM 1689 C C . SER A 1 206 ? 12.203 -15.931 -10.094 1.00 92.88 206 SER A C 1
ATOM 1691 O O . SER A 1 206 ? 11.753 -15.339 -9.110 1.00 92.88 206 SER A O 1
ATOM 1693 N N . GLU A 1 207 ? 12.788 -17.134 -10.001 1.00 91.44 207 GLU A N 1
ATOM 1694 C CA . GLU A 1 207 ? 12.804 -17.979 -8.799 1.00 91.44 207 GLU A CA 1
ATOM 1695 C C . GLU A 1 207 ? 11.409 -18.179 -8.155 1.00 91.44 207 GLU A C 1
ATOM 1697 O O . GLU A 1 207 ? 11.307 -18.337 -6.936 1.00 91.44 207 GLU A O 1
ATOM 1702 N N . GLY A 1 208 ? 10.325 -18.149 -8.941 1.00 91.56 208 GLY A N 1
ATOM 1703 C CA . GLY A 1 208 ? 8.960 -18.283 -8.418 1.00 91.56 208 GLY A CA 1
ATOM 1704 C C . GLY A 1 208 ? 8.427 -17.046 -7.690 1.00 91.56 208 GLY A C 1
ATOM 1705 O O . GLY A 1 208 ? 7.481 -17.158 -6.912 1.00 91.56 208 GLY A O 1
ATOM 1706 N N . VAL A 1 209 ? 9.024 -15.868 -7.900 1.00 91.44 209 VAL A N 1
ATOM 1707 C CA . VAL A 1 209 ? 8.540 -14.592 -7.350 1.00 91.44 209 VAL A CA 1
ATOM 1708 C C . VAL A 1 209 ? 7.742 -13.842 -8.430 1.00 91.44 209 VAL A C 1
ATOM 1710 O O . VAL A 1 209 ? 8.351 -13.409 -9.413 1.00 91.44 209 VAL A O 1
ATOM 1713 N N . PRO A 1 210 ? 6.423 -13.610 -8.250 1.00 92.38 210 PRO A N 1
ATOM 1714 C CA . PRO A 1 210 ? 5.566 -13.009 -9.280 1.00 92.38 210 PRO A CA 1
ATOM 1715 C C . PRO A 1 210 ? 6.087 -11.684 -9.852 1.00 92.38 210 PRO A C 1
ATOM 1717 O O . PRO A 1 210 ? 6.128 -11.518 -11.062 1.00 92.38 210 PRO A O 1
ATOM 1720 N N . PHE A 1 211 ? 6.621 -10.790 -9.011 1.00 91.94 211 PHE A N 1
ATOM 1721 C CA . PHE A 1 211 ? 7.186 -9.510 -9.462 1.00 91.94 211 PHE A CA 1
ATOM 1722 C C . PHE A 1 211 ? 8.283 -9.651 -10.536 1.00 91.94 211 PHE A C 1
ATOM 1724 O O . PHE 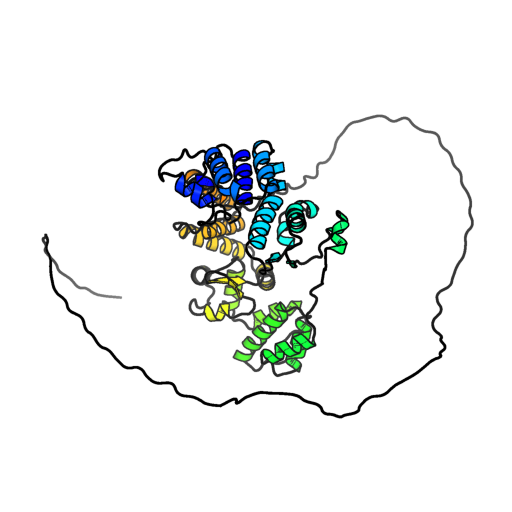A 1 211 ? 8.323 -8.862 -11.476 1.00 91.94 211 PHE A O 1
ATOM 1731 N N . TYR A 1 212 ? 9.183 -10.635 -10.417 1.00 94.12 212 TYR A N 1
ATOM 1732 C CA . TYR A 1 212 ? 10.227 -10.846 -11.431 1.00 94.12 212 TYR A CA 1
ATOM 1733 C C . TYR A 1 212 ? 9.681 -11.548 -12.680 1.00 94.12 212 TYR A C 1
ATOM 1735 O O . TYR A 1 212 ? 10.241 -11.375 -13.760 1.00 94.12 212 TYR A O 1
ATOM 1743 N N . LEU A 1 213 ? 8.595 -12.313 -12.538 1.00 94.69 213 LEU A N 1
ATOM 1744 C CA . LEU A 1 213 ? 7.887 -12.958 -13.641 1.00 94.69 213 LEU A CA 1
ATOM 1745 C C . LEU A 1 213 ? 7.185 -11.905 -14.516 1.00 94.69 213 LEU A C 1
ATOM 1747 O O . LEU A 1 213 ? 7.429 -11.852 -15.719 1.00 94.69 213 LEU A O 1
ATOM 1751 N N . ASP A 1 214 ? 6.414 -11.009 -13.897 1.00 95.00 214 ASP A N 1
ATOM 1752 C CA . ASP A 1 214 ? 5.764 -9.868 -14.550 1.00 95.00 214 ASP A CA 1
ATOM 1753 C C . ASP A 1 214 ? 6.785 -8.936 -15.231 1.00 95.00 214 ASP A C 1
ATOM 1755 O O . ASP A 1 214 ? 6.653 -8.596 -16.408 1.00 95.00 214 ASP A O 1
ATOM 1759 N N . LEU A 1 215 ? 7.874 -8.590 -14.532 1.00 95.56 215 LEU A N 1
ATOM 1760 C CA . LEU A 1 215 ? 8.934 -7.735 -15.076 1.00 95.56 215 LEU A CA 1
ATOM 1761 C C . LEU A 1 215 ? 9.667 -8.377 -16.270 1.00 95.56 215 LEU A C 1
ATOM 1763 O O . LEU A 1 215 ? 10.134 -7.680 -17.176 1.00 95.56 215 LEU A O 1
ATOM 1767 N N . ALA A 1 216 ? 9.763 -9.707 -16.302 1.00 95.56 216 ALA A N 1
ATOM 1768 C CA . ALA A 1 216 ? 10.301 -10.434 -17.445 1.00 95.56 216 ALA A CA 1
ATOM 1769 C C . ALA A 1 216 ? 9.323 -10.468 -18.636 1.00 95.56 216 ALA A C 1
ATOM 1771 O O . ALA A 1 216 ? 9.778 -10.428 -19.781 1.00 95.56 216 ALA A O 1
ATOM 1772 N N . VAL A 1 217 ? 8.005 -10.465 -18.396 1.00 96.44 217 VAL A N 1
ATOM 1773 C CA . VAL A 1 217 ? 6.987 -10.272 -19.447 1.00 96.44 217 VAL A CA 1
ATOM 1774 C C . VAL A 1 217 ? 7.072 -8.857 -20.030 1.00 96.44 217 VAL A C 1
ATOM 1776 O O . VAL A 1 217 ? 7.124 -8.719 -21.253 1.00 96.44 217 VAL A O 1
ATOM 1779 N N . ASP A 1 218 ? 7.187 -7.818 -19.194 1.00 96.12 218 ASP A N 1
ATOM 1780 C CA . ASP A 1 218 ? 7.447 -6.444 -19.662 1.00 96.12 218 ASP A CA 1
ATOM 1781 C C . ASP A 1 218 ? 8.724 -6.397 -20.522 1.00 96.12 218 ASP A C 1
ATOM 1783 O O . ASP A 1 218 ? 8.715 -5.892 -21.645 1.00 96.12 218 ASP A O 1
ATOM 1787 N N . THR A 1 219 ? 9.813 -7.009 -20.041 1.00 96.00 219 THR A N 1
ATOM 1788 C CA . THR A 1 219 ? 11.092 -7.105 -20.768 1.00 96.00 219 THR A CA 1
ATOM 1789 C C . THR A 1 219 ? 10.934 -7.789 -22.132 1.00 96.00 219 THR A C 1
ATOM 1791 O O . THR A 1 219 ? 11.444 -7.281 -23.131 1.00 96.00 219 THR A O 1
ATOM 1794 N N . TYR A 1 220 ? 10.199 -8.906 -22.204 1.00 97.25 220 TYR A N 1
ATOM 1795 C CA . TYR A 1 220 ? 9.901 -9.606 -23.459 1.00 97.25 220 TYR A CA 1
ATOM 1796 C C . TYR A 1 220 ? 9.214 -8.685 -24.470 1.00 97.25 220 TYR A C 1
ATOM 1798 O O . TYR A 1 220 ? 9.617 -8.635 -25.636 1.00 97.25 220 TYR A O 1
ATOM 1806 N N . TYR A 1 221 ? 8.213 -7.922 -24.030 1.00 96.31 221 TYR A N 1
ATOM 1807 C CA . TYR A 1 221 ? 7.490 -7.011 -24.908 1.00 96.31 221 TYR A CA 1
ATOM 1808 C C . TYR A 1 221 ? 8.314 -5.795 -25.334 1.00 96.31 221 TYR A C 1
ATOM 1810 O O . TYR A 1 221 ? 8.203 -5.398 -26.493 1.00 96.31 221 TYR A O 1
ATOM 1818 N N . GLU A 1 222 ? 9.189 -5.253 -24.482 1.00 95.12 222 GLU A N 1
ATOM 1819 C CA . GLU A 1 222 ? 10.098 -4.174 -24.888 1.00 95.12 222 GLU A CA 1
ATOM 1820 C C . GLU A 1 222 ? 11.136 -4.641 -25.917 1.00 95.12 222 GLU A C 1
ATOM 1822 O O . GLU A 1 222 ? 11.326 -3.969 -26.935 1.00 95.12 222 GLU A O 1
ATOM 1827 N N . ILE A 1 223 ? 11.720 -5.836 -25.749 1.00 95.81 223 ILE A N 1
ATOM 1828 C CA . ILE A 1 223 ? 12.595 -6.439 -26.770 1.00 95.81 223 ILE A CA 1
ATOM 1829 C C . ILE A 1 223 ? 11.838 -6.576 -28.099 1.00 95.81 223 ILE A C 1
ATOM 1831 O O . ILE A 1 223 ? 12.338 -6.141 -29.143 1.00 95.81 223 ILE A O 1
ATOM 1835 N N . LYS A 1 224 ? 10.602 -7.098 -28.047 1.00 95.31 224 LYS A N 1
ATOM 1836 C CA . LYS A 1 224 ? 9.751 -7.386 -29.215 1.00 95.31 224 LYS A CA 1
ATOM 1837 C C . LYS A 1 224 ? 9.408 -6.165 -30.075 1.00 95.31 224 LYS A C 1
ATOM 1839 O O . LYS A 1 224 ? 9.045 -6.318 -31.239 1.00 95.31 224 LYS A O 1
ATOM 1844 N N . ARG A 1 225 ? 9.575 -4.946 -29.549 1.00 92.69 225 ARG A N 1
ATOM 1845 C CA . ARG A 1 225 ? 9.451 -3.689 -30.315 1.00 92.69 225 ARG A CA 1
ATOM 1846 C C . ARG A 1 225 ? 10.593 -3.474 -31.315 1.00 92.69 225 ARG A C 1
ATOM 1848 O O . ARG A 1 225 ? 10.439 -2.663 -32.224 1.00 92.69 225 ARG A O 1
ATOM 1855 N N . THR A 1 226 ? 11.732 -4.146 -31.130 1.00 92.56 226 THR A N 1
ATOM 1856 C CA . THR A 1 226 ? 12.974 -3.914 -31.895 1.00 92.56 226 THR A CA 1
ATOM 1857 C C . THR A 1 226 ? 13.508 -5.161 -32.601 1.00 92.56 226 THR A C 1
ATOM 1859 O O . THR A 1 226 ? 14.062 -5.046 -33.693 1.00 92.56 226 THR A O 1
ATOM 1862 N N . LYS A 1 227 ? 13.323 -6.351 -32.018 1.00 95.06 227 LYS A N 1
ATOM 1863 C CA . LYS A 1 227 ? 13.698 -7.656 -32.587 1.00 95.06 227 LYS A CA 1
ATOM 1864 C C . LYS A 1 227 ? 12.859 -8.773 -31.964 1.00 95.06 227 LYS A C 1
ATOM 1866 O O . LYS A 1 227 ? 12.277 -8.571 -30.905 1.00 95.06 227 LYS A O 1
ATOM 1871 N N . GLU A 1 228 ? 12.833 -9.965 -32.558 1.00 95.88 228 GLU A N 1
ATOM 1872 C CA . GLU A 1 228 ? 12.213 -11.109 -31.875 1.00 95.88 228 GLU A CA 1
ATOM 1873 C C . GLU A 1 228 ? 13.047 -11.488 -30.626 1.00 95.88 228 GLU A C 1
ATOM 1875 O O . GLU A 1 228 ? 14.276 -11.585 -30.742 1.00 95.88 228 GLU A O 1
ATOM 1880 N N . PRO A 1 229 ? 12.436 -11.666 -29.437 1.00 96.25 229 PRO A N 1
ATOM 1881 C CA . PRO A 1 229 ? 13.178 -11.983 -28.216 1.00 96.25 229 PRO A CA 1
ATOM 1882 C C . PRO A 1 229 ? 13.786 -13.389 -28.255 1.00 96.25 229 PRO A C 1
ATOM 1884 O O . PRO A 1 229 ? 13.098 -14.350 -28.593 1.00 96.25 229 PRO A O 1
ATOM 1887 N N . ALA A 1 230 ? 15.056 -13.514 -27.862 1.00 95.50 230 ALA A N 1
ATOM 1888 C CA . ALA A 1 230 ? 15.772 -14.789 -27.800 1.00 95.50 230 ALA A CA 1
ATOM 1889 C C . ALA A 1 230 ? 16.100 -15.180 -26.343 1.00 95.50 230 ALA A C 1
ATOM 1891 O O . ALA A 1 230 ? 16.167 -14.303 -25.481 1.00 95.50 230 ALA A O 1
ATOM 1892 N N . PRO A 1 231 ? 16.375 -16.463 -26.035 1.00 93.94 231 PRO A N 1
ATOM 1893 C CA . PRO A 1 231 ? 16.679 -16.902 -24.668 1.00 93.94 231 PRO A CA 1
ATOM 1894 C C . PRO A 1 231 ? 17.834 -16.143 -23.994 1.00 93.94 231 PRO A C 1
ATOM 1896 O O . PRO A 1 231 ? 17.790 -15.919 -22.790 1.00 93.94 231 PRO A O 1
ATOM 1899 N N . ASP A 1 232 ? 18.845 -15.710 -24.751 1.00 93.25 232 ASP A N 1
ATOM 1900 C CA . ASP A 1 232 ? 20.015 -14.996 -24.213 1.00 93.25 232 ASP A CA 1
ATOM 1901 C C . ASP A 1 232 ? 19.770 -13.496 -23.946 1.00 93.25 232 ASP A C 1
ATOM 1903 O O . ASP A 1 232 ? 20.605 -12.824 -23.333 1.00 93.25 232 ASP A O 1
ATOM 1907 N N . ASP A 1 233 ? 18.606 -12.963 -24.337 1.00 92.19 233 ASP A N 1
ATOM 1908 C CA . ASP A 1 233 ? 18.134 -11.665 -23.841 1.00 92.19 233 ASP A CA 1
ATOM 1909 C C . ASP A 1 233 ? 17.722 -11.734 -22.359 1.00 92.19 233 ASP A C 1
ATOM 1911 O O . ASP A 1 233 ? 17.688 -10.709 -21.679 1.00 92.19 233 ASP A O 1
ATOM 1915 N N . PHE A 1 234 ? 17.468 -12.933 -21.827 1.00 92.88 234 PHE A N 1
ATOM 1916 C CA . PHE A 1 234 ? 17.047 -13.151 -20.447 1.00 92.88 234 PHE A CA 1
ATOM 1917 C C . PHE A 1 234 ? 18.204 -13.717 -19.619 1.00 92.88 234 PHE A C 1
ATOM 1919 O O . PHE A 1 234 ? 18.806 -14.742 -19.934 1.00 92.88 234 PHE A O 1
ATOM 1926 N N . THR A 1 235 ? 18.524 -13.031 -18.524 1.00 86.38 235 THR A N 1
ATOM 1927 C CA . THR A 1 235 ? 19.506 -13.509 -17.543 1.00 86.38 235 THR A CA 1
ATOM 1928 C C . THR A 1 235 ? 18.898 -14.618 -16.683 1.00 86.38 235 THR A C 1
ATOM 1930 O O . THR A 1 235 ? 17.762 -14.457 -16.252 1.00 86.38 235 THR A O 1
ATOM 1933 N N . PRO A 1 236 ? 19.614 -15.716 -16.377 1.00 81.88 236 PRO A N 1
ATOM 1934 C CA . PRO A 1 236 ? 19.154 -16.719 -15.416 1.00 81.88 236 PRO A CA 1
ATOM 1935 C C . PRO A 1 236 ? 19.322 -16.269 -13.952 1.00 81.88 236 PRO A C 1
ATOM 1937 O O . PRO A 1 236 ? 18.976 -17.018 -13.042 1.00 81.88 236 PRO A O 1
ATOM 1940 N N . VAL A 1 237 ? 19.898 -15.085 -13.702 1.00 84.75 237 VAL A N 1
ATOM 1941 C CA . VAL A 1 237 ? 20.225 -14.581 -12.362 1.00 84.75 237 VAL A CA 1
ATOM 1942 C C . VAL A 1 237 ? 19.166 -13.577 -11.910 1.00 84.75 237 VAL A C 1
ATOM 1944 O O . VAL A 1 237 ? 19.099 -12.464 -12.426 1.00 84.75 237 VAL A O 1
ATOM 1947 N N . ARG A 1 238 ? 18.384 -13.926 -10.881 1.00 80.81 238 ARG A N 1
ATOM 1948 C CA . ARG A 1 238 ? 17.302 -13.079 -10.339 1.00 80.81 238 ARG A CA 1
ATOM 1949 C C . ARG A 1 238 ? 17.713 -11.634 -10.051 1.00 80.81 238 ARG A C 1
ATOM 1951 O O . ARG A 1 238 ? 16.966 -10.708 -10.350 1.00 80.81 238 ARG A O 1
ATOM 1958 N N . GLY A 1 239 ? 18.906 -11.439 -9.486 1.00 79.00 239 GLY A N 1
ATOM 1959 C CA . GLY A 1 239 ? 19.434 -10.110 -9.155 1.00 79.00 239 GLY A CA 1
ATOM 1960 C C . GLY A 1 239 ? 19.636 -9.192 -10.367 1.00 79.00 239 GLY A C 1
ATOM 1961 O O . GLY A 1 239 ? 19.601 -7.979 -10.210 1.00 79.00 239 GLY A O 1
ATOM 1962 N N . GLU A 1 240 ? 19.787 -9.752 -11.568 1.00 86.56 240 GLU A N 1
ATOM 1963 C CA . GLU A 1 240 ? 20.019 -9.004 -12.807 1.00 86.56 240 GLU A CA 1
ATOM 1964 C C . GLU A 1 240 ? 18.737 -8.732 -13.615 1.00 86.56 240 GLU A C 1
ATOM 1966 O O . GLU A 1 240 ? 18.800 -8.028 -14.624 1.00 86.56 240 GLU A O 1
ATOM 1971 N N . VAL A 1 241 ? 17.577 -9.290 -13.233 1.00 89.62 241 VAL A N 1
ATOM 1972 C CA . VAL A 1 241 ? 16.318 -9.165 -14.006 1.00 89.62 241 VAL A CA 1
ATOM 1973 C C . VAL A 1 241 ? 15.920 -7.696 -14.180 1.00 89.62 241 VAL A C 1
ATOM 1975 O O . VAL A 1 241 ? 15.496 -7.277 -15.255 1.00 89.62 241 VAL A O 1
ATOM 1978 N N . MET A 1 242 ? 16.133 -6.891 -13.142 1.00 90.88 242 MET A N 1
ATOM 1979 C CA . MET A 1 242 ? 15.807 -5.464 -13.132 1.00 90.88 242 MET A CA 1
ATOM 1980 C C . MET A 1 242 ? 16.762 -4.662 -14.020 1.00 90.88 242 MET A C 1
ATOM 1982 O O . MET A 1 242 ? 16.324 -3.914 -14.891 1.00 90.88 242 MET A O 1
ATOM 1986 N N . ASP A 1 243 ? 18.066 -4.907 -13.891 1.00 88.88 243 ASP A N 1
ATOM 1987 C CA . ASP A 1 243 ? 19.092 -4.303 -14.745 1.00 88.88 243 ASP A CA 1
ATOM 1988 C C . ASP A 1 243 ? 18.950 -4.752 -16.210 1.00 88.88 243 ASP A C 1
ATOM 1990 O O . ASP A 1 243 ? 19.394 -4.074 -17.138 1.00 88.88 243 ASP A O 1
ATOM 1994 N N . ARG A 1 244 ? 18.360 -5.930 -16.456 1.00 89.88 244 ARG A N 1
ATOM 1995 C CA . ARG A 1 244 ? 18.004 -6.394 -17.800 1.00 89.88 244 ARG A CA 1
ATOM 1996 C C . ARG A 1 244 ? 16.826 -5.608 -18.365 1.00 89.88 244 ARG A C 1
ATOM 1998 O O . ARG A 1 244 ? 16.960 -5.114 -19.478 1.00 89.88 244 ARG A O 1
ATOM 2005 N N . PHE A 1 245 ? 15.747 -5.433 -17.604 1.00 93.75 245 PHE A N 1
ATOM 2006 C CA . PHE A 1 245 ? 14.607 -4.605 -18.006 1.00 93.75 245 PHE A CA 1
ATOM 2007 C C . PHE A 1 245 ? 15.038 -3.170 -18.358 1.00 93.75 245 PHE A C 1
ATOM 2009 O O . PHE A 1 245 ? 14.777 -2.698 -19.464 1.00 93.75 245 PHE A O 1
ATOM 2016 N N . LEU A 1 246 ? 15.784 -2.505 -17.465 1.00 92.25 246 LEU A N 1
ATOM 2017 C CA . LEU A 1 246 ? 16.221 -1.115 -17.661 1.00 92.25 246 LEU A CA 1
ATOM 2018 C C . LEU A 1 246 ? 17.106 -0.920 -18.906 1.00 92.25 246 LEU A C 1
ATOM 2020 O O . LEU A 1 246 ? 17.108 0.165 -19.478 1.00 92.25 246 LEU A O 1
ATOM 2024 N N . ARG A 1 247 ? 17.818 -1.958 -19.373 1.00 92.00 247 ARG A N 1
ATOM 2025 C CA . ARG A 1 247 ? 18.635 -1.904 -20.604 1.00 92.00 247 ARG A CA 1
ATOM 2026 C C . ARG A 1 247 ? 17.830 -1.837 -21.905 1.00 92.00 247 ARG A C 1
ATOM 2028 O O . ARG A 1 247 ? 18.409 -1.461 -22.920 1.00 92.00 247 ARG A O 1
ATOM 2035 N N . TYR A 1 248 ? 16.549 -2.211 -21.898 1.00 92.56 248 TYR A N 1
ATOM 2036 C CA . TYR A 1 248 ? 15.674 -2.105 -23.077 1.00 92.56 248 TYR A CA 1
ATOM 2037 C C . TYR A 1 248 ? 14.785 -0.857 -23.057 1.00 92.56 248 TYR A C 1
ATOM 2039 O O . TYR A 1 248 ? 14.129 -0.563 -24.055 1.00 92.56 248 TYR A O 1
ATOM 2047 N N . LEU A 1 249 ? 14.790 -0.099 -21.957 1.00 93.38 249 LEU A N 1
ATOM 2048 C CA . LEU A 1 249 ? 14.166 1.217 -21.906 1.00 93.38 249 LEU A CA 1
ATOM 2049 C C . LEU A 1 249 ? 15.037 2.267 -22.591 1.00 93.38 249 LEU A C 1
ATOM 2051 O O . LEU A 1 249 ? 16.266 2.187 -22.600 1.00 93.38 249 LEU A O 1
ATOM 2055 N N . SER A 1 250 ? 14.395 3.313 -23.105 1.00 93.38 250 SER A N 1
ATOM 2056 C CA . SER A 1 250 ? 15.123 4.511 -23.510 1.00 93.38 250 SER A CA 1
ATOM 2057 C C . SER A 1 250 ? 15.742 5.222 -22.293 1.00 93.38 250 SER A C 1
ATOM 2059 O O . SER A 1 250 ? 15.248 5.120 -21.163 1.00 93.38 250 SER A O 1
ATOM 2061 N N . GLU A 1 251 ? 16.821 5.980 -22.508 1.00 94.31 251 GLU A N 1
ATOM 2062 C CA . GLU A 1 251 ? 17.421 6.813 -21.457 1.00 94.31 251 GLU A CA 1
ATOM 2063 C C . GLU A 1 251 ? 16.388 7.778 -20.830 1.00 94.31 251 GLU A C 1
ATOM 2065 O O . GLU A 1 251 ? 16.275 7.779 -19.601 1.00 94.31 251 GLU A O 1
ATOM 2070 N N . PRO A 1 252 ? 15.5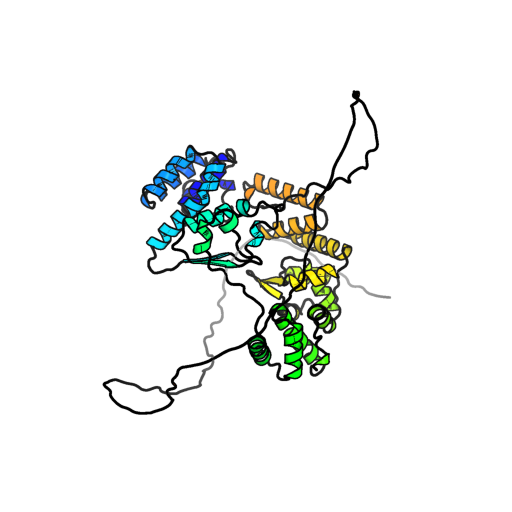35 8.485 -21.605 1.00 96.25 252 PRO A N 1
ATOM 2071 C CA . PRO A 1 252 ? 14.443 9.279 -21.047 1.00 96.25 252 PRO A CA 1
ATOM 2072 C C . PRO A 1 252 ? 13.462 8.517 -20.147 1.00 96.25 252 PRO A C 1
ATOM 2074 O O . PRO A 1 252 ? 13.063 9.031 -19.099 1.00 96.25 252 PRO A O 1
ATOM 2077 N N . GLU A 1 253 ? 13.071 7.292 -20.514 1.00 95.44 253 GLU A N 1
ATOM 2078 C CA . GLU A 1 253 ? 12.208 6.449 -19.670 1.00 95.44 253 GLU A CA 1
ATOM 2079 C C . GLU A 1 253 ? 12.907 6.085 -18.362 1.00 95.44 253 GLU A C 1
ATOM 2081 O O . GLU A 1 253 ? 12.325 6.240 -17.289 1.00 95.44 253 GLU A O 1
ATOM 2086 N N . THR A 1 254 ? 14.175 5.679 -18.432 1.00 94.69 254 THR A N 1
ATOM 2087 C CA . THR A 1 254 ? 14.976 5.320 -17.254 1.00 94.69 254 THR A CA 1
ATOM 2088 C C . THR A 1 254 ? 15.154 6.509 -16.307 1.00 94.69 254 THR A C 1
ATOM 2090 O O . THR A 1 254 ? 14.956 6.370 -15.098 1.00 94.69 254 THR A O 1
ATOM 2093 N N . VAL A 1 255 ? 15.472 7.696 -16.833 1.00 95.00 255 VAL A N 1
ATOM 2094 C CA . VAL A 1 255 ? 15.585 8.931 -16.038 1.00 95.00 255 VAL A CA 1
ATOM 2095 C C . VAL A 1 255 ? 14.232 9.308 -15.425 1.00 95.00 255 VAL A C 1
ATOM 2097 O O . VAL A 1 255 ? 14.164 9.632 -14.241 1.00 95.00 255 VAL A O 1
ATOM 2100 N N . THR A 1 256 ? 13.136 9.187 -16.177 1.00 96.88 256 THR A N 1
ATOM 2101 C CA . THR A 1 256 ? 11.781 9.451 -15.662 1.00 96.88 256 THR A CA 1
ATOM 2102 C C . THR A 1 256 ? 11.396 8.495 -14.534 1.00 96.88 256 THR A C 1
ATOM 2104 O O . THR A 1 256 ? 10.889 8.942 -13.507 1.00 96.88 256 THR A O 1
ATOM 2107 N N . LEU A 1 257 ? 11.675 7.194 -14.667 1.00 96.19 257 LEU A N 1
ATOM 2108 C CA . LEU A 1 257 ? 11.410 6.213 -13.610 1.00 96.19 257 LEU A CA 1
ATOM 2109 C C . LEU A 1 257 ? 12.218 6.507 -12.337 1.00 96.19 257 LEU A C 1
ATOM 2111 O O . LEU A 1 257 ? 11.661 6.426 -11.243 1.00 96.19 257 LEU A O 1
ATOM 2115 N N . ARG A 1 258 ? 13.487 6.921 -12.464 1.00 95.56 258 ARG A N 1
ATOM 2116 C CA . ARG A 1 258 ? 14.330 7.364 -11.332 1.00 95.56 258 ARG A CA 1
ATOM 2117 C C . ARG A 1 258 ? 13.784 8.613 -10.638 1.00 95.56 258 ARG A C 1
ATOM 2119 O O . ARG A 1 258 ? 13.860 8.718 -9.419 1.00 95.56 258 ARG A O 1
ATOM 2126 N N . VAL A 1 259 ? 13.195 9.547 -11.386 1.00 96.50 259 VAL A N 1
ATOM 2127 C CA . VAL A 1 259 ? 12.527 10.718 -10.797 1.00 96.50 259 VAL A CA 1
ATOM 2128 C C . VAL A 1 259 ? 11.239 10.310 -10.070 1.00 96.50 259 VAL A C 1
ATOM 2130 O O . VAL A 1 259 ? 11.010 10.718 -8.930 1.00 96.50 259 VAL A O 1
ATOM 2133 N N . LEU A 1 260 ? 10.408 9.462 -10.682 1.00 96.50 260 LEU A N 1
ATOM 2134 C CA . LEU A 1 260 ? 9.135 9.035 -10.092 1.00 96.50 260 LEU A CA 1
ATOM 2135 C C . LEU A 1 260 ? 9.298 8.101 -8.887 1.00 96.50 260 LEU A C 1
ATOM 2137 O O . LEU A 1 260 ? 8.456 8.141 -7.993 1.00 96.50 260 LEU A O 1
ATOM 2141 N N . CYS A 1 261 ? 10.372 7.305 -8.801 1.00 95.31 261 CYS A N 1
ATOM 2142 C CA . CYS A 1 261 ? 10.576 6.384 -7.676 1.00 95.31 261 CYS A CA 1
ATOM 2143 C C . CYS A 1 261 ? 10.753 7.103 -6.322 1.00 95.31 261 CYS A C 1
ATOM 2145 O O . CYS A 1 261 ? 10.590 6.492 -5.265 1.00 95.31 261 CYS A O 1
ATOM 2147 N N . VAL A 1 262 ? 11.044 8.407 -6.316 1.00 95.06 262 VAL A N 1
ATOM 2148 C CA . VAL A 1 262 ? 11.092 9.215 -5.087 1.00 95.06 262 VAL A CA 1
ATOM 2149 C C . VAL A 1 262 ? 9.681 9.496 -4.549 1.00 95.06 262 VAL A C 1
ATOM 2151 O O . VAL A 1 262 ? 9.467 9.475 -3.332 1.00 95.06 262 VAL A O 1
ATOM 2154 N N . ALA A 1 263 ? 8.696 9.699 -5.429 1.00 93.62 263 ALA A N 1
ATOM 2155 C CA . ALA A 1 263 ? 7.301 9.915 -5.052 1.00 93.62 263 ALA A CA 1
ATOM 2156 C C . ALA A 1 263 ? 6.683 8.649 -4.429 1.00 93.62 263 ALA A C 1
ATOM 2158 O O . ALA A 1 263 ? 6.942 7.529 -4.865 1.00 93.62 263 ALA A O 1
ATOM 2159 N N . ARG A 1 264 ? 5.842 8.815 -3.397 1.00 90.44 264 ARG A N 1
ATOM 2160 C CA . ARG A 1 264 ? 5.052 7.696 -2.838 1.00 90.44 264 ARG A CA 1
ATOM 2161 C C . ARG A 1 264 ? 3.896 7.299 -3.752 1.00 90.44 264 ARG A C 1
ATOM 2163 O O . ARG A 1 264 ? 3.547 6.128 -3.839 1.00 90.44 264 ARG A O 1
ATOM 2170 N N . TRP A 1 265 ? 3.324 8.293 -4.418 1.00 91.50 265 TRP A N 1
ATOM 2171 C CA . TRP A 1 265 ? 2.355 8.165 -5.493 1.00 91.50 265 TRP A CA 1
ATOM 2172 C C . TRP A 1 265 ? 2.396 9.428 -6.350 1.00 91.50 265 TRP A C 1
ATOM 2174 O O . TRP A 1 265 ? 2.797 10.496 -5.879 1.00 91.50 265 TRP A O 1
ATOM 2184 N N . TRP A 1 266 ? 1.934 9.323 -7.588 1.00 94.06 266 TRP A N 1
ATOM 2185 C CA . TRP A 1 266 ? 1.801 10.452 -8.502 1.00 94.06 266 TRP A CA 1
ATOM 2186 C C . TRP A 1 266 ? 0.498 10.363 -9.296 1.00 94.06 266 TRP A C 1
ATOM 2188 O O . TRP A 1 266 ? -0.019 9.280 -9.564 1.00 94.06 266 TRP A O 1
ATOM 2198 N N . ASP A 1 267 ? -0.053 11.513 -9.663 1.00 93.38 267 ASP A N 1
ATOM 2199 C CA . ASP A 1 267 ? -1.059 11.635 -10.713 1.00 93.38 267 ASP A CA 1
ATOM 2200 C C . ASP A 1 267 ? -0.386 12.127 -12.009 1.00 93.38 267 ASP A C 1
ATOM 2202 O O . ASP A 1 267 ? 0.831 12.344 -12.060 1.00 93.38 267 ASP A O 1
ATOM 2206 N N . ARG A 1 268 ? -1.172 12.321 -13.074 1.00 94.88 268 ARG A N 1
ATOM 2207 C CA . ARG A 1 268 ? -0.659 12.909 -14.322 1.00 94.88 268 ARG A CA 1
ATOM 2208 C C . ARG A 1 268 ? -0.074 14.310 -14.089 1.00 94.88 268 ARG A C 1
ATOM 2210 O O . ARG A 1 268 ? 0.956 14.635 -14.666 1.00 94.88 268 ARG A O 1
ATOM 2217 N N . SER A 1 269 ? -0.681 15.112 -13.216 1.00 94.31 269 SER A N 1
ATOM 2218 C CA . SER A 1 269 ? -0.267 16.492 -12.932 1.00 94.31 269 SER A CA 1
ATOM 2219 C C . SER A 1 269 ? 1.138 16.578 -12.318 1.00 94.31 269 SER A C 1
ATOM 2221 O O . SER A 1 269 ? 1.963 17.377 -12.769 1.00 94.31 269 SER A O 1
ATOM 2223 N N . LEU A 1 270 ? 1.433 15.735 -11.320 1.00 95.25 270 LEU A N 1
ATOM 2224 C CA . LEU A 1 270 ? 2.755 15.648 -10.696 1.00 95.25 270 LEU A CA 1
ATOM 2225 C C . LEU A 1 270 ? 3.780 15.051 -11.664 1.00 95.25 270 LEU A C 1
ATOM 2227 O O . LEU A 1 270 ? 4.892 15.565 -11.755 1.00 95.25 270 LEU A O 1
ATOM 2231 N N . PHE A 1 271 ? 3.404 14.019 -12.425 1.00 97.06 271 PHE A N 1
ATOM 2232 C CA . PHE A 1 271 ? 4.253 13.466 -13.482 1.00 97.06 271 PHE A CA 1
ATOM 2233 C C . PHE A 1 271 ? 4.676 14.540 -14.494 1.00 97.06 271 PHE A C 1
ATOM 2235 O O . PHE A 1 271 ? 5.868 14.712 -14.739 1.00 97.06 271 PHE A O 1
ATOM 2242 N N . GLU A 1 272 ? 3.727 15.304 -15.044 1.00 96.75 272 GLU A N 1
ATOM 2243 C CA . GLU A 1 272 ? 4.024 16.347 -16.029 1.00 96.75 272 GLU A CA 1
ATOM 2244 C C . GLU A 1 272 ? 4.914 17.454 -15.455 1.00 96.75 272 GLU A C 1
ATOM 2246 O O . GLU A 1 272 ? 5.753 18.003 -16.170 1.00 96.75 272 GLU A O 1
ATOM 2251 N N . HIS A 1 273 ? 4.737 17.793 -14.176 1.00 96.69 273 HIS A N 1
ATOM 2252 C CA . HIS A 1 273 ? 5.608 18.741 -13.492 1.00 96.69 273 HIS A CA 1
ATOM 2253 C C . HIS A 1 273 ? 7.036 18.197 -13.363 1.00 96.69 273 HIS A C 1
ATOM 2255 O O . HIS A 1 273 ? 7.968 18.862 -13.806 1.00 96.69 273 HIS A O 1
ATOM 2261 N N . LEU A 1 274 ? 7.208 16.984 -12.832 1.00 97.38 274 LEU A N 1
ATOM 2262 C CA . LEU A 1 274 ? 8.524 16.380 -12.608 1.00 97.38 274 LEU A CA 1
ATOM 2263 C C . LEU A 1 274 ? 9.287 16.110 -13.913 1.00 97.38 274 LEU A C 1
ATOM 2265 O O . LEU A 1 274 ? 10.488 16.362 -13.982 1.00 97.38 274 LEU A O 1
ATOM 2269 N N . VAL A 1 275 ? 8.596 15.667 -14.969 1.00 97.06 275 VAL A N 1
ATOM 2270 C CA . VAL A 1 275 ? 9.184 15.464 -16.305 1.00 97.06 275 VAL A CA 1
ATOM 2271 C C . VAL A 1 275 ? 9.768 16.763 -16.871 1.00 97.06 275 VAL A C 1
ATOM 2273 O O . VAL A 1 275 ? 10.847 16.727 -17.468 1.00 97.06 275 VAL A O 1
ATOM 2276 N N . ARG A 1 276 ? 9.078 17.897 -16.666 1.00 95.94 276 ARG A N 1
ATOM 2277 C CA . ARG A 1 276 ? 9.520 19.236 -17.098 1.00 95.94 276 ARG A CA 1
ATOM 2278 C C . ARG A 1 276 ? 10.639 19.784 -16.209 1.00 95.94 276 ARG A C 1
ATOM 2280 O O . ARG A 1 276 ? 11.644 20.242 -16.741 1.00 95.94 276 ARG A O 1
ATOM 2287 N N . GLU A 1 277 ? 10.477 19.704 -14.889 1.00 96.56 277 GLU A N 1
ATOM 2288 C CA . GLU A 1 277 ? 11.416 20.225 -13.882 1.00 96.56 277 GLU A CA 1
ATOM 2289 C C . GLU A 1 277 ? 12.798 19.565 -13.991 1.00 96.56 277 GLU A C 1
ATOM 2291 O O . GLU A 1 277 ? 13.821 20.242 -14.049 1.00 96.56 277 GLU A O 1
ATOM 2296 N N . PHE A 1 278 ? 12.831 18.233 -14.094 1.00 96.25 278 PHE A N 1
ATOM 2297 C CA . PHE A 1 278 ? 14.073 17.462 -14.207 1.00 96.25 278 PHE A CA 1
ATOM 2298 C C . PHE A 1 278 ? 14.529 17.245 -15.653 1.00 96.25 278 PHE A C 1
ATOM 2300 O O . PHE A 1 278 ? 15.481 16.502 -15.876 1.00 96.25 278 PHE A O 1
ATOM 2307 N N . GLN A 1 279 ? 13.860 17.876 -16.629 1.00 95.38 279 GLN A N 1
ATOM 2308 C CA . GLN A 1 279 ? 14.194 17.829 -18.059 1.00 95.38 279 GLN A CA 1
ATOM 2309 C C . GLN A 1 279 ? 14.493 16.410 -18.570 1.00 95.38 279 GLN A C 1
ATOM 2311 O O . GLN A 1 279 ? 15.400 16.191 -19.365 1.00 95.38 279 GLN A O 1
ATOM 2316 N N . THR A 1 280 ? 13.698 15.437 -18.120 1.00 94.81 280 THR A N 1
ATOM 2317 C CA . THR A 1 280 ? 13.953 13.990 -18.284 1.00 94.81 280 THR A CA 1
ATOM 2318 C C . THR A 1 280 ? 14.009 13.495 -19.738 1.00 94.81 280 THR A C 1
ATOM 2320 O O . THR A 1 280 ? 14.250 12.319 -19.975 1.00 94.81 280 THR A O 1
ATOM 2323 N N . GLY A 1 281 ? 13.723 14.355 -20.721 1.00 93.75 281 GLY A N 1
ATOM 2324 C CA . GLY A 1 281 ? 13.618 14.017 -22.142 1.00 93.75 281 GLY A CA 1
ATOM 2325 C C . GLY A 1 281 ? 12.350 13.241 -22.519 1.00 93.75 281 GLY A C 1
ATOM 2326 O O . GLY A 1 281 ? 12.057 13.094 -23.705 1.00 93.75 281 GLY A O 1
ATOM 2327 N N . TYR A 1 282 ? 11.582 12.748 -21.543 1.00 95.94 282 TYR A N 1
ATOM 2328 C CA . TYR A 1 282 ? 10.392 11.947 -21.803 1.00 95.94 282 TYR A CA 1
ATOM 2329 C C . TYR A 1 282 ? 9.192 12.826 -22.155 1.00 95.94 282 TYR A C 1
ATOM 2331 O O . TYR A 1 282 ? 9.039 13.940 -21.655 1.00 95.94 282 TYR A O 1
ATOM 2339 N N . SER A 1 283 ? 8.316 12.333 -23.031 1.00 94.69 283 SER A N 1
ATOM 2340 C CA . SER A 1 283 ? 7.160 13.109 -23.480 1.00 94.69 283 SER A CA 1
ATOM 2341 C C . SER A 1 283 ? 6.057 13.128 -22.413 1.00 94.69 283 SER A C 1
ATOM 2343 O O . SER A 1 283 ? 5.556 12.060 -22.055 1.00 94.69 283 SER A O 1
ATOM 2345 N N . PRO A 1 284 ? 5.568 14.307 -21.976 1.00 91.56 284 PRO A N 1
ATOM 2346 C CA . PRO A 1 284 ? 4.393 14.409 -21.105 1.00 91.56 284 PRO A CA 1
ATOM 2347 C C . PRO A 1 284 ? 3.140 13.719 -21.677 1.00 91.56 284 PRO A C 1
ATOM 2349 O O . PRO A 1 284 ? 2.291 13.231 -20.933 1.00 91.56 284 PRO A O 1
ATOM 2352 N N . ALA A 1 285 ? 3.030 13.630 -23.008 1.00 92.25 285 ALA A N 1
ATOM 2353 C CA . ALA A 1 285 ? 1.928 12.939 -23.673 1.00 92.25 285 ALA A CA 1
ATOM 2354 C C . ALA A 1 285 ? 2.027 11.402 -23.577 1.00 92.25 285 ALA A C 1
ATOM 2356 O O . ALA A 1 285 ? 1.017 10.723 -23.729 1.00 92.25 285 ALA A O 1
ATOM 2357 N N . ALA A 1 286 ? 3.211 10.848 -23.293 1.00 93.06 286 ALA A N 1
ATOM 2358 C CA . ALA A 1 286 ? 3.457 9.406 -23.209 1.00 93.06 286 ALA A CA 1
ATOM 2359 C C . ALA A 1 286 ? 3.167 8.801 -21.818 1.00 93.06 286 ALA A C 1
ATOM 2361 O O . ALA A 1 286 ? 3.549 7.664 -21.556 1.00 93.06 286 ALA A O 1
ATOM 2362 N N . PHE A 1 287 ? 2.470 9.521 -20.930 1.00 94.69 287 PHE A N 1
ATOM 2363 C CA . PHE A 1 287 ? 2.087 9.031 -19.598 1.00 94.69 287 PHE A CA 1
ATOM 2364 C C . PHE A 1 287 ? 1.443 7.637 -19.619 1.00 94.69 287 PHE A C 1
ATOM 2366 O O . PHE A 1 287 ? 1.841 6.774 -18.843 1.00 94.69 287 PHE A O 1
ATOM 2373 N N . ASP A 1 288 ? 0.487 7.409 -20.527 1.00 92.50 288 ASP A N 1
ATOM 2374 C CA . ASP A 1 288 ? -0.244 6.137 -20.631 1.00 92.50 288 ASP A CA 1
ATOM 2375 C C . ASP A 1 288 ? 0.653 4.992 -21.121 1.00 92.50 288 ASP A C 1
ATOM 2377 O O . ASP A 1 288 ? 0.419 3.833 -20.790 1.00 92.50 288 ASP A O 1
ATOM 2381 N N . SER A 1 289 ? 1.725 5.317 -21.853 1.00 91.81 289 SER A N 1
ATOM 2382 C CA . SER A 1 289 ? 2.793 4.362 -22.136 1.00 91.81 289 SER A CA 1
ATOM 2383 C C . SER A 1 289 ? 3.576 4.058 -20.863 1.00 91.81 289 SER A C 1
ATOM 2385 O O . SER A 1 289 ? 3.823 2.892 -20.588 1.00 91.81 289 SER A O 1
ATOM 2387 N N . LEU A 1 290 ? 3.972 5.053 -20.066 1.00 93.38 290 LEU A N 1
ATOM 2388 C CA . LEU A 1 290 ? 4.778 4.798 -18.869 1.00 93.38 290 LEU A CA 1
ATOM 2389 C C . LEU A 1 290 ? 4.027 3.958 -17.827 1.00 93.38 290 LEU A C 1
ATOM 2391 O O . LEU A 1 290 ? 4.584 2.992 -17.322 1.00 93.38 290 LEU A O 1
ATOM 2395 N N . VAL A 1 291 ? 2.760 4.271 -17.539 1.00 93.62 291 VAL A N 1
ATOM 2396 C CA . VAL A 1 291 ? 1.960 3.526 -16.544 1.00 93.62 291 VAL A CA 1
ATOM 2397 C C . VAL A 1 291 ? 1.475 2.151 -17.033 1.00 93.62 291 VAL A C 1
ATOM 2399 O O . VAL A 1 291 ? 0.716 1.499 -16.323 1.00 93.62 291 VAL A O 1
ATOM 2402 N N . ARG A 1 292 ? 1.910 1.692 -18.221 1.00 93.06 292 ARG A N 1
ATOM 2403 C CA . ARG A 1 292 ? 1.617 0.343 -18.746 1.00 93.06 292 ARG A CA 1
ATOM 2404 C C . ARG A 1 292 ? 2.344 -0.772 -17.997 1.00 93.06 292 ARG A C 1
ATOM 2406 O O . ARG A 1 292 ? 1.890 -1.908 -18.044 1.00 93.06 292 ARG A O 1
ATOM 2413 N N . PHE A 1 293 ? 3.499 -0.461 -17.404 1.00 94.75 293 PHE A N 1
ATOM 2414 C CA . PHE A 1 293 ? 4.394 -1.468 -16.843 1.00 94.75 293 PHE A CA 1
ATOM 2415 C C . PHE A 1 293 ? 3.786 -2.128 -15.607 1.00 94.75 293 PHE A C 1
ATOM 2417 O O . PHE A 1 293 ? 3.225 -1.451 -14.745 1.00 94.75 293 PHE A O 1
ATOM 2424 N N . SER A 1 294 ? 3.979 -3.439 -15.482 1.00 93.25 294 SER A N 1
ATOM 2425 C CA . SER A 1 294 ? 3.427 -4.279 -14.410 1.00 93.25 294 SER A CA 1
ATOM 2426 C C . SER A 1 294 ? 3.731 -3.782 -12.989 1.00 93.25 294 SER A C 1
ATOM 2428 O O . SER A 1 294 ? 2.915 -3.908 -12.076 1.00 93.25 294 SER A O 1
ATOM 2430 N N . PHE A 1 295 ? 4.898 -3.164 -12.796 1.00 94.56 295 PHE A N 1
ATOM 2431 C CA . PHE A 1 295 ? 5.341 -2.616 -11.515 1.00 94.56 295 PHE A CA 1
ATOM 2432 C C . PHE A 1 295 ? 4.746 -1.237 -11.176 1.00 94.56 295 PHE A C 1
ATOM 2434 O O . PHE A 1 295 ? 5.097 -0.675 -10.136 1.00 94.56 295 PHE A O 1
ATOM 2441 N N . ILE A 1 296 ? 3.876 -0.668 -12.015 1.00 95.81 296 ILE A N 1
ATOM 2442 C CA . ILE A 1 296 ? 3.146 0.574 -11.735 1.00 95.81 296 ILE A CA 1
ATOM 2443 C C . ILE A 1 296 ? 1.676 0.228 -11.503 1.00 95.81 296 ILE A C 1
ATOM 2445 O O . ILE A 1 296 ? 0.932 -0.104 -12.421 1.00 95.81 296 ILE A O 1
ATOM 2449 N N . ARG A 1 297 ? 1.238 0.333 -10.248 1.00 93.12 297 ARG A N 1
ATOM 2450 C CA . ARG A 1 297 ? -0.144 0.037 -9.859 1.00 93.12 297 ARG A CA 1
ATOM 2451 C C . ARG A 1 297 ? -0.990 1.297 -9.927 1.00 93.12 297 ARG A C 1
ATOM 2453 O O . ARG A 1 297 ? -0.552 2.354 -9.471 1.00 93.12 297 ARG A O 1
ATOM 2460 N N . GLN A 1 298 ? -2.215 1.175 -10.429 1.00 91.44 298 GLN A N 1
ATOM 2461 C CA . GLN A 1 298 ? -3.215 2.231 -10.314 1.00 91.44 298 GLN A CA 1
ATOM 2462 C C . GLN A 1 298 ? -3.867 2.183 -8.924 1.00 91.44 298 GLN A C 1
ATOM 2464 O O . GLN A 1 298 ? -4.405 1.162 -8.505 1.00 91.44 298 GLN A O 1
ATOM 2469 N N . GLU A 1 299 ? -3.822 3.309 -8.224 1.00 86.44 299 GLU A N 1
ATOM 2470 C CA . GLU A 1 299 ? -4.351 3.515 -6.879 1.00 86.44 299 GLU A CA 1
ATOM 2471 C C . GLU A 1 299 ? -5.648 4.346 -6.925 1.00 86.44 299 GLU A C 1
ATOM 2473 O O . GLU A 1 299 ? -5.943 5.068 -7.888 1.00 86.44 299 GLU A O 1
ATOM 2478 N N . ALA A 1 300 ? -6.434 4.297 -5.846 1.00 78.69 300 ALA A N 1
ATOM 2479 C CA . ALA A 1 300 ? -7.704 5.017 -5.767 1.00 78.69 300 ALA A CA 1
ATOM 2480 C C . ALA A 1 300 ? -7.546 6.541 -5.982 1.00 78.69 300 ALA A C 1
ATOM 2482 O O . ALA A 1 300 ? -6.680 7.201 -5.388 1.00 78.69 300 ALA A O 1
ATOM 2483 N N . GLY A 1 301 ? -8.436 7.108 -6.804 1.00 80.38 301 GLY A N 1
ATOM 2484 C CA . GLY A 1 301 ? -8.443 8.531 -7.160 1.00 80.38 301 GLY A CA 1
ATOM 2485 C C . GLY A 1 301 ? -7.569 8.903 -8.364 1.00 80.38 301 GLY A C 1
ATOM 2486 O O . GLY A 1 301 ? -7.159 10.053 -8.462 1.00 80.38 301 GLY A O 1
ATOM 2487 N N . GLY A 1 302 ? -7.259 7.957 -9.261 1.00 86.12 302 GLY A N 1
ATOM 2488 C CA . GLY A 1 302 ? -6.491 8.232 -10.488 1.00 86.12 302 GLY A CA 1
ATOM 2489 C C . GLY A 1 302 ? -4.995 8.466 -10.252 1.00 86.12 302 GLY A C 1
ATOM 2490 O O . GLY A 1 302 ? -4.327 9.092 -11.075 1.00 86.12 302 GLY A O 1
ATOM 2491 N N . ARG A 1 303 ? -4.485 7.981 -9.116 1.00 91.12 303 ARG A N 1
ATOM 2492 C CA . ARG A 1 303 ? -3.069 8.026 -8.741 1.00 91.12 303 ARG A CA 1
ATOM 2493 C C . ARG A 1 303 ? -2.389 6.716 -9.126 1.00 91.12 303 ARG A C 1
ATOM 2495 O O . ARG A 1 303 ? -3.056 5.718 -9.376 1.00 91.12 303 ARG A O 1
ATOM 2502 N N . TYR A 1 304 ? -1.067 6.724 -9.139 1.00 95.06 304 TYR A N 1
ATOM 2503 C CA . TYR A 1 304 ? -0.230 5.577 -9.460 1.00 95.06 304 TYR A CA 1
ATOM 2504 C C . TYR A 1 304 ? 0.887 5.453 -8.429 1.00 95.06 304 TYR A C 1
ATOM 2506 O O . TYR A 1 304 ? 1.360 6.469 -7.914 1.00 95.06 304 TYR A O 1
ATOM 2514 N N . ALA A 1 305 ? 1.299 4.225 -8.130 1.00 94.00 305 ALA A N 1
ATOM 2515 C CA . ALA A 1 305 ? 2.389 3.924 -7.209 1.00 94.00 305 ALA A CA 1
ATOM 2516 C C . ALA A 1 305 ? 3.345 2.889 -7.815 1.00 94.00 305 ALA A C 1
ATOM 2518 O O . ALA A 1 305 ? 2.925 1.971 -8.521 1.00 94.00 305 ALA A O 1
ATOM 2519 N N . MET A 1 306 ? 4.639 3.035 -7.523 1.00 95.06 306 MET A N 1
ATOM 2520 C CA . MET A 1 306 ? 5.668 2.088 -7.951 1.00 95.06 306 MET A CA 1
ATOM 2521 C C . MET A 1 306 ? 5.748 0.915 -6.975 1.00 95.06 306 MET A C 1
ATOM 2523 O O . MET A 1 306 ? 5.754 1.121 -5.762 1.00 95.06 306 MET A O 1
ATOM 2527 N N . HIS A 1 307 ? 5.875 -0.306 -7.489 1.00 92.81 307 HIS A N 1
ATOM 2528 C CA . HIS A 1 307 ? 6.148 -1.484 -6.677 1.00 92.81 307 HIS A CA 1
ATOM 2529 C C . HIS A 1 307 ? 7.475 -1.322 -5.919 1.00 92.81 307 HIS A C 1
ATOM 2531 O O . HIS A 1 307 ? 8.494 -0.951 -6.507 1.00 92.81 307 HIS A O 1
ATOM 2537 N N . GLU A 1 308 ? 7.474 -1.632 -4.621 1.00 88.56 308 GLU A N 1
ATOM 2538 C CA . GLU A 1 308 ? 8.571 -1.277 -3.710 1.00 88.56 308 GLU A CA 1
ATOM 2539 C C . GLU A 1 308 ? 9.916 -1.909 -4.111 1.00 88.56 308 GLU A C 1
ATOM 2541 O O . GLU A 1 308 ? 10.954 -1.278 -3.940 1.00 88.56 308 GLU A O 1
ATOM 2546 N N . LEU A 1 309 ? 9.921 -3.101 -4.728 1.00 90.00 309 LEU A N 1
ATOM 2547 C CA . LEU A 1 309 ? 11.156 -3.699 -5.259 1.00 90.00 309 LEU A CA 1
ATOM 2548 C C . LEU A 1 309 ? 11.777 -2.848 -6.382 1.00 90.00 309 LEU A C 1
ATOM 2550 O O . LEU A 1 309 ? 12.967 -2.541 -6.312 1.00 90.00 309 LEU A O 1
ATOM 2554 N N . MET A 1 310 ? 10.979 -2.407 -7.368 1.00 93.25 310 MET A N 1
ATOM 2555 C CA . MET A 1 310 ? 11.446 -1.504 -8.435 1.00 93.25 310 MET A CA 1
ATOM 2556 C C . MET A 1 310 ? 11.935 -0.182 -7.852 1.00 93.25 310 MET A C 1
ATOM 2558 O O . MET A 1 310 ? 13.022 0.294 -8.178 1.00 93.25 310 MET A O 1
ATOM 2562 N N . ARG A 1 311 ? 11.157 0.365 -6.918 1.00 93.31 311 ARG A N 1
ATOM 2563 C CA . ARG A 1 311 ? 11.475 1.610 -6.229 1.00 93.31 311 ARG A CA 1
ATOM 2564 C C . ARG A 1 311 ? 12.815 1.544 -5.491 1.00 93.31 311 ARG A C 1
ATOM 2566 O O . ARG A 1 311 ? 13.618 2.463 -5.620 1.00 93.31 311 ARG A O 1
ATOM 2573 N N . ALA A 1 312 ? 13.068 0.459 -4.758 1.00 89.50 312 ALA A N 1
ATOM 2574 C CA . ALA A 1 312 ? 14.290 0.260 -3.989 1.00 89.50 312 ALA A CA 1
ATOM 2575 C C . ALA A 1 312 ? 15.534 0.111 -4.883 1.00 89.50 312 ALA A C 1
ATOM 2577 O O . ALA A 1 312 ? 16.555 0.732 -4.598 1.00 89.50 312 ALA A O 1
ATOM 2578 N N . ASN A 1 313 ? 15.450 -0.648 -5.982 1.00 91.06 313 ASN A N 1
ATOM 2579 C CA . ASN A 1 313 ? 16.546 -0.793 -6.952 1.00 91.06 313 ASN A CA 1
ATOM 2580 C C . ASN A 1 313 ? 16.882 0.542 -7.649 1.00 91.06 313 ASN A C 1
ATOM 2582 O O . ASN A 1 313 ? 18.049 0.940 -7.705 1.00 91.06 313 ASN A O 1
ATOM 2586 N N . LEU A 1 314 ? 15.864 1.278 -8.113 1.00 93.44 314 LEU A N 1
ATOM 2587 C CA . LEU A 1 314 ? 16.061 2.591 -8.731 1.00 93.44 314 LEU A CA 1
ATOM 2588 C C . LEU A 1 314 ? 16.640 3.602 -7.737 1.00 93.44 314 LEU A C 1
ATOM 2590 O O . LEU A 1 314 ? 17.592 4.304 -8.074 1.00 93.44 314 LEU A O 1
ATOM 2594 N N . ALA A 1 315 ? 16.130 3.648 -6.503 1.00 89.25 315 ALA A N 1
ATOM 2595 C CA . ALA A 1 315 ? 16.647 4.535 -5.464 1.00 89.25 315 ALA A CA 1
ATOM 2596 C C . ALA A 1 315 ? 18.100 4.199 -5.082 1.00 89.25 315 ALA A C 1
ATOM 2598 O O . ALA A 1 315 ? 18.919 5.107 -4.979 1.00 89.25 315 ALA A O 1
ATOM 2599 N N . ALA A 1 316 ? 18.446 2.914 -4.939 1.00 87.81 316 ALA A N 1
ATOM 2600 C CA . ALA A 1 316 ? 19.798 2.471 -4.587 1.00 87.81 316 ALA A CA 1
ATOM 2601 C C . ALA A 1 316 ? 20.856 2.796 -5.656 1.00 87.81 316 ALA A C 1
ATOM 2603 O O . ALA A 1 316 ? 22.038 2.894 -5.334 1.00 87.81 316 ALA A O 1
ATOM 2604 N N . THR A 1 317 ? 20.446 2.968 -6.917 1.00 86.94 317 THR A N 1
ATOM 2605 C CA . THR A 1 317 ? 21.341 3.340 -8.025 1.00 86.94 317 THR A CA 1
ATOM 2606 C C . THR A 1 317 ? 21.216 4.807 -8.442 1.00 86.94 317 THR A C 1
ATOM 2608 O O . THR A 1 317 ? 21.800 5.191 -9.455 1.00 86.94 317 THR A O 1
ATOM 2611 N N . THR A 1 318 ? 20.428 5.628 -7.739 1.00 90.81 318 THR A N 1
ATOM 2612 C CA . THR A 1 318 ? 20.235 7.054 -8.055 1.00 90.81 318 THR A CA 1
ATOM 2613 C C . THR A 1 318 ? 21.050 7.922 -7.103 1.00 90.81 318 THR A C 1
ATOM 2615 O O . THR A 1 318 ? 21.124 7.652 -5.908 1.00 90.81 318 THR A O 1
ATOM 2618 N N . ASP A 1 319 ? 21.665 8.971 -7.648 1.00 92.31 319 ASP A N 1
ATOM 2619 C CA . ASP A 1 319 ? 22.456 9.939 -6.891 1.00 92.31 319 ASP A CA 1
ATOM 2620 C C . ASP A 1 319 ? 21.660 10.540 -5.702 1.00 92.31 319 ASP A C 1
ATOM 2622 O O . ASP A 1 319 ? 20.561 11.070 -5.911 1.00 92.31 319 ASP A O 1
ATOM 2626 N N . PRO A 1 320 ? 22.190 10.491 -4.462 1.00 91.25 320 PRO A N 1
ATOM 2627 C CA . PRO A 1 320 ? 21.549 11.084 -3.293 1.00 91.25 320 PRO A CA 1
ATOM 2628 C C . PRO A 1 320 ? 21.236 12.582 -3.425 1.00 91.25 320 PRO A C 1
ATOM 2630 O O . PRO A 1 320 ? 20.201 13.016 -2.913 1.00 91.25 320 PRO A O 1
ATOM 2633 N N . GLU A 1 321 ? 22.067 13.374 -4.115 1.00 92.38 321 GLU A N 1
ATOM 2634 C CA . GLU A 1 321 ? 21.796 14.809 -4.302 1.00 92.38 321 GLU A CA 1
ATOM 2635 C C . GLU A 1 321 ? 20.589 15.026 -5.227 1.00 92.38 321 GLU A C 1
ATOM 2637 O O . GLU A 1 321 ? 19.692 15.820 -4.922 1.00 92.38 321 GLU A O 1
ATOM 2642 N N . LEU A 1 322 ? 20.499 14.265 -6.322 1.00 92.38 322 LEU A N 1
ATOM 2643 C CA . LEU A 1 322 ? 19.318 14.215 -7.180 1.00 92.38 322 LEU A CA 1
ATOM 2644 C C . LEU A 1 322 ? 18.065 13.778 -6.401 1.00 92.38 322 LEU A C 1
ATOM 2646 O O . LEU A 1 322 ? 17.032 14.440 -6.513 1.00 92.38 322 LEU A O 1
ATOM 2650 N N . VAL A 1 323 ? 18.141 12.742 -5.558 1.00 93.88 323 VAL A N 1
ATOM 2651 C CA . VAL A 1 323 ? 17.013 12.317 -4.700 1.00 93.88 323 VAL A CA 1
ATOM 2652 C C . VAL A 1 323 ? 16.566 13.447 -3.762 1.00 93.88 323 VAL A C 1
ATOM 2654 O O . VAL A 1 323 ? 15.364 13.703 -3.634 1.00 93.88 323 VAL A O 1
ATOM 2657 N N . GLN A 1 324 ? 17.504 14.180 -3.152 1.00 93.31 324 GLN A N 1
ATOM 2658 C CA . GLN A 1 324 ? 17.197 15.330 -2.294 1.00 93.31 324 GLN A CA 1
ATOM 2659 C C . GLN A 1 324 ? 16.521 16.469 -3.079 1.00 93.31 324 GLN A C 1
ATOM 2661 O O . GLN A 1 324 ? 15.545 17.060 -2.602 1.00 93.31 324 GLN A O 1
ATOM 2666 N N . ARG A 1 325 ? 16.990 16.751 -4.303 1.00 95.38 325 ARG A N 1
ATOM 2667 C CA . ARG A 1 325 ? 16.381 17.734 -5.217 1.00 95.38 325 ARG A CA 1
ATOM 2668 C C . ARG A 1 325 ? 14.962 17.339 -5.626 1.00 95.38 325 ARG A C 1
ATOM 2670 O O . ARG A 1 325 ? 14.083 18.196 -5.621 1.00 95.38 325 ARG A O 1
ATOM 2677 N N . ILE A 1 326 ? 14.714 16.062 -5.925 1.00 96.88 326 ILE A N 1
ATOM 2678 C CA . ILE A 1 326 ? 13.373 15.561 -6.266 1.00 96.88 326 ILE A CA 1
ATOM 2679 C C . ILE A 1 326 ? 12.433 15.663 -5.059 1.00 96.88 326 ILE A C 1
ATOM 2681 O O . ILE A 1 326 ? 11.304 16.129 -5.205 1.00 96.88 326 ILE A O 1
ATOM 2685 N N . HIS A 1 327 ? 12.891 15.316 -3.850 1.00 95.94 327 HIS A N 1
ATOM 2686 C CA . HIS A 1 327 ? 12.109 15.548 -2.633 1.00 95.94 327 HIS A CA 1
ATOM 2687 C C . HIS A 1 327 ? 11.732 17.030 -2.466 1.00 95.94 327 HIS A C 1
ATOM 2689 O O . HIS A 1 327 ? 10.566 17.321 -2.203 1.00 95.94 327 HIS A O 1
ATOM 2695 N N . ARG A 1 328 ? 12.660 17.967 -2.703 1.00 95.94 328 ARG A N 1
ATOM 2696 C CA . ARG A 1 328 ? 12.366 19.410 -2.659 1.00 95.94 328 ARG A CA 1
ATOM 2697 C C . ARG A 1 328 ? 11.325 19.827 -3.704 1.00 95.94 328 ARG A C 1
ATOM 2699 O O . ARG A 1 328 ? 10.320 20.427 -3.338 1.00 95.94 328 ARG A O 1
ATOM 2706 N N . ALA A 1 329 ? 11.505 19.435 -4.966 1.00 96.88 329 ALA A N 1
ATOM 2707 C CA . ALA A 1 329 ? 10.568 19.757 -6.045 1.00 96.88 329 ALA A CA 1
ATOM 2708 C C . ALA A 1 329 ? 9.145 19.232 -5.772 1.00 96.88 329 ALA A C 1
ATOM 2710 O O . ALA A 1 329 ? 8.170 19.957 -5.963 1.00 96.88 329 ALA A O 1
ATOM 2711 N N . ILE A 1 330 ? 9.005 18.002 -5.256 1.00 96.00 330 ILE A N 1
ATOM 2712 C CA . ILE A 1 330 ? 7.689 17.452 -4.893 1.00 96.00 330 ILE A CA 1
ATOM 2713 C C . ILE A 1 330 ? 7.074 18.220 -3.711 1.00 96.00 330 ILE A C 1
ATOM 2715 O O . ILE A 1 330 ? 5.873 18.497 -3.723 1.00 96.00 330 ILE A O 1
ATOM 2719 N N . ALA A 1 331 ? 7.871 18.597 -2.706 1.00 93.38 331 ALA A N 1
ATOM 2720 C CA . ALA A 1 331 ? 7.382 19.414 -1.598 1.00 93.38 331 ALA A CA 1
ATOM 2721 C C . ALA A 1 331 ? 6.855 20.771 -2.092 1.00 93.38 331 ALA A C 1
ATOM 2723 O O . ALA A 1 331 ? 5.735 21.155 -1.759 1.00 93.38 331 ALA A O 1
ATOM 2724 N N . ASP A 1 332 ? 7.617 21.460 -2.941 1.00 93.81 332 ASP A N 1
ATOM 2725 C CA . ASP A 1 332 ? 7.261 22.785 -3.453 1.00 93.81 332 ASP A CA 1
ATOM 2726 C C . ASP A 1 332 ? 6.060 22.728 -4.420 1.00 93.81 332 ASP A C 1
ATOM 2728 O O . ASP A 1 332 ? 5.179 23.593 -4.372 1.00 93.81 332 ASP A O 1
ATOM 2732 N N . TYR A 1 333 ? 5.938 21.655 -5.214 1.00 93.81 333 TYR A N 1
ATOM 2733 C CA . TYR A 1 333 ? 4.757 21.363 -6.034 1.00 93.81 333 TYR A CA 1
ATOM 2734 C C . TYR A 1 333 ? 3.464 21.304 -5.210 1.00 93.81 333 TYR A C 1
ATOM 2736 O O . TYR A 1 333 ? 2.445 21.873 -5.627 1.00 93.81 333 TYR A O 1
ATOM 2744 N N . TYR A 1 334 ? 3.494 20.615 -4.063 1.00 89.94 334 TYR A N 1
ATOM 2745 C CA . TYR A 1 334 ? 2.339 20.497 -3.173 1.00 89.94 334 TYR A CA 1
ATOM 2746 C C . TYR A 1 334 ? 2.110 21.769 -2.351 1.00 89.94 334 TYR A C 1
ATOM 2748 O O . TYR A 1 334 ? 0.961 22.191 -2.225 1.00 89.94 334 TYR A O 1
ATOM 2756 N N . ALA A 1 335 ? 3.169 22.437 -1.880 1.00 87.88 335 ALA A N 1
ATOM 2757 C CA . ALA A 1 335 ? 3.075 23.719 -1.178 1.00 87.88 335 ALA A CA 1
ATOM 2758 C C . ALA A 1 335 ? 2.341 24.777 -2.022 1.00 87.88 335 ALA A C 1
ATOM 2760 O O . ALA A 1 335 ? 1.404 25.419 -1.545 1.00 87.88 335 ALA A O 1
ATOM 2761 N N . ALA A 1 336 ? 2.683 24.885 -3.312 1.00 88.19 336 ALA A N 1
ATOM 2762 C CA . ALA A 1 336 ? 2.030 25.790 -4.263 1.00 88.19 336 ALA A CA 1
ATOM 2763 C C . ALA A 1 336 ? 0.547 25.457 -4.544 1.00 88.19 336 ALA A C 1
ATOM 2765 O O . ALA A 1 336 ? -0.173 26.280 -5.108 1.00 88.19 336 ALA A O 1
ATOM 2766 N N . ARG A 1 337 ? 0.079 24.258 -4.167 1.00 80.44 337 ARG A N 1
ATOM 2767 C CA . ARG A 1 337 ? -1.295 23.758 -4.384 1.00 80.44 337 ARG A CA 1
ATOM 2768 C C . ARG A 1 337 ? -2.093 23.581 -3.088 1.00 80.44 337 ARG A C 1
ATOM 2770 O O . ARG A 1 337 ? -3.283 23.287 -3.143 1.00 80.44 337 ARG A O 1
ATOM 2777 N N . ALA A 1 338 ? -1.493 23.837 -1.923 1.00 64.19 338 ALA A N 1
ATOM 2778 C CA . ALA A 1 338 ? -2.104 23.653 -0.600 1.00 64.19 338 ALA A CA 1
ATOM 2779 C C . ALA A 1 338 ? -3.255 24.636 -0.258 1.00 64.19 338 ALA A C 1
ATOM 2781 O O . ALA A 1 338 ? -3.791 24.589 0.859 1.00 64.19 338 ALA A O 1
ATOM 2782 N N . GLY A 1 339 ? -3.625 25.511 -1.204 1.00 55.47 339 GLY A N 1
ATOM 2783 C CA . GLY A 1 339 ? -4.749 26.451 -1.124 1.00 55.47 339 GLY A CA 1
ATOM 2784 C C . GLY A 1 339 ? -6.141 25.811 -1.215 1.00 55.47 339 GLY A C 1
ATOM 2785 O O . GLY A 1 339 ? -7.122 26.487 -0.923 1.00 55.47 339 GLY A O 1
ATOM 2786 N N . ASP A 1 340 ? -6.230 24.523 -1.555 1.00 51.22 340 ASP A N 1
ATOM 2787 C CA . ASP A 1 340 ? -7.459 23.718 -1.500 1.00 51.22 340 ASP A CA 1
ATOM 2788 C C . ASP A 1 340 ? -7.370 22.724 -0.311 1.00 51.22 340 ASP A C 1
ATOM 2790 O O . ASP A 1 340 ? -6.266 22.275 0.023 1.00 51.22 340 ASP A O 1
ATOM 2794 N N . PRO A 1 341 ? -8.463 22.358 0.397 1.00 47.75 341 PRO A N 1
ATOM 2795 C CA . PRO A 1 341 ? -8.393 21.672 1.695 1.00 47.75 341 PRO A CA 1
ATOM 2796 C C . PRO A 1 341 ? -8.112 20.158 1.591 1.00 47.75 341 PRO A C 1
ATOM 2798 O O . PRO A 1 341 ? -8.458 19.386 2.491 1.00 47.75 341 PRO A O 1
ATOM 2801 N N . ALA A 1 342 ? -7.454 19.723 0.514 1.00 58.34 342 ALA A N 1
ATOM 2802 C CA . ALA A 1 342 ? -6.995 18.360 0.290 1.00 58.34 342 ALA A CA 1
ATOM 2803 C C . ALA A 1 342 ? -5.891 17.986 1.297 1.00 58.34 342 ALA A C 1
ATOM 2805 O O . ALA A 1 342 ? -4.696 18.077 1.023 1.00 58.34 342 ALA A O 1
ATOM 2806 N N . HIS A 1 343 ? -6.308 17.539 2.484 1.00 64.38 343 HIS A N 1
ATOM 2807 C CA . HIS A 1 343 ? -5.445 17.183 3.615 1.00 64.38 343 HIS A CA 1
ATOM 2808 C C . HIS A 1 343 ? -4.242 16.293 3.236 1.00 64.38 343 HIS A C 1
ATOM 2810 O O . HIS A 1 343 ? -3.147 16.480 3.763 1.00 64.38 343 HIS A O 1
ATOM 2816 N N . TRP A 1 344 ? -4.421 15.378 2.279 1.00 71.31 344 TRP A N 1
ATOM 2817 C CA . TRP A 1 344 ? -3.365 14.492 1.788 1.00 71.31 344 TRP A CA 1
ATOM 2818 C C . TRP A 1 344 ? -2.234 15.227 1.043 1.00 71.31 344 TRP A C 1
ATOM 2820 O O . TRP A 1 344 ? -1.086 14.810 1.146 1.00 71.31 344 TRP A O 1
ATOM 2830 N N . MET A 1 345 ? -2.502 16.344 0.353 1.00 78.38 345 MET A N 1
ATOM 2831 C CA . MET A 1 345 ? -1.450 17.118 -0.329 1.00 78.38 345 MET A CA 1
ATOM 2832 C C . MET A 1 345 ? -0.483 17.752 0.675 1.00 78.38 345 MET A C 1
ATOM 2834 O O . MET A 1 345 ? 0.722 17.750 0.453 1.00 78.38 345 MET A O 1
ATOM 2838 N N . ARG A 1 346 ? -0.992 18.227 1.822 1.00 80.19 346 ARG A N 1
ATOM 2839 C CA . ARG A 1 346 ? -0.151 18.749 2.917 1.00 80.19 346 ARG A CA 1
ATOM 2840 C C . ARG A 1 346 ? 0.663 17.642 3.586 1.00 80.19 346 ARG A C 1
ATOM 2842 O O . ARG A 1 346 ? 1.791 17.882 4.001 1.00 80.19 346 ARG A O 1
ATOM 2849 N N . GLN A 1 347 ? 0.125 16.422 3.665 1.00 78.81 347 GLN A N 1
ATOM 2850 C CA . GLN A 1 347 ? 0.890 15.263 4.138 1.00 78.81 347 GLN A CA 1
ATOM 2851 C C . GLN A 1 347 ? 2.045 14.915 3.188 1.00 78.81 347 GLN A C 1
ATOM 2853 O O . GLN A 1 347 ? 3.129 14.588 3.671 1.00 78.81 347 GLN A O 1
ATOM 2858 N N . GLU A 1 348 ? 1.852 15.031 1.868 1.00 86.44 348 GLU A N 1
ATOM 2859 C CA . GLU A 1 348 ? 2.948 14.874 0.905 1.00 86.44 348 GLU A CA 1
ATOM 2860 C C . GLU A 1 348 ? 3.956 16.019 0.977 1.00 86.44 348 GLU A C 1
ATOM 2862 O O . GLU A 1 348 ? 5.152 15.741 1.023 1.00 86.44 348 GLU A O 1
ATOM 2867 N N . GLU A 1 349 ? 3.501 17.274 1.066 1.00 88.56 349 GLU A N 1
ATOM 2868 C CA . GLU A 1 349 ? 4.367 18.442 1.277 1.00 88.56 349 GLU A CA 1
ATOM 2869 C C . GLU A 1 349 ? 5.302 18.219 2.475 1.00 88.56 349 GLU A C 1
ATOM 2871 O O . GLU A 1 349 ? 6.523 18.269 2.329 1.00 88.56 349 GLU A O 1
ATOM 2876 N N . ILE A 1 350 ? 4.736 17.914 3.647 1.00 82.88 350 ILE A N 1
ATOM 2877 C CA . ILE A 1 350 ? 5.486 17.717 4.893 1.00 82.88 350 ILE A CA 1
ATOM 2878 C C . ILE A 1 350 ? 6.448 16.529 4.773 1.00 82.88 350 ILE A C 1
ATOM 2880 O O . ILE A 1 350 ? 7.621 16.668 5.110 1.00 82.88 350 ILE A O 1
ATOM 2884 N N . TYR A 1 351 ? 5.989 15.377 4.268 1.00 85.44 351 TYR A N 1
ATOM 2885 C CA . TYR A 1 351 ? 6.836 14.189 4.114 1.00 85.44 351 TYR A CA 1
ATOM 2886 C C . TYR A 1 351 ? 8.018 14.444 3.174 1.00 85.44 351 TYR A C 1
ATOM 2888 O O . TYR A 1 351 ? 9.158 14.126 3.514 1.00 85.44 351 TYR A O 1
ATOM 2896 N N . HIS A 1 352 ? 7.763 15.024 1.999 1.00 90.56 352 HIS A N 1
ATOM 2897 C CA . HIS A 1 352 ? 8.814 15.305 1.029 1.00 90.56 352 HIS A CA 1
ATOM 2898 C C . HIS A 1 352 ? 9.764 16.396 1.540 1.00 90.56 352 HIS A C 1
ATOM 2900 O O . HIS A 1 352 ? 10.976 16.245 1.390 1.00 90.56 352 HIS A O 1
ATOM 2906 N N . ARG A 1 353 ? 9.252 17.419 2.241 1.00 90.56 353 ARG A N 1
ATOM 2907 C CA . ARG A 1 353 ? 10.083 18.464 2.848 1.00 90.56 353 ARG A CA 1
ATOM 2908 C C . ARG A 1 353 ? 10.978 17.906 3.953 1.00 90.56 353 ARG A C 1
ATOM 2910 O O . ARG A 1 353 ? 12.180 18.113 3.880 1.00 90.56 353 ARG A O 1
ATOM 2917 N N . MET A 1 354 ? 10.449 17.091 4.872 1.00 84.88 354 MET A N 1
ATOM 2918 C CA . MET A 1 354 ? 11.242 16.393 5.902 1.00 84.88 354 MET A CA 1
ATOM 2919 C C . MET A 1 354 ? 12.366 15.522 5.320 1.00 84.88 354 MET A C 1
ATOM 2921 O O . MET A 1 354 ? 13.395 15.342 5.962 1.00 84.88 354 MET A O 1
ATOM 2925 N N . ARG A 1 355 ? 12.188 14.975 4.109 1.00 87.38 355 ARG A N 1
ATOM 2926 C CA . ARG A 1 355 ? 13.209 14.165 3.429 1.00 87.38 355 ARG A CA 1
ATOM 2927 C C . ARG A 1 355 ? 14.296 14.979 2.723 1.00 87.38 355 ARG A C 1
ATOM 2929 O O . ARG A 1 355 ? 15.371 14.428 2.508 1.00 87.38 355 ARG A O 1
ATOM 2936 N N . CYS A 1 356 ? 14.055 16.245 2.368 1.00 88.50 356 CYS A N 1
ATOM 2937 C CA . CYS A 1 356 ? 15.092 17.119 1.802 1.00 88.50 356 CYS A CA 1
ATOM 2938 C C . CYS A 1 356 ? 15.706 18.104 2.809 1.00 88.50 356 CYS A C 1
ATOM 2940 O O . CYS A 1 356 ? 16.846 18.522 2.617 1.00 88.50 356 CYS A O 1
ATOM 2942 N N . ASP A 1 357 ? 14.953 18.489 3.839 1.00 88.00 357 ASP A N 1
ATOM 2943 C CA . ASP A 1 357 ? 15.326 19.402 4.920 1.00 88.00 357 ASP A CA 1
ATOM 2944 C C . ASP A 1 357 ? 14.438 19.088 6.140 1.00 88.00 357 ASP A C 1
ATOM 2946 O O . ASP A 1 357 ? 13.271 19.486 6.218 1.00 88.00 357 ASP A O 1
ATOM 2950 N N . GLU A 1 358 ? 14.983 18.318 7.084 1.00 81.38 358 GLU A N 1
ATOM 2951 C CA . GLU A 1 358 ? 14.254 17.856 8.269 1.00 81.38 358 GLU A CA 1
ATOM 2952 C C . GLU A 1 358 ? 13.741 19.028 9.121 1.00 81.38 358 GLU A C 1
ATOM 2954 O O . GLU A 1 358 ? 12.591 19.007 9.563 1.00 81.38 358 GLU A O 1
ATOM 2959 N N . ALA A 1 359 ? 14.539 20.089 9.280 1.00 77.69 359 ALA A N 1
ATOM 2960 C CA . ALA A 1 359 ? 14.172 21.256 10.076 1.00 77.69 359 ALA A CA 1
ATOM 2961 C C . ALA A 1 359 ? 13.025 22.046 9.426 1.00 77.69 359 ALA A C 1
ATOM 2963 O O . ALA A 1 359 ? 12.039 22.362 10.096 1.00 77.69 359 ALA A O 1
ATOM 2964 N N . ALA A 1 360 ? 13.096 22.304 8.116 1.00 82.12 360 ALA A N 1
ATOM 2965 C CA . ALA A 1 360 ? 12.007 22.947 7.379 1.00 82.12 360 ALA A CA 1
ATOM 2966 C C . ALA A 1 360 ? 10.740 22.073 7.335 1.00 82.12 360 ALA A C 1
ATOM 2968 O O . ALA A 1 360 ? 9.622 22.591 7.354 1.00 82.12 360 ALA A O 1
ATOM 2969 N N . GLY A 1 361 ? 10.897 20.747 7.300 1.00 76.69 361 GLY A N 1
ATOM 2970 C CA . GLY A 1 361 ? 9.796 19.790 7.368 1.00 76.69 361 GLY A CA 1
ATOM 2971 C C . GLY A 1 361 ? 9.088 19.785 8.726 1.00 76.69 361 GLY A C 1
ATOM 2972 O O . GLY A 1 361 ? 7.858 19.835 8.773 1.00 76.69 361 GLY A O 1
ATOM 2973 N N . ILE A 1 362 ? 9.846 19.792 9.828 1.00 68.81 362 ILE A N 1
ATOM 2974 C CA . ILE A 1 362 ? 9.319 19.914 11.197 1.00 68.81 362 ILE A CA 1
ATOM 2975 C C . ILE A 1 362 ? 8.625 21.267 11.388 1.00 68.81 362 ILE A C 1
ATOM 2977 O O . ILE A 1 362 ? 7.489 21.296 11.859 1.00 68.81 362 ILE A O 1
ATOM 2981 N N . ALA A 1 363 ? 9.249 22.371 10.966 1.00 74.12 363 ALA A N 1
ATOM 2982 C CA . ALA A 1 363 ? 8.653 23.704 11.058 1.00 74.12 363 ALA A CA 1
ATOM 2983 C C . ALA A 1 363 ? 7.329 23.790 10.279 1.00 74.12 363 ALA A C 1
ATOM 2985 O O . ALA A 1 363 ? 6.336 24.308 10.788 1.00 74.12 363 ALA A O 1
ATOM 2986 N N . ARG A 1 364 ? 7.267 23.209 9.073 1.00 79.75 364 ARG A N 1
ATOM 2987 C CA . ARG A 1 364 ? 6.036 23.167 8.270 1.00 79.75 364 ARG A CA 1
ATOM 2988 C C . ARG A 1 364 ? 4.961 22.258 8.872 1.00 79.75 364 ARG A C 1
ATOM 2990 O O . ARG A 1 364 ? 3.774 22.580 8.802 1.00 79.75 364 ARG A O 1
ATOM 2997 N N . PHE A 1 365 ? 5.351 21.146 9.496 1.00 72.62 365 PHE A N 1
ATOM 2998 C CA . PHE A 1 365 ? 4.435 20.312 10.278 1.00 72.62 365 PHE A CA 1
ATOM 2999 C C . PHE A 1 365 ? 3.852 21.093 11.463 1.00 72.62 365 PHE A C 1
ATOM 3001 O O . PHE A 1 365 ? 2.635 21.110 11.624 1.00 72.62 365 PHE A O 1
ATOM 3008 N N . GLN A 1 366 ? 4.690 21.795 12.231 1.00 69.81 366 GLN A N 1
ATOM 3009 C CA . GLN A 1 366 ? 4.272 22.649 13.348 1.00 69.81 366 GLN A CA 1
ATOM 3010 C C . GLN A 1 366 ? 3.326 23.765 12.889 1.00 69.81 366 GLN A C 1
ATOM 3012 O O . GLN A 1 366 ? 2.236 23.886 13.439 1.00 69.81 366 GLN A O 1
ATOM 3017 N N . GLU A 1 367 ? 3.668 24.503 11.829 1.00 72.81 367 GLU A N 1
ATOM 3018 C CA . GLU A 1 367 ? 2.804 25.532 11.236 1.00 72.81 367 GLU A CA 1
ATOM 3019 C C . GLU A 1 367 ? 1.446 24.953 10.810 1.00 72.81 367 GLU A C 1
ATOM 3021 O O . GLU A 1 367 ? 0.399 25.551 11.059 1.00 72.81 367 GLU A O 1
ATOM 3026 N N . THR A 1 368 ? 1.433 23.759 10.208 1.00 69.81 368 THR A N 1
ATOM 3027 C CA . THR A 1 368 ? 0.180 23.117 9.792 1.00 69.81 368 THR A CA 1
ATOM 3028 C C . THR A 1 368 ? -0.625 22.639 11.005 1.00 69.81 368 THR A C 1
ATOM 3030 O O . THR A 1 368 ? -1.844 22.803 11.013 1.00 69.81 368 THR A O 1
ATOM 3033 N N . CYS A 1 369 ? 0.021 22.123 12.055 1.00 60.72 369 CYS A N 1
ATOM 3034 C CA . CYS A 1 369 ? -0.612 21.805 13.338 1.00 60.72 369 CYS A CA 1
ATOM 30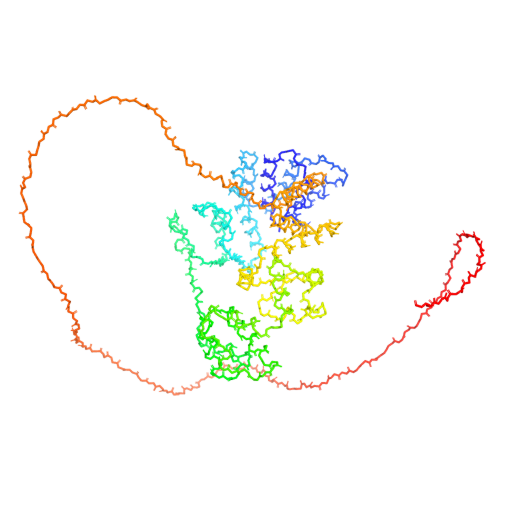35 C C . CYS A 1 369 ? -1.200 23.053 14.012 1.00 60.72 369 CYS A C 1
ATOM 3037 O O . CYS A 1 369 ? -2.340 23.004 14.462 1.00 60.72 369 CYS A O 1
ATOM 3039 N N . GLU A 1 370 ? -0.485 24.181 14.029 1.00 63.59 370 GLU A N 1
ATOM 3040 C CA . GLU A 1 370 ? -0.970 25.459 14.561 1.00 63.59 370 GLU A CA 1
ATOM 3041 C C . GLU A 1 370 ? -2.126 26.034 13.743 1.00 63.59 370 GLU A C 1
ATOM 3043 O O . GLU A 1 370 ? -3.130 26.462 14.306 1.00 63.59 370 GLU A O 1
ATOM 3048 N N . HIS A 1 371 ? -2.016 26.047 12.415 1.00 62.41 371 HIS A N 1
ATOM 3049 C CA . HIS A 1 371 ? -3.082 26.505 11.529 1.00 62.41 371 HIS A CA 1
ATOM 3050 C C . HIS A 1 371 ? -4.336 25.642 11.699 1.00 62.41 371 HIS A C 1
ATOM 3052 O O . HIS A 1 371 ? -5.444 26.167 11.813 1.00 62.41 371 HIS A O 1
ATOM 3058 N N . LEU A 1 372 ? -4.168 24.319 11.791 1.00 58.00 372 LEU A N 1
ATOM 3059 C CA . LEU A 1 372 ? -5.264 23.414 12.102 1.00 58.00 372 LEU A CA 1
ATOM 3060 C C . LEU A 1 372 ? -5.798 23.635 13.524 1.00 58.00 372 LEU A C 1
ATOM 3062 O O . LEU A 1 372 ? -7.010 23.624 13.675 1.00 58.00 372 LEU A O 1
ATOM 3066 N N . ALA A 1 373 ? -4.975 23.899 14.540 1.00 48.34 373 ALA A N 1
ATOM 3067 C CA . ALA A 1 373 ? -5.438 24.243 15.891 1.00 48.34 373 ALA A CA 1
ATOM 3068 C C . ALA A 1 373 ? -6.249 25.553 15.908 1.00 48.34 373 ALA A C 1
ATOM 3070 O O . ALA A 1 373 ? -7.329 25.603 16.483 1.00 48.34 373 ALA A O 1
ATOM 3071 N N . ARG A 1 374 ? -5.810 26.591 15.183 1.00 52.69 374 ARG A N 1
ATOM 3072 C CA . ARG A 1 374 ? -6.556 27.857 15.017 1.00 52.69 374 ARG A CA 1
ATOM 3073 C C . ARG A 1 374 ? -7.891 27.657 14.283 1.00 52.69 374 ARG A C 1
ATOM 3075 O O . ARG A 1 374 ? -8.868 28.328 14.597 1.00 52.69 374 ARG A O 1
ATOM 3082 N N . LEU A 1 375 ? -7.956 26.712 13.341 1.00 52.34 375 LEU A N 1
ATOM 3083 C CA . LEU A 1 375 ? -9.201 26.265 12.695 1.00 52.34 375 LEU A CA 1
ATOM 3084 C C . LEU A 1 375 ? -9.986 25.226 13.516 1.00 52.34 375 LEU A C 1
ATOM 3086 O O . LEU A 1 375 ? -11.044 24.768 13.082 1.00 52.34 375 LEU A O 1
ATOM 3090 N N . GLY A 1 376 ? -9.473 24.833 14.680 1.00 45.97 376 GLY A N 1
ATOM 3091 C CA . GLY A 1 376 ? -9.986 23.753 15.502 1.00 45.97 376 GLY A CA 1
ATOM 3092 C C . GLY A 1 376 ? -10.041 22.412 14.769 1.00 45.97 376 GLY A C 1
ATOM 3093 O O . GLY A 1 376 ? -11.126 21.946 14.431 1.00 45.97 376 GLY A O 1
ATOM 3094 N N . CYS A 1 377 ? -8.881 21.833 14.445 1.00 47.38 377 CYS A N 1
ATOM 3095 C CA . CYS A 1 377 ? -8.694 20.686 13.544 1.00 47.38 377 CYS A CA 1
ATOM 3096 C C . CYS A 1 377 ? -7.342 19.941 13.729 1.00 47.38 377 CYS A C 1
ATOM 3098 O O . CYS A 1 377 ? -6.937 19.199 12.828 1.00 47.38 377 CYS A O 1
ATOM 3100 N N . ALA A 1 378 ? -6.597 20.169 14.819 1.00 41.53 378 ALA A N 1
ATOM 3101 C CA . ALA A 1 378 ? -5.173 19.791 14.941 1.00 41.53 378 ALA A CA 1
ATOM 3102 C C . ALA A 1 378 ? -4.863 18.283 14.788 1.00 41.53 378 ALA A C 1
ATOM 3104 O O . ALA A 1 378 ? -3.787 17.889 14.352 1.00 41.53 378 ALA A O 1
ATOM 3105 N N . HIS A 1 379 ? -5.832 17.430 15.106 1.00 47.06 379 HIS A N 1
ATOM 3106 C CA . HIS A 1 379 ? -5.761 15.964 15.131 1.00 47.06 379 HIS A CA 1
ATOM 3107 C C . HIS A 1 379 ? -5.651 15.269 13.763 1.00 47.06 379 HIS A C 1
ATOM 3109 O O . HIS A 1 379 ? -5.490 14.049 13.723 1.00 47.06 379 HIS A O 1
ATOM 3115 N N . ARG A 1 380 ? -5.808 15.981 12.636 1.00 43.12 380 ARG A N 1
ATOM 3116 C CA . ARG A 1 380 ? -5.786 15.328 11.310 1.00 43.12 380 ARG A CA 1
ATOM 3117 C C . ARG A 1 380 ? -4.384 14.840 10.915 1.00 43.12 380 ARG A C 1
ATOM 3119 O O . ARG A 1 380 ? -4.258 13.854 10.189 1.00 43.12 380 ARG A O 1
ATOM 3126 N N . LEU A 1 381 ? -3.332 15.499 11.403 1.00 40.41 381 LEU A N 1
ATOM 3127 C CA . LEU A 1 381 ? -1.948 15.190 11.050 1.00 40.41 381 LEU A CA 1
ATOM 3128 C C . LEU A 1 381 ? -1.354 14.106 11.961 1.00 40.41 381 LEU A C 1
ATOM 3130 O O . LEU A 1 381 ? -1.108 14.335 13.141 1.00 40.41 381 LEU A O 1
ATOM 3134 N N . ARG A 1 382 ? -1.022 12.943 11.387 1.00 41.81 382 ARG A N 1
ATOM 3135 C CA . ARG A 1 382 ? -0.049 12.013 11.984 1.00 41.81 382 ARG A CA 1
ATOM 3136 C C . ARG A 1 382 ? 1.346 12.370 11.471 1.00 41.81 382 ARG A C 1
ATOM 3138 O O . ARG A 1 382 ? 1.630 12.144 10.295 1.00 41.81 382 ARG A O 1
ATOM 3145 N N . GLY A 1 383 ? 2.194 12.927 12.332 1.00 38.78 383 GLY A N 1
ATOM 3146 C CA . GLY A 1 383 ? 3.606 13.157 12.016 1.00 38.78 383 GLY A CA 1
ATOM 3147 C C . GLY A 1 383 ? 4.416 11.850 12.006 1.00 38.78 383 GLY A C 1
ATOM 3148 O O . GLY A 1 383 ? 4.020 10.881 12.661 1.00 38.78 383 GLY A O 1
ATOM 3149 N N . PRO A 1 384 ? 5.535 11.780 11.265 1.00 34.44 384 PRO A N 1
ATOM 3150 C CA . PRO A 1 384 ? 6.607 10.846 11.578 1.00 34.44 384 PRO A CA 1
ATOM 3151 C C . PRO A 1 384 ? 7.376 11.337 12.817 1.00 34.44 384 PRO A C 1
ATOM 3153 O O . PRO A 1 384 ? 7.525 12.539 13.026 1.00 34.44 384 PRO A O 1
ATOM 3156 N N . ASP A 1 385 ? 7.850 10.397 13.628 1.00 35.16 385 ASP A N 1
ATOM 3157 C CA . ASP A 1 385 ? 8.594 10.671 14.860 1.00 35.16 385 ASP A CA 1
ATOM 3158 C C . ASP A 1 385 ? 10.016 11.184 14.532 1.00 35.16 385 ASP A C 1
ATOM 3160 O O . ASP A 1 385 ? 10.727 10.504 13.777 1.00 35.16 385 ASP A O 1
ATOM 3164 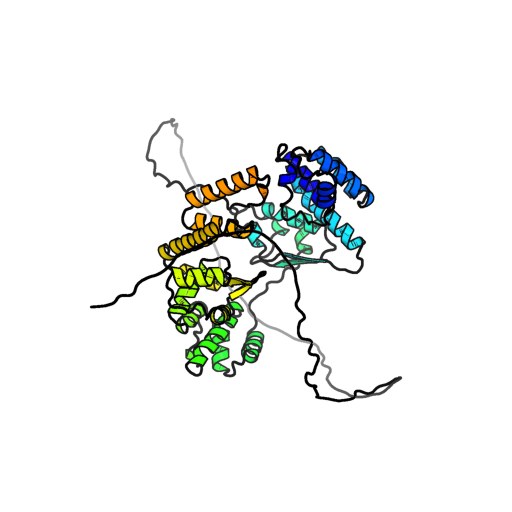N N . PRO A 1 386 ? 10.447 12.367 15.018 1.00 33.16 386 PRO A N 1
ATOM 3165 C CA . PRO A 1 386 ? 11.814 12.839 14.820 1.00 33.16 386 PRO A CA 1
ATOM 3166 C C . PRO A 1 386 ? 12.792 11.951 15.597 1.00 33.16 386 PRO A C 1
ATOM 3168 O O . PRO A 1 386 ? 12.696 11.805 16.816 1.00 33.16 386 PRO A O 1
ATOM 3171 N N . ARG A 1 387 ? 13.774 11.367 14.902 1.00 30.80 387 ARG A N 1
ATOM 3172 C CA . ARG A 1 387 ? 14.800 10.552 15.567 1.00 30.80 387 ARG A CA 1
ATOM 3173 C C . ARG A 1 387 ? 15.628 11.435 16.511 1.00 30.80 387 ARG A C 1
ATOM 3175 O O . ARG A 1 387 ? 16.054 12.514 16.098 1.00 30.80 387 ARG A O 1
ATOM 3182 N N . PRO A 1 388 ? 15.975 10.975 17.726 1.00 29.88 388 PRO A N 1
ATOM 3183 C CA . PRO A 1 388 ? 17.030 11.626 18.486 1.00 29.88 388 PRO A CA 1
ATOM 3184 C C . PRO A 1 388 ? 18.342 11.504 17.700 1.00 29.88 388 PRO A C 1
ATOM 3186 O O . PRO A 1 388 ? 18.756 10.405 17.321 1.00 29.88 388 PRO A O 1
ATOM 3189 N N . ALA A 1 389 ? 18.990 12.640 17.437 1.00 29.52 389 ALA A N 1
ATOM 3190 C CA . ALA A 1 389 ? 20.263 12.673 16.731 1.00 29.52 389 ALA A CA 1
ATOM 3191 C C . ALA A 1 389 ? 21.312 11.832 17.478 1.00 29.52 389 ALA A C 1
ATOM 3193 O O . ALA A 1 389 ? 21.583 12.063 18.660 1.00 29.52 389 ALA A O 1
ATOM 3194 N N . LEU A 1 390 ? 21.924 10.872 16.777 1.00 29.53 390 LEU A N 1
ATOM 3195 C CA . LEU A 1 390 ? 23.028 10.074 17.305 1.00 29.53 390 LEU A CA 1
ATOM 3196 C C . LEU A 1 390 ? 24.209 10.996 17.631 1.00 29.53 390 LEU A C 1
ATOM 3198 O O . LEU A 1 390 ? 24.922 11.452 16.736 1.00 29.53 390 LEU A O 1
ATOM 3202 N N . GLN A 1 391 ? 24.427 11.269 18.919 1.00 28.89 391 GLN A N 1
ATOM 3203 C CA . GLN A 1 391 ? 25.626 11.979 19.350 1.00 28.89 391 GLN A CA 1
ATOM 3204 C C . GLN A 1 391 ? 26.862 11.104 19.089 1.00 28.89 391 GLN A C 1
ATOM 3206 O O . GLN A 1 391 ? 26.855 9.919 19.435 1.00 28.89 391 GLN A O 1
ATOM 3211 N N . PRO A 1 392 ? 27.949 11.657 18.522 1.00 28.77 392 PRO A N 1
ATOM 3212 C CA . PRO A 1 392 ? 29.182 10.907 18.347 1.00 28.77 392 PRO A CA 1
ATOM 3213 C C . PRO A 1 392 ? 29.792 10.582 19.715 1.00 28.77 392 PRO A C 1
ATOM 3215 O O . PRO A 1 392 ? 30.086 11.478 20.511 1.00 28.77 392 PRO A O 1
ATOM 3218 N N . VAL A 1 393 ? 30.015 9.291 19.974 1.00 29.55 393 VAL A N 1
ATOM 3219 C CA . VAL A 1 393 ? 30.661 8.802 21.198 1.00 29.55 393 VAL A CA 1
ATOM 3220 C C . VAL A 1 393 ? 32.076 9.380 21.290 1.00 29.55 393 VAL A C 1
ATOM 3222 O O . VAL A 1 393 ? 32.994 8.952 20.589 1.00 29.55 393 VAL A O 1
ATOM 3225 N N . ARG A 1 394 ? 32.270 10.365 22.173 1.00 27.33 394 ARG A N 1
ATOM 3226 C CA . ARG A 1 394 ? 33.600 10.894 22.492 1.00 27.33 394 ARG A CA 1
ATOM 3227 C C . ARG A 1 394 ? 34.379 9.867 23.309 1.00 27.33 394 ARG A C 1
ATOM 3229 O O . ARG A 1 394 ? 33.998 9.542 24.430 1.00 27.33 394 ARG A O 1
ATOM 3236 N N . ALA A 1 395 ? 35.519 9.427 22.783 1.00 33.81 395 ALA A N 1
ATOM 3237 C CA . ALA A 1 395 ? 36.494 8.647 23.535 1.00 33.81 395 ALA A CA 1
ATOM 3238 C C . ALA A 1 395 ? 37.118 9.505 24.658 1.00 33.81 395 ALA A C 1
ATOM 3240 O O . ALA A 1 395 ? 38.025 10.303 24.420 1.00 33.81 395 ALA A O 1
ATOM 3241 N N . GLY A 1 396 ? 36.615 9.354 25.886 1.00 27.81 396 GLY A N 1
ATOM 3242 C CA . GLY A 1 396 ? 37.119 10.036 27.080 1.00 27.81 396 GLY A CA 1
ATOM 3243 C C . GLY A 1 396 ? 38.192 9.222 27.806 1.00 27.81 396 GLY A C 1
ATOM 3244 O O . GLY A 1 396 ? 37.913 8.144 28.324 1.00 27.81 396 GLY A O 1
ATOM 3245 N N . ARG A 1 397 ? 39.423 9.742 27.874 1.00 30.59 397 ARG A N 1
ATOM 3246 C CA . ARG A 1 397 ? 40.505 9.179 28.699 1.00 30.59 397 ARG A CA 1
ATOM 3247 C C . ARG A 1 397 ? 40.441 9.714 30.139 1.00 30.59 397 ARG A C 1
ATOM 3249 O O . ARG A 1 397 ? 40.526 10.921 30.315 1.00 30.59 397 ARG A O 1
ATOM 3256 N N . GLY A 1 398 ? 40.532 8.811 31.119 1.00 27.89 398 GLY A N 1
ATOM 3257 C CA . GLY A 1 398 ? 41.434 8.964 32.275 1.00 27.89 398 GLY A CA 1
ATOM 3258 C C . GLY A 1 398 ? 40.937 9.640 33.570 1.00 27.89 398 GLY A C 1
ATOM 3259 O O . GLY A 1 398 ? 40.270 10.663 33.538 1.00 27.89 398 GLY A O 1
ATOM 3260 N N . ALA A 1 399 ? 41.439 9.088 34.691 1.00 29.91 399 ALA A N 1
ATOM 3261 C CA . ALA A 1 399 ? 41.365 9.541 36.096 1.00 29.91 399 ALA A CA 1
ATOM 3262 C C . ALA A 1 399 ? 39.976 9.497 36.790 1.00 29.91 399 ALA A C 1
ATOM 3264 O O . ALA A 1 399 ? 38.961 9.796 36.181 1.00 29.91 399 ALA A O 1
ATOM 3265 N N . GLY A 1 400 ? 39.863 9.144 38.080 1.00 27.66 400 GLY A N 1
ATOM 3266 C CA . GLY A 1 400 ? 40.876 8.678 39.045 1.00 27.66 400 GLY A CA 1
ATOM 3267 C C . GLY A 1 400 ? 40.317 8.575 40.484 1.00 27.66 400 GLY A C 1
ATOM 3268 O O . GLY A 1 400 ? 39.261 9.130 40.759 1.00 27.66 400 GLY A O 1
ATOM 3269 N N . HIS A 1 401 ? 41.061 7.913 41.390 1.00 29.69 401 HIS A N 1
ATOM 3270 C CA . HIS A 1 401 ? 40.715 7.572 42.797 1.00 29.69 401 HIS A CA 1
ATOM 3271 C C . HIS A 1 401 ? 39.632 6.478 42.987 1.00 29.69 401 HIS A C 1
ATOM 3273 O O . HIS A 1 401 ? 38.662 6.422 42.250 1.00 29.69 401 HIS A O 1
ATOM 3279 N N . GLY A 1 402 ? 39.717 5.572 43.973 1.00 27.02 402 GLY A N 1
ATOM 3280 C CA . GLY A 1 402 ? 40.806 5.282 44.921 1.00 27.02 402 GLY A CA 1
ATOM 3281 C C . GLY A 1 402 ? 40.319 4.451 46.126 1.00 27.02 402 GLY A C 1
ATOM 3282 O O . GLY A 1 402 ? 39.360 4.838 46.780 1.00 27.02 402 GLY A O 1
ATOM 3283 N N . GLY A 1 403 ? 40.975 3.330 46.449 1.00 26.62 403 GLY A N 1
ATOM 3284 C CA . GLY A 1 403 ? 40.613 2.447 47.575 1.00 26.62 403 GLY A CA 1
ATOM 3285 C C . GLY A 1 403 ? 41.625 1.306 47.739 1.00 26.62 403 GLY A C 1
ATOM 3286 O O . GLY A 1 403 ? 42.212 0.879 46.748 1.00 26.62 403 GLY A O 1
ATOM 3287 N N . ARG A 1 404 ? 41.923 0.880 48.976 1.00 29.11 404 ARG A N 1
ATOM 3288 C CA . ARG A 1 404 ? 43.149 0.118 49.304 1.00 29.11 404 ARG A CA 1
ATOM 3289 C C . ARG A 1 404 ? 42.952 -1.390 49.512 1.00 29.11 404 ARG A C 1
ATOM 3291 O O . ARG A 1 404 ? 41.891 -1.863 49.894 1.00 29.11 404 ARG A O 1
ATOM 3298 N N . SER A 1 405 ? 44.052 -2.106 49.298 1.00 27.42 405 SER A N 1
ATOM 3299 C CA . SER A 1 405 ? 44.261 -3.553 49.410 1.00 27.42 405 SER A CA 1
ATOM 3300 C C . SER A 1 405 ? 44.481 -4.077 50.837 1.00 27.42 405 SER A C 1
ATOM 3302 O O . SER A 1 405 ? 45.183 -3.432 51.614 1.00 27.42 405 SER A O 1
ATOM 3304 N N . HIS A 1 406 ? 44.098 -5.334 51.084 1.00 31.34 406 HIS A N 1
ATOM 3305 C CA . HIS A 1 406 ? 44.826 -6.252 51.976 1.00 31.34 406 HIS A CA 1
ATOM 3306 C C . HIS A 1 406 ? 45.009 -7.624 51.298 1.00 31.34 406 HIS A C 1
ATOM 3308 O O . HIS A 1 406 ? 44.209 -8.009 50.449 1.00 31.34 406 HIS A O 1
ATOM 3314 N N . GLY A 1 407 ? 46.122 -8.299 51.612 1.00 27.66 407 GLY A N 1
ATOM 3315 C CA . GLY A 1 407 ? 46.631 -9.484 50.904 1.00 27.66 407 GLY A CA 1
ATOM 3316 C C . GLY A 1 407 ? 46.298 -10.853 51.535 1.00 27.66 407 GLY A C 1
ATOM 3317 O O . GLY A 1 407 ? 45.534 -10.912 52.494 1.00 27.66 407 GLY A O 1
ATOM 3318 N N . PRO A 1 408 ? 46.862 -11.951 50.983 1.00 49.75 408 PRO A N 1
ATOM 3319 C CA . PRO A 1 408 ? 46.289 -13.306 51.050 1.00 49.75 408 PRO A CA 1
ATOM 3320 C C . PRO A 1 408 ? 47.050 -14.278 51.981 1.00 49.75 408 PRO A C 1
ATOM 3322 O O . PRO A 1 408 ? 48.034 -13.898 52.617 1.00 49.75 408 PRO A O 1
ATOM 3325 N N . PRO A 1 409 ? 46.689 -15.577 51.951 1.00 39.66 409 PRO A N 1
ATOM 3326 C CA . PRO A 1 409 ? 47.709 -16.626 51.814 1.00 39.66 409 PRO A CA 1
ATOM 3327 C C . PRO A 1 409 ? 47.428 -17.658 50.691 1.00 39.66 409 PRO A C 1
ATOM 3329 O O . PRO A 1 409 ? 46.415 -17.602 50.000 1.00 39.66 409 PRO A O 1
ATOM 3332 N N . ARG A 1 410 ? 48.398 -18.561 50.470 1.00 30.12 410 ARG A N 1
ATOM 3333 C CA . ARG A 1 410 ? 48.537 -19.501 49.330 1.00 30.12 410 ARG A CA 1
ATOM 3334 C C . ARG A 1 410 ? 48.125 -20.951 49.671 1.00 30.12 410 ARG A C 1
ATOM 3336 O O . ARG A 1 410 ? 48.234 -21.315 50.837 1.00 30.12 410 ARG A O 1
ATOM 3343 N N . ALA A 1 411 ? 47.886 -21.772 48.632 1.00 29.17 411 ALA A N 1
ATOM 3344 C CA . ALA A 1 411 ? 48.553 -23.070 48.333 1.00 29.17 411 ALA A CA 1
ATOM 3345 C C . ALA A 1 411 ? 47.634 -24.238 47.872 1.00 29.17 411 ALA A C 1
ATOM 3347 O O . ALA A 1 411 ? 46.590 -24.501 48.459 1.00 29.17 411 ALA A O 1
ATOM 3348 N N . ASP A 1 412 ? 48.101 -24.925 46.820 1.00 32.31 412 ASP A N 1
ATOM 3349 C CA . ASP A 1 412 ? 47.598 -26.120 46.093 1.00 32.31 412 ASP A CA 1
ATOM 3350 C C . ASP A 1 412 ? 47.736 -27.455 46.907 1.00 32.31 412 ASP A C 1
ATOM 3352 O O . ASP A 1 412 ? 48.304 -27.364 48.001 1.00 32.31 412 ASP A O 1
ATOM 3356 N N . PRO A 1 413 ? 47.327 -28.691 46.455 1.00 39.78 413 PRO A N 1
ATOM 3357 C CA . PRO A 1 413 ? 47.153 -29.148 45.052 1.00 39.78 413 PRO A CA 1
ATOM 3358 C C . PRO A 1 413 ? 46.100 -30.250 44.677 1.00 39.78 413 PRO A C 1
ATOM 3360 O O . PRO A 1 413 ? 45.426 -30.851 45.507 1.00 39.78 413 PRO A O 1
ATOM 3363 N N . VAL A 1 414 ? 46.031 -30.533 43.360 1.00 35.62 414 VAL A N 1
ATOM 3364 C CA . VAL A 1 414 ? 45.464 -31.719 42.631 1.00 35.62 414 VAL A CA 1
ATOM 3365 C C . VAL A 1 414 ? 46.488 -32.894 42.561 1.00 35.62 414 VAL A C 1
ATOM 3367 O O . VAL A 1 414 ? 47.610 -32.641 43.005 1.00 35.62 414 VAL A O 1
ATOM 3370 N N . PRO A 1 415 ? 46.247 -34.137 42.019 1.00 47.53 415 PRO A N 1
ATOM 3371 C CA . PRO A 1 415 ? 45.268 -34.652 41.009 1.00 47.53 415 PRO A CA 1
ATOM 3372 C C . PRO A 1 415 ? 44.635 -36.033 41.437 1.00 47.53 415 PRO A C 1
ATOM 3374 O O . PRO A 1 415 ? 44.480 -36.189 42.646 1.00 47.53 415 PRO A O 1
ATOM 3377 N N . PRO A 1 416 ? 44.315 -37.079 40.602 1.00 45.66 416 PRO A N 1
ATOM 3378 C CA . PRO A 1 416 ? 44.095 -37.232 39.139 1.00 45.66 416 PRO A CA 1
ATOM 3379 C C . PRO A 1 416 ? 42.818 -38.037 38.709 1.00 45.66 416 PRO A C 1
ATOM 3381 O O . PRO A 1 416 ? 42.086 -38.572 39.534 1.00 45.66 416 PRO A O 1
ATOM 3384 N N . GLY A 1 417 ? 42.575 -38.167 37.389 1.00 29.97 417 GLY A N 1
ATOM 3385 C CA . GLY A 1 417 ? 41.537 -39.040 36.776 1.00 29.97 417 GLY A CA 1
ATOM 3386 C C . GLY A 1 417 ? 42.050 -40.408 36.263 1.00 29.97 417 GLY A C 1
ATOM 3387 O O . GLY A 1 417 ? 43.211 -40.745 36.496 1.00 29.97 417 GLY A O 1
ATOM 3388 N N . PRO A 1 418 ? 41.218 -41.199 35.546 1.00 39.06 418 PRO A N 1
ATOM 3389 C CA . PRO A 1 418 ? 41.443 -41.484 34.103 1.00 39.06 418 PRO A CA 1
ATOM 3390 C C . PRO A 1 418 ? 40.127 -41.462 33.270 1.00 39.06 418 PRO A C 1
ATOM 3392 O O . PRO A 1 418 ? 39.059 -41.719 33.806 1.00 39.06 418 PRO A O 1
ATOM 3395 N N . ARG A 1 419 ? 40.053 -40.990 32.011 1.00 31.23 419 ARG A N 1
ATOM 3396 C CA . ARG A 1 419 ? 40.638 -41.413 30.706 1.00 31.23 419 ARG A CA 1
ATOM 3397 C C . ARG A 1 419 ? 40.001 -42.646 30.022 1.00 31.23 419 ARG A C 1
ATOM 3399 O O . ARG A 1 419 ? 40.252 -43.767 30.440 1.00 31.23 419 ARG A O 1
ATOM 3406 N N . GLY A 1 420 ? 39.413 -42.383 28.839 1.00 28.25 420 GLY A N 1
ATOM 3407 C CA . GLY A 1 420 ? 39.256 -43.301 27.687 1.00 28.25 420 GLY A CA 1
ATOM 3408 C C . GLY A 1 420 ? 38.052 -44.254 27.729 1.00 28.25 420 GLY A C 1
ATOM 3409 O O . GLY A 1 420 ? 37.531 -44.503 28.806 1.00 28.25 420 GLY A O 1
ATOM 3410 N N . THR A 1 421 ? 37.546 -44.825 26.625 1.00 29.38 421 THR A N 1
ATOM 3411 C CA . THR A 1 421 ? 37.614 -44.592 25.145 1.00 29.38 421 THR A CA 1
ATOM 3412 C C . THR A 1 421 ? 36.315 -45.209 24.545 1.00 29.38 421 THR A C 1
ATOM 3414 O O . THR A 1 421 ? 35.554 -45.805 25.299 1.00 29.38 421 THR A O 1
ATOM 3417 N N . GLY A 1 422 ? 35.904 -45.152 23.267 1.00 26.58 422 GLY A N 1
ATOM 3418 C CA . GLY A 1 422 ? 36.366 -44.624 21.971 1.00 26.58 422 GLY A CA 1
ATOM 3419 C C . GLY A 1 422 ? 35.642 -45.396 20.830 1.00 26.58 422 GLY A C 1
ATOM 3420 O O . GLY A 1 422 ? 35.237 -46.525 21.063 1.00 26.58 422 GLY A O 1
ATOM 3421 N N . THR A 1 423 ? 35.531 -44.803 19.627 1.00 29.14 423 THR A N 1
ATOM 3422 C CA . THR A 1 423 ? 35.104 -45.397 18.318 1.00 29.14 423 THR A CA 1
ATOM 3423 C C . THR A 1 423 ? 33.647 -45.893 18.105 1.00 29.14 423 THR A C 1
ATOM 3425 O O . THR A 1 423 ? 32.985 -46.388 19.005 1.00 29.14 423 THR A O 1
ATOM 3428 N N . GLY A 1 424 ? 33.156 -45.777 16.851 1.00 25.83 424 GLY A N 1
ATOM 3429 C CA . GLY A 1 424 ? 31.951 -46.475 16.347 1.00 25.83 424 GLY A CA 1
ATOM 3430 C C . GLY A 1 424 ? 30.921 -45.615 15.584 1.00 25.83 424 GLY A C 1
ATOM 3431 O O . GLY A 1 424 ? 30.092 -44.950 16.194 1.00 25.83 424 GLY A O 1
ATOM 3432 N N . ARG A 1 425 ? 30.918 -45.672 14.241 1.00 27.78 425 ARG A N 1
ATOM 3433 C CA . ARG A 1 425 ? 29.858 -45.134 13.344 1.00 27.78 425 ARG A CA 1
ATOM 3434 C C . ARG A 1 425 ? 29.283 -46.299 12.492 1.00 27.78 425 ARG A C 1
ATOM 3436 O O . ARG A 1 425 ? 29.830 -47.395 12.551 1.00 27.78 425 ARG A O 1
ATOM 3443 N N . PRO A 1 426 ? 28.222 -46.074 11.698 1.00 43.59 426 PRO A N 1
ATOM 3444 C CA . PRO A 1 426 ? 26.858 -46.592 11.873 1.00 43.59 426 PRO A CA 1
ATOM 3445 C C . PRO A 1 426 ? 26.570 -47.933 11.143 1.00 43.59 426 PRO A C 1
ATOM 3447 O O . PRO A 1 426 ? 27.404 -48.393 10.366 1.00 43.59 426 PRO A O 1
ATOM 3450 N N . PRO A 1 427 ? 25.350 -48.497 11.257 1.00 33.44 427 PRO A N 1
ATOM 3451 C CA . PRO A 1 427 ? 24.834 -49.501 10.322 1.00 33.44 427 PRO A CA 1
ATOM 3452 C C . PRO A 1 427 ? 23.744 -48.966 9.366 1.00 33.44 427 PRO A C 1
ATOM 3454 O O . PRO A 1 427 ? 23.086 -47.957 9.625 1.00 33.44 427 PRO A O 1
ATOM 3457 N N . ARG A 1 428 ? 23.538 -49.684 8.252 1.00 28.95 428 ARG A N 1
ATOM 3458 C CA . ARG A 1 428 ? 22.536 -49.432 7.198 1.00 28.95 428 ARG A CA 1
ATOM 3459 C C . ARG A 1 428 ? 21.780 -50.741 6.892 1.00 28.95 428 ARG A C 1
ATOM 3461 O O . ARG A 1 428 ? 22.441 -51.751 6.707 1.00 28.95 428 ARG A O 1
ATOM 3468 N N . ALA A 1 429 ? 20.458 -50.642 6.707 1.00 27.95 429 ALA A N 1
ATOM 3469 C CA . ALA A 1 429 ? 19.580 -51.474 5.853 1.00 27.95 429 ALA A CA 1
ATOM 3470 C C . ALA A 1 429 ? 19.353 -52.995 6.110 1.00 27.95 429 ALA A C 1
ATOM 3472 O O . ALA A 1 429 ? 20.256 -53.744 6.457 1.00 27.95 429 ALA A O 1
ATOM 3473 N N . GLY A 1 430 ? 18.118 -53.432 5.785 1.00 24.58 430 GLY A N 1
ATOM 3474 C CA . GLY A 1 430 ? 17.625 -54.826 5.714 1.00 24.58 430 GLY A CA 1
ATOM 3475 C C . GLY A 1 430 ? 16.635 -55.189 6.842 1.00 24.58 430 GLY A C 1
ATOM 3476 O O . GLY A 1 430 ? 16.969 -54.991 8.001 1.00 24.58 430 GLY A O 1
ATOM 3477 N N . GLY A 1 431 ? 15.410 -55.700 6.632 1.00 23.05 431 GLY A N 1
ATOM 3478 C CA . GLY A 1 431 ? 14.632 -55.988 5.410 1.00 23.05 431 GLY A CA 1
ATOM 3479 C C . GLY A 1 431 ? 14.026 -57.408 5.415 1.00 23.05 431 GLY A C 1
ATOM 3480 O O . GLY A 1 431 ? 14.810 -58.344 5.472 1.00 23.05 431 GLY A O 1
ATOM 3481 N N . LEU A 1 432 ? 12.681 -57.543 5.368 1.00 24.98 432 LEU A N 1
ATOM 3482 C CA . LEU A 1 432 ? 11.806 -58.717 5.040 1.00 24.98 432 LEU A CA 1
ATOM 3483 C C . LEU A 1 432 ? 10.365 -58.378 5.546 1.00 24.98 432 LEU A C 1
ATOM 3485 O O . LEU A 1 432 ? 10.225 -58.058 6.719 1.00 24.98 432 LEU A O 1
ATOM 3489 N N . VAL A 1 433 ? 9.319 -58.144 4.729 1.00 25.62 433 VAL A N 1
ATOM 3490 C CA . VAL A 1 433 ? 8.492 -59.028 3.852 1.00 25.62 433 VAL A CA 1
ATOM 3491 C C . VAL A 1 433 ? 7.367 -59.796 4.582 1.00 25.62 433 VAL A C 1
ATOM 3493 O O . VAL A 1 433 ? 7.671 -60.726 5.320 1.00 25.62 433 VAL A O 1
ATOM 3496 N N . ALA A 1 434 ? 6.088 -59.465 4.289 1.00 25.36 434 ALA A N 1
ATOM 3497 C CA . ALA A 1 434 ? 4.999 -60.388 3.865 1.00 25.36 434 ALA A CA 1
ATOM 3498 C C . ALA A 1 434 ? 3.582 -59.735 3.860 1.00 25.36 434 ALA A C 1
ATOM 3500 O O . ALA A 1 434 ? 3.230 -59.036 4.803 1.00 25.36 434 ALA A O 1
ATOM 3501 N N . GLY A 1 435 ? 2.754 -60.054 2.844 1.00 24.58 435 GLY A N 1
ATOM 3502 C CA . GLY A 1 435 ? 1.320 -59.685 2.705 1.00 24.58 435 GLY A CA 1
ATOM 3503 C C . GLY A 1 435 ? 1.079 -58.319 2.031 1.00 24.58 435 GLY A C 1
ATOM 3504 O O . GLY A 1 435 ? 1.589 -57.317 2.509 1.00 24.58 435 GLY A O 1
ATOM 3505 N N . GLY A 1 436 ? 0.367 -58.163 0.905 1.00 23.33 436 GLY A N 1
ATOM 3506 C CA . GLY A 1 436 ? -0.698 -58.977 0.289 1.00 23.33 436 GLY A CA 1
ATOM 3507 C C . GLY A 1 436 ? -2.064 -58.312 0.565 1.00 23.33 436 GLY A C 1
ATOM 3508 O O . GLY A 1 436 ? -2.367 -58.085 1.727 1.00 23.33 436 GLY A O 1
ATOM 3509 N N . ALA A 1 437 ? -2.920 -57.953 -0.400 1.00 25.08 437 ALA A N 1
ATOM 3510 C CA . ALA A 1 437 ? -2.987 -58.317 -1.821 1.00 25.08 437 ALA A CA 1
ATOM 3511 C C . ALA A 1 437 ? -3.547 -57.178 -2.713 1.00 25.08 437 ALA A C 1
ATOM 3513 O O . ALA A 1 437 ? -4.064 -56.177 -2.221 1.00 25.08 437 ALA A O 1
ATOM 3514 N N . GLU A 1 438 ? -3.441 -57.358 -4.031 1.00 23.69 438 GLU A N 1
ATOM 3515 C CA . GLU A 1 438 ? -3.956 -56.466 -5.081 1.00 23.69 438 GLU A CA 1
ATOM 3516 C C . GLU A 1 438 ? -5.477 -56.609 -5.290 1.00 23.69 438 GLU A C 1
ATOM 3518 O O . GLU A 1 438 ? -6.045 -57.672 -5.032 1.00 23.69 438 GLU A O 1
ATOM 3523 N N . CYS A 1 439 ? -6.121 -55.589 -5.875 1.00 25.25 439 CYS A N 1
ATOM 3524 C CA . CYS A 1 439 ? -7.330 -55.758 -6.696 1.00 25.25 439 CYS A CA 1
ATOM 3525 C C . CYS A 1 439 ? -7.433 -54.670 -7.796 1.00 25.25 439 CYS A C 1
ATOM 3527 O O . CYS A 1 439 ? -6.825 -53.608 -7.643 1.00 25.25 439 CYS A O 1
ATOM 3529 N N . PRO A 1 440 ? -8.136 -54.932 -8.922 1.00 30.58 440 PRO A N 1
ATOM 3530 C CA . PRO A 1 440 ? -7.797 -54.355 -10.232 1.00 30.58 440 PRO A CA 1
ATOM 3531 C C . PRO A 1 440 ? -8.874 -53.391 -10.806 1.00 30.58 440 PRO A C 1
ATOM 3533 O O . PRO A 1 440 ? -9.891 -53.153 -10.152 1.00 30.58 440 PRO A O 1
ATOM 3536 N N . PRO A 1 441 ? -8.679 -52.805 -12.012 1.00 37.16 441 PRO A N 1
ATOM 3537 C CA . PRO A 1 441 ? -9.527 -51.724 -12.527 1.00 37.16 441 PRO A CA 1
ATOM 3538 C C . PRO A 1 441 ? -10.587 -52.148 -13.567 1.00 37.16 441 PRO A C 1
ATOM 3540 O O . PRO A 1 441 ? -10.393 -53.095 -14.324 1.00 37.16 441 PRO A O 1
ATOM 3543 N N . GLY A 1 442 ? -11.627 -51.313 -13.707 1.00 25.08 442 GLY A N 1
ATOM 3544 C CA . GLY A 1 442 ? -12.457 -51.187 -14.918 1.00 25.08 442 GLY A CA 1
ATOM 3545 C C . GLY A 1 442 ? -13.729 -52.051 -14.989 1.00 25.08 442 GLY A C 1
ATOM 3546 O O . GLY A 1 442 ? -13.702 -53.248 -14.738 1.00 25.08 442 GLY A O 1
ATOM 3547 N N . GLY A 1 443 ? -14.849 -51.445 -15.404 1.00 22.70 443 GLY A N 1
ATOM 3548 C CA . GLY A 1 443 ? -16.112 -52.148 -15.681 1.00 22.70 443 GLY A CA 1
ATOM 3549 C C . GLY A 1 443 ? -17.305 -51.195 -15.827 1.00 22.70 443 GLY A C 1
ATOM 3550 O O . GLY A 1 443 ? -17.473 -50.296 -15.010 1.00 22.70 443 GLY A O 1
ATOM 3551 N N . ALA A 1 444 ? -18.097 -51.353 -16.890 1.00 23.19 444 ALA A N 1
ATOM 3552 C CA . ALA A 1 444 ? -19.196 -50.453 -17.269 1.00 23.19 444 ALA A CA 1
ATOM 3553 C C . ALA A 1 444 ? -20.584 -50.898 -16.741 1.00 23.19 444 ALA A C 1
ATOM 3555 O O . ALA A 1 444 ? -20.692 -51.918 -16.066 1.00 23.19 444 ALA A O 1
ATOM 3556 N N . CYS A 1 445 ? -21.630 -50.170 -17.178 1.00 23.28 445 CYS A N 1
ATOM 3557 C CA . CYS A 1 445 ? -23.076 -50.470 -17.072 1.00 23.28 445 CYS A CA 1
ATOM 3558 C C . CYS A 1 445 ? -23.751 -50.181 -15.708 1.00 23.28 445 CYS A C 1
ATOM 3560 O O . CYS A 1 445 ? -23.115 -50.270 -14.669 1.00 23.28 445 CYS A O 1
ATOM 3562 N N . ALA A 1 446 ? -25.054 -49.869 -15.619 1.00 23.97 446 ALA A N 1
ATOM 3563 C CA . ALA A 1 446 ? -26.028 -49.296 -16.570 1.00 23.97 446 ALA A CA 1
ATOM 3564 C C . ALA A 1 446 ? -27.319 -48.895 -15.798 1.00 23.97 446 ALA A C 1
ATOM 3566 O O . ALA A 1 446 ? -27.555 -49.400 -14.709 1.00 23.97 446 ALA A O 1
ATOM 3567 N N . GLU A 1 447 ? -28.148 -48.020 -16.386 1.00 24.88 447 GLU A N 1
ATOM 3568 C CA . GLU A 1 447 ? -29.611 -47.880 -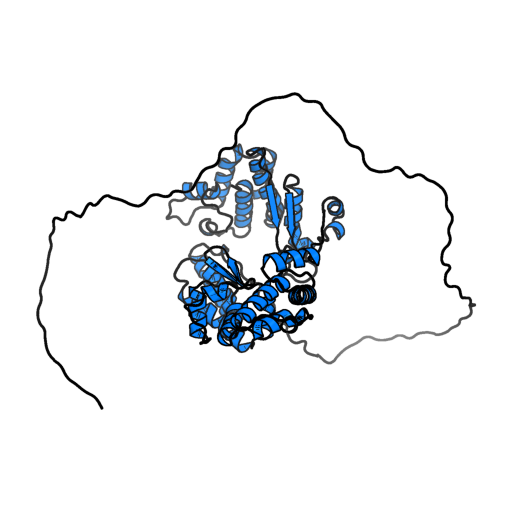16.168 1.00 24.88 447 GLU A CA 1
ATOM 3569 C C . GLU A 1 447 ? -30.222 -47.899 -14.738 1.00 24.88 447 GLU A C 1
ATOM 3571 O O . GLU A 1 447 ? -30.469 -48.961 -14.174 1.00 24.88 447 GLU A O 1
ATOM 3576 N N . HIS A 1 448 ? -30.751 -46.753 -14.272 1.00 25.78 448 HIS A N 1
ATOM 3577 C CA . HIS A 1 448 ? -32.214 -46.507 -14.310 1.00 25.78 448 HIS A CA 1
ATOM 3578 C C . HIS A 1 448 ? -32.611 -45.054 -13.956 1.00 25.78 448 HIS A C 1
ATOM 3580 O O . HIS A 1 448 ? -32.122 -44.455 -13.003 1.00 25.78 448 HIS A O 1
ATOM 3586 N N . LEU A 1 449 ? -33.542 -44.505 -14.742 1.00 25.62 449 LEU A N 1
ATOM 3587 C CA . LEU A 1 449 ? -34.270 -43.236 -14.541 1.00 25.62 449 LEU A CA 1
ATOM 3588 C C . LEU A 1 449 ? -35.591 -43.519 -13.779 1.00 25.62 449 LEU A C 1
ATOM 3590 O O . LEU A 1 449 ? -36.077 -44.647 -13.886 1.00 25.62 449 LEU A O 1
ATOM 3594 N N . PRO A 1 450 ? -36.200 -42.560 -13.034 1.00 32.84 450 PRO A N 1
ATOM 3595 C CA . PRO A 1 450 ? -36.895 -41.392 -13.621 1.00 32.84 450 PRO A CA 1
ATOM 3596 C C . PRO A 1 450 ? -36.806 -40.075 -12.799 1.00 32.84 450 PRO A C 1
ATOM 3598 O O . PRO A 1 450 ? -36.444 -40.077 -11.633 1.00 32.84 450 PRO A O 1
ATOM 3601 N N . GLY A 1 451 ? -37.170 -38.896 -13.321 1.00 24.28 451 GLY A N 1
ATOM 3602 C CA . GLY A 1 451 ? -37.552 -38.547 -14.694 1.00 24.28 451 GLY A CA 1
ATOM 3603 C C . GLY A 1 451 ? -38.242 -37.170 -14.808 1.00 24.28 451 GLY A C 1
ATOM 3604 O O . GLY A 1 451 ? -39.022 -36.784 -13.945 1.00 24.28 451 GLY A O 1
ATOM 3605 N N . GLY A 1 452 ? -38.024 -36.471 -15.932 1.00 24.84 452 GLY A N 1
ATOM 3606 C CA . GLY A 1 452 ? -38.765 -35.260 -16.335 1.00 24.84 452 GLY A CA 1
ATOM 3607 C C . GLY A 1 452 ? -38.226 -33.920 -15.794 1.00 24.84 452 GLY A C 1
ATOM 3608 O O . GLY A 1 452 ? -37.705 -33.860 -14.694 1.00 24.84 452 GLY A O 1
ATOM 3609 N N . ARG A 1 453 ? -38.338 -32.788 -16.506 1.00 26.00 453 ARG A N 1
ATOM 3610 C CA . ARG A 1 453 ? -38.897 -32.506 -17.849 1.00 26.00 453 ARG A CA 1
ATOM 3611 C C . ARG A 1 453 ? -38.311 -31.184 -18.389 1.00 26.00 453 ARG A C 1
ATOM 3613 O O . ARG A 1 453 ? -38.371 -30.209 -17.663 1.00 26.00 453 ARG A O 1
ATOM 3620 N N . ARG A 1 454 ? -37.976 -31.149 -19.694 1.00 27.31 454 ARG A N 1
ATOM 3621 C CA . ARG A 1 454 ? -38.015 -29.989 -20.638 1.00 27.31 454 ARG A CA 1
ATOM 3622 C C . ARG A 1 454 ? -37.205 -28.714 -20.263 1.00 27.31 454 ARG A C 1
ATOM 3624 O O . ARG A 1 454 ? -37.379 -28.161 -19.196 1.00 27.31 454 ARG A O 1
ATOM 3631 N N . GLY A 1 455 ? -36.420 -28.097 -21.150 1.00 26.56 455 GLY A N 1
ATOM 3632 C CA . GLY A 1 455 ? -36.068 -28.437 -22.532 1.00 26.56 455 GLY A CA 1
ATOM 3633 C C . GLY A 1 455 ? -35.553 -27.224 -23.330 1.00 26.56 455 GLY A C 1
ATOM 3634 O O . GLY A 1 455 ? -35.757 -26.087 -22.927 1.00 26.56 455 GLY A O 1
ATOM 3635 N N . ALA A 1 456 ? -34.963 -27.504 -24.498 1.00 27.27 456 ALA A N 1
ATOM 3636 C CA . ALA A 1 456 ? -34.678 -26.578 -25.606 1.00 27.27 456 ALA A CA 1
ATOM 3637 C C . ALA A 1 456 ? -33.760 -25.360 -25.343 1.00 27.27 456 ALA A C 1
ATOM 3639 O O . ALA A 1 456 ? -34.213 -24.251 -25.069 1.00 27.27 456 ALA A O 1
ATOM 3640 N N . ALA A 1 457 ? -32.471 -25.532 -25.652 1.00 26.20 457 ALA A N 1
ATOM 3641 C CA . ALA A 1 457 ? -31.657 -24.431 -26.163 1.00 26.20 457 ALA A CA 1
ATOM 3642 C C . ALA A 1 457 ? -32.175 -23.977 -27.544 1.00 26.20 457 ALA A C 1
ATOM 3644 O O . ALA A 1 457 ? -32.595 -24.812 -28.354 1.00 26.20 457 ALA A O 1
ATOM 3645 N N . ARG A 1 458 ? -32.085 -22.676 -27.852 1.00 27.55 458 ARG A N 1
ATOM 3646 C CA . ARG A 1 458 ? -32.115 -22.178 -29.234 1.00 27.55 458 ARG A CA 1
ATOM 3647 C C . ARG A 1 458 ? -31.140 -21.025 -29.453 1.00 27.55 458 ARG A C 1
ATOM 3649 O O . ARG A 1 458 ? -31.008 -20.127 -28.634 1.00 27.55 458 ARG A O 1
ATOM 3656 N N . ASP A 1 459 ? -30.511 -21.135 -30.611 1.00 28.20 459 ASP A N 1
ATOM 3657 C CA . ASP A 1 459 ? -29.548 -20.261 -31.271 1.00 28.20 459 ASP A CA 1
ATOM 3658 C C . ASP A 1 459 ? -30.162 -18.918 -31.758 1.00 28.20 459 ASP A C 1
ATOM 3660 O O . ASP A 1 459 ? -31.385 -18.737 -31.703 1.00 28.20 459 ASP A O 1
ATOM 3664 N N . ARG A 1 460 ? -29.307 -18.052 -32.337 1.00 28.05 460 ARG A N 1
ATOM 3665 C CA . ARG A 1 460 ? -29.473 -16.674 -32.867 1.00 28.05 460 ARG A CA 1
ATOM 3666 C C . ARG A 1 460 ? -29.066 -15.573 -31.875 1.00 28.05 460 ARG A C 1
ATOM 3668 O O . ARG A 1 460 ? -29.416 -15.621 -30.707 1.00 28.05 460 ARG A O 1
ATOM 3675 N N . GLY A 1 461 ? -28.415 -14.492 -32.307 1.00 25.67 461 GLY A N 1
ATOM 3676 C CA . GLY A 1 461 ? -27.942 -14.164 -33.657 1.00 25.67 461 GLY A CA 1
ATOM 3677 C C . GLY A 1 461 ? -27.627 -12.668 -33.793 1.00 25.67 461 GLY A C 1
ATOM 3678 O O . GLY A 1 461 ? -28.226 -11.837 -33.115 1.00 25.67 461 GLY A O 1
ATOM 3679 N N . ALA A 1 462 ? -26.689 -12.309 -34.670 1.00 29.34 462 ALA A N 1
ATOM 3680 C CA . ALA A 1 462 ? -26.251 -10.923 -34.840 1.00 29.34 462 ALA A CA 1
ATOM 3681 C C . ALA A 1 462 ? -27.320 -10.017 -35.486 1.00 29.34 462 ALA A C 1
ATOM 3683 O O . ALA A 1 462 ? -27.922 -10.399 -36.492 1.00 29.34 462 ALA A O 1
ATOM 3684 N N . ARG A 1 463 ? -27.473 -8.787 -34.963 1.00 28.48 463 ARG A N 1
ATOM 3685 C CA . ARG A 1 463 ? -27.863 -7.546 -35.677 1.00 28.48 463 ARG A CA 1
ATOM 3686 C C . ARG A 1 463 ? -27.901 -6.357 -34.707 1.00 28.48 463 ARG A C 1
ATOM 3688 O O . ARG A 1 463 ? -28.614 -6.400 -33.714 1.00 28.48 463 ARG A O 1
ATOM 3695 N N . GLY A 1 464 ? -27.208 -5.268 -35.039 1.00 26.42 464 GLY A N 1
ATOM 3696 C CA . GLY A 1 464 ? -27.535 -3.942 -34.496 1.00 26.42 464 GLY A CA 1
ATOM 3697 C C . GLY A 1 464 ? -28.596 -3.237 -35.354 1.00 26.42 464 GLY A C 1
ATOM 3698 O O . GLY A 1 464 ? -28.904 -3.703 -36.456 1.00 26.42 464 GLY A O 1
ATOM 3699 N N . PRO A 1 465 ? -29.112 -2.081 -34.905 1.00 35.47 465 PRO A N 1
ATOM 3700 C CA . PRO A 1 465 ? -29.537 -1.045 -35.846 1.00 35.47 465 PRO A CA 1
ATOM 3701 C C . PRO A 1 465 ? -28.992 0.363 -35.528 1.00 35.47 465 PRO A C 1
ATOM 3703 O O . PRO A 1 465 ? -28.409 0.633 -34.481 1.00 35.47 465 PRO A O 1
ATOM 3706 N N . ARG A 1 466 ? -29.150 1.258 -36.511 1.00 28.00 466 ARG A N 1
ATOM 3707 C CA . ARG A 1 466 ? -28.561 2.608 -36.587 1.00 28.00 466 ARG A CA 1
ATOM 3708 C C . ARG A 1 466 ? -29.405 3.704 -35.909 1.00 28.00 466 ARG A C 1
ATOM 3710 O O . ARG A 1 466 ? -30.582 3.527 -35.621 1.00 28.00 466 ARG A O 1
ATOM 3717 N N . LYS A 1 467 ? -28.771 4.875 -35.756 1.00 29.23 467 LYS A N 1
ATOM 3718 C CA . LYS A 1 467 ? -29.327 6.172 -35.318 1.00 29.23 467 LYS A CA 1
ATOM 3719 C C . LYS A 1 467 ? -30.492 6.696 -36.179 1.00 29.23 467 LYS A C 1
ATOM 3721 O O . LYS A 1 467 ? -30.486 6.527 -37.395 1.00 29.23 467 LYS A O 1
ATOM 3726 N N . GLY A 1 468 ? -31.330 7.529 -35.552 1.00 26.97 468 GLY A N 1
ATOM 3727 C CA . GLY A 1 468 ? -32.166 8.562 -36.186 1.00 26.97 468 GLY A CA 1
ATOM 3728 C C . GLY A 1 468 ? -33.557 8.668 -35.540 1.00 26.97 468 GLY A C 1
ATOM 3729 O O . GLY A 1 468 ? -34.167 7.648 -35.265 1.00 26.97 468 GLY A O 1
ATOM 3730 N N . ALA A 1 469 ? -34.140 9.837 -35.269 1.00 26.20 469 ALA A N 1
ATOM 3731 C CA . ALA A 1 469 ? -33.640 11.215 -35.271 1.00 26.20 469 ALA A CA 1
ATOM 3732 C C . ALA A 1 469 ? -34.628 12.100 -34.477 1.00 26.20 469 ALA A C 1
ATOM 3734 O O . ALA A 1 469 ? -35.819 11.793 -34.454 1.00 26.20 469 ALA A O 1
ATOM 3735 N N . ARG A 1 470 ? -34.191 13.237 -33.911 1.00 28.25 470 ARG A N 1
ATOM 3736 C CA . ARG A 1 470 ? -35.081 14.390 -33.642 1.00 28.25 470 ARG A CA 1
ATOM 3737 C C . ARG A 1 470 ? -34.290 15.693 -33.495 1.00 28.25 470 ARG A C 1
ATOM 3739 O O . ARG A 1 470 ? -33.579 15.898 -32.520 1.00 28.25 470 ARG A O 1
ATOM 3746 N N . ARG A 1 471 ? -34.444 16.583 -34.481 1.00 27.81 471 ARG A N 1
ATOM 3747 C CA . ARG A 1 471 ? -34.075 18.004 -34.382 1.00 27.81 471 ARG A CA 1
ATOM 3748 C C . ARG A 1 471 ? -35.067 18.725 -33.463 1.00 27.81 471 ARG A C 1
ATOM 3750 O O . ARG A 1 471 ? -36.268 18.538 -33.650 1.00 27.81 471 ARG A O 1
ATOM 3757 N N . ARG A 1 472 ? -34.589 19.665 -32.644 1.00 27.84 472 ARG A N 1
ATOM 3758 C CA . ARG A 1 472 ? -35.196 21.004 -32.502 1.00 27.84 472 ARG A CA 1
ATOM 3759 C C . ARG A 1 472 ? -34.082 22.042 -32.341 1.00 27.84 472 ARG A C 1
ATOM 3761 O O . ARG A 1 472 ? -33.106 21.791 -31.645 1.00 27.84 472 ARG A O 1
ATOM 3768 N N . GLN A 1 473 ? -34.223 23.155 -33.055 1.00 29.92 473 GLN A N 1
ATOM 3769 C CA . GLN A 1 473 ? -33.348 24.333 -33.005 1.00 29.92 473 GLN A CA 1
ATOM 3770 C C . GLN A 1 473 ? -33.976 25.405 -32.084 1.00 29.92 473 GLN A C 1
ATOM 3772 O O . GLN A 1 473 ? -35.118 25.215 -31.653 1.00 29.92 473 GLN A O 1
ATOM 3777 N N . PRO A 1 474 ? -33.239 26.469 -31.713 1.00 41.00 474 PRO A N 1
ATOM 3778 C CA . PRO A 1 474 ? -33.583 27.318 -30.573 1.00 41.00 474 PRO A CA 1
ATOM 3779 C C . PRO A 1 474 ? -34.609 28.408 -30.908 1.00 41.00 474 PRO A C 1
ATOM 3781 O O . PRO A 1 474 ? -34.816 28.752 -32.070 1.00 41.00 474 PRO A O 1
ATOM 3784 N N . ALA A 1 475 ? -35.174 29.004 -29.858 1.00 27.83 475 ALA A N 1
ATOM 3785 C CA . ALA A 1 475 ? -35.865 30.285 -29.915 1.00 27.83 475 ALA A CA 1
ATOM 3786 C C . ALA A 1 475 ? -35.163 31.271 -28.972 1.00 27.83 475 ALA A C 1
ATOM 3788 O O . ALA A 1 475 ? -34.896 30.944 -27.816 1.00 27.83 475 ALA A O 1
ATOM 3789 N N . ALA A 1 476 ? -34.866 32.462 -29.481 1.00 29.91 476 ALA A N 1
ATOM 3790 C CA . ALA A 1 476 ? -34.506 33.625 -28.683 1.00 29.91 476 ALA A CA 1
ATOM 3791 C C . ALA A 1 476 ? -35.752 34.497 -28.492 1.00 29.91 476 ALA A C 1
ATOM 3793 O O . ALA A 1 476 ? -36.575 34.546 -29.402 1.00 29.91 476 ALA A O 1
ATOM 3794 N N . ASP A 1 477 ? -35.848 35.225 -27.377 1.00 27.80 477 ASP A N 1
ATOM 3795 C CA . ASP A 1 477 ? -35.996 36.690 -27.409 1.00 27.80 477 ASP A CA 1
ATOM 3796 C C . ASP A 1 477 ? -35.996 37.304 -25.992 1.00 27.80 477 ASP A C 1
ATOM 3798 O O . ASP A 1 477 ? -36.636 36.752 -25.107 1.00 27.80 477 ASP A O 1
ATOM 3802 N N . ARG A 1 478 ? -35.334 38.474 -25.860 1.00 30.11 478 ARG A N 1
ATOM 3803 C CA . ARG A 1 478 ? -35.693 39.687 -25.062 1.00 30.11 478 ARG A CA 1
ATOM 3804 C C . ARG A 1 478 ? -36.037 39.554 -23.558 1.00 30.11 478 ARG A C 1
ATOM 3806 O O . ARG A 1 478 ? -36.605 38.579 -23.107 1.00 30.11 478 ARG A O 1
ATOM 3813 N N . ALA A 1 479 ? -35.862 40.559 -22.698 1.00 29.47 479 ALA A N 1
ATOM 3814 C CA . ALA A 1 479 ? -35.129 41.840 -22.643 1.00 29.47 479 ALA A CA 1
ATOM 3815 C C . ALA A 1 479 ? -35.226 42.308 -21.159 1.00 29.47 479 ALA A C 1
ATOM 3817 O O . ALA A 1 479 ? -36.099 41.828 -20.445 1.00 29.47 479 ALA A O 1
ATOM 3818 N N . GLY A 1 480 ? -34.435 43.226 -20.596 1.00 27.28 480 GLY A N 1
ATOM 3819 C CA . GLY A 1 480 ? -33.333 44.065 -21.080 1.00 27.28 480 GLY A CA 1
ATOM 3820 C C . GLY A 1 480 ? -33.067 45.202 -20.062 1.00 27.28 480 GLY A C 1
ATOM 3821 O O . GLY A 1 480 ? -33.693 45.213 -19.008 1.00 27.28 480 GLY A O 1
ATOM 3822 N N . ALA A 1 481 ? -32.227 46.187 -20.427 1.00 31.17 481 ALA A N 1
ATOM 3823 C CA . ALA A 1 481 ? -31.957 47.450 -19.693 1.00 31.17 481 ALA A CA 1
ATOM 3824 C C . ALA A 1 481 ? -31.269 47.318 -18.299 1.00 31.17 481 ALA A C 1
ATOM 3826 O O . ALA A 1 481 ? -31.484 46.346 -17.595 1.00 31.17 481 ALA A O 1
ATOM 3827 N N . ALA A 1 482 ? -30.472 48.257 -17.762 1.00 31.53 482 ALA A N 1
ATOM 3828 C CA . ALA A 1 482 ? -29.639 49.377 -18.258 1.00 31.53 482 ALA A CA 1
ATOM 3829 C C . ALA A 1 482 ? -28.734 49.846 -17.061 1.00 31.53 482 ALA A C 1
ATOM 3831 O O . ALA A 1 482 ? -28.869 49.286 -15.979 1.00 31.53 482 ALA A O 1
ATOM 3832 N N . ARG A 1 483 ? -27.805 50.823 -17.096 1.00 31.88 483 ARG A N 1
ATOM 3833 C CA . ARG A 1 483 ? -27.440 51.899 -18.047 1.00 31.88 483 ARG A CA 1
ATOM 3834 C C . ARG A 1 483 ? -25.920 52.192 -18.002 1.00 31.88 483 ARG A C 1
ATOM 3836 O O . ARG A 1 483 ? -25.385 52.334 -16.912 1.00 31.88 483 ARG A O 1
ATOM 3843 N N . GLY A 1 484 ? -25.328 52.521 -19.156 1.00 29.59 484 GLY A N 1
ATOM 3844 C CA . GLY A 1 484 ? -24.342 53.615 -19.289 1.00 29.59 484 GLY A CA 1
ATOM 3845 C C . GLY A 1 484 ? -22.862 53.324 -18.963 1.00 29.59 484 GLY A C 1
ATOM 3846 O O . GLY A 1 484 ? -22.554 52.477 -18.141 1.00 29.59 484 GLY A O 1
ATOM 3847 N N . GLY A 1 485 ? -21.900 54.017 -19.583 1.00 30.17 485 GLY A N 1
ATOM 3848 C CA . GLY A 1 485 ? -22.027 54.952 -20.710 1.00 30.17 485 GLY A CA 1
ATOM 3849 C C . GLY A 1 485 ? -20.743 55.757 -20.961 1.00 30.17 485 GLY A C 1
ATOM 3850 O O . GLY A 1 485 ? -20.157 56.236 -20.004 1.00 30.17 485 GLY A O 1
ATOM 3851 N N . ALA A 1 486 ? -20.390 55.944 -22.244 1.00 31.16 486 ALA A N 1
ATOM 3852 C CA . ALA A 1 486 ? -19.318 56.801 -22.795 1.00 31.16 486 ALA A CA 1
ATOM 3853 C C . ALA A 1 486 ? -17.855 56.549 -22.322 1.00 31.16 486 ALA A C 1
ATOM 3855 O O . ALA A 1 486 ? -17.584 56.404 -21.142 1.00 31.16 486 ALA A O 1
ATOM 3856 N N . GLY A 1 487 ? -16.832 56.547 -23.188 1.00 29.67 487 GLY A N 1
ATOM 3857 C CA . GLY A 1 487 ? -16.806 56.572 -24.659 1.00 29.67 487 GLY A CA 1
ATOM 3858 C C . GLY A 1 487 ? -15.571 57.296 -25.221 1.00 29.67 487 GLY A C 1
ATOM 3859 O O . GLY A 1 487 ? -15.106 58.233 -24.587 1.00 29.67 487 GLY A O 1
ATOM 3860 N N . ARG A 1 488 ? -15.159 56.936 -26.458 1.00 33.06 488 ARG A N 1
ATOM 3861 C CA . ARG A 1 488 ? -14.140 57.614 -27.314 1.00 33.06 488 ARG A CA 1
ATOM 3862 C C . ARG A 1 488 ? -12.689 57.548 -26.763 1.00 33.06 488 ARG A C 1
ATOM 3864 O O . ARG A 1 488 ? -12.508 57.518 -25.560 1.00 33.06 488 ARG A O 1
ATOM 3871 N N . THR A 1 489 ? -11.603 57.462 -27.541 1.00 33.78 489 THR A N 1
ATOM 3872 C CA . THR A 1 489 ? -11.299 57.517 -28.998 1.00 33.78 489 THR A CA 1
ATOM 3873 C C . THR A 1 489 ? -10.060 56.633 -29.287 1.00 33.78 489 THR A C 1
ATOM 3875 O O . THR A 1 489 ? -9.222 56.497 -28.403 1.00 33.78 489 THR A O 1
ATOM 3878 N N . GLY A 1 490 ? -9.900 56.074 -30.499 1.00 29.34 490 GLY A N 1
ATOM 3879 C CA . GLY A 1 490 ? -8.586 55.592 -31.010 1.00 29.34 490 GLY A CA 1
ATOM 3880 C C . GLY A 1 490 ? -7.899 56.675 -31.868 1.00 29.34 490 GLY A C 1
ATOM 3881 O O . GLY A 1 490 ? -8.301 57.832 -31.723 1.00 29.34 490 GLY A O 1
ATOM 3882 N N . PRO A 1 491 ? -7.021 56.353 -32.850 1.00 50.47 491 PRO A N 1
ATOM 3883 C CA . PRO A 1 491 ? -6.279 55.108 -33.142 1.00 50.47 491 PRO A CA 1
ATOM 3884 C C . PRO A 1 491 ? -4.746 55.385 -33.354 1.00 50.47 491 PRO A C 1
ATOM 3886 O O . PRO A 1 491 ? -4.220 56.240 -32.657 1.00 50.47 491 PRO A O 1
ATOM 3889 N N . GLU A 1 492 ? -4.080 54.718 -34.328 1.00 31.34 492 GLU A N 1
ATOM 3890 C CA . GLU A 1 492 ? -2.682 54.923 -34.845 1.00 31.34 492 GLU A CA 1
ATOM 3891 C C . GLU A 1 492 ? -1.518 54.275 -34.051 1.00 31.34 492 GLU A C 1
ATOM 3893 O O . GLU A 1 492 ? -1.614 54.155 -32.836 1.00 31.34 492 GLU A O 1
ATOM 3898 N N . GLN A 1 493 ? -0.378 53.817 -34.617 1.00 31.83 493 GLN A N 1
ATOM 3899 C CA . GLN A 1 493 ? 0.104 53.437 -35.981 1.00 31.83 493 GLN A CA 1
ATOM 3900 C C . GLN A 1 493 ? 1.306 52.450 -35.772 1.00 31.83 493 GLN A C 1
ATOM 3902 O O . GLN A 1 493 ? 2.018 52.585 -34.784 1.00 31.83 493 GLN A O 1
ATOM 3907 N N . ILE A 1 494 ? 1.415 51.295 -36.453 1.00 33.03 494 ILE A N 1
ATOM 3908 C CA . ILE A 1 494 ? 2.279 50.953 -37.626 1.00 33.03 494 ILE A CA 1
ATOM 3909 C C . ILE A 1 494 ? 3.806 51.247 -37.511 1.00 33.03 494 ILE A C 1
ATOM 3911 O O . ILE A 1 494 ? 4.199 52.391 -37.326 1.00 33.03 494 ILE A O 1
ATOM 3915 N N . GLY A 1 495 ? 4.642 50.217 -37.769 1.00 29.52 495 GLY A N 1
ATOM 3916 C CA . GLY A 1 495 ? 6.101 50.267 -38.064 1.00 29.52 495 GLY A CA 1
ATOM 3917 C C . GLY A 1 495 ? 6.879 49.102 -37.401 1.00 29.52 495 GLY A C 1
ATOM 3918 O O . GLY A 1 495 ? 6.816 48.982 -36.185 1.00 29.52 495 GLY A O 1
ATOM 3919 N N . GLN A 1 496 ? 7.399 48.079 -38.110 1.00 33.59 496 GLN A N 1
ATOM 3920 C CA . GLN A 1 496 ? 8.658 48.016 -38.910 1.00 33.59 496 GLN A CA 1
ATOM 3921 C C . GLN A 1 496 ? 9.953 48.250 -38.094 1.00 33.59 496 GLN A C 1
ATOM 3923 O O . GLN A 1 496 ? 9.973 49.145 -37.262 1.00 33.59 496 GLN A O 1
ATOM 3928 N N . GLU A 1 497 ? 11.087 47.563 -38.300 1.00 36.19 497 GLU A N 1
ATOM 3929 C CA . GLU A 1 497 ? 11.433 46.293 -38.988 1.00 36.19 497 GLU A CA 1
ATOM 3930 C C . GLU A 1 497 ? 12.815 45.816 -38.437 1.00 36.19 497 GLU A C 1
ATOM 3932 O O . GLU A 1 497 ? 13.321 46.416 -37.489 1.00 36.19 497 GLU A O 1
ATOM 3937 N N . GLN A 1 498 ? 13.412 44.737 -38.964 1.00 31.75 498 GLN A N 1
ATOM 3938 C CA . GLN A 1 498 ? 14.716 44.183 -38.516 1.00 31.75 498 GLN A CA 1
ATOM 3939 C C . GLN A 1 498 ? 15.928 45.088 -38.889 1.00 31.75 498 GLN A C 1
ATOM 3941 O O . GLN A 1 498 ? 15.744 46.055 -39.636 1.00 31.75 498 GLN A O 1
ATOM 3946 N N . PRO A 1 499 ? 17.155 44.842 -38.368 1.00 54.09 499 PRO A N 1
ATOM 3947 C CA . PRO A 1 499 ? 17.990 43.685 -38.765 1.00 54.09 499 PRO A CA 1
ATOM 3948 C C . PRO A 1 499 ? 18.186 42.607 -37.685 1.00 54.09 499 PRO A C 1
ATOM 3950 O O . PRO A 1 499 ? 18.310 42.973 -36.496 1.00 54.09 499 PRO A O 1
#